Protein AF-A0A2G6J5V3-F1 (afdb_monomer_lite)

Secondary structure (DSSP, 8-state):
-----------------PPP---------SSTTT-SSEE-TTSPEE-SEETTEE-STTEEPBPPPTT-EEETTEEE-TTS---TTT-SSEEETTEEE-SEETTEE-STTEEPBPPPTTEEEETTEEEESS-TTT-TTEEEETTEEEETB--STT-B--TTPBPBPPPTTEEEETTEEEEPPP-TTT-SSEE-TTSPEE-SEETTEE-STTEEPBPP-GGGTEEEETTEEEE--SS-STTT-SSEE-TTS-EE-SEETTEE--TTPBPBP--TT-EEETTEEE--TTT-SSEEETTEEE-SEETTEE-STTEEPBPPPTT-EEETTEEE--SSTTT-SSEEETTEEE-S-BTTBB-STTPBPBPPPTT-EEETTEEE-TTT-STTT-SSSEEETTEEE-SEETTEE-STTPBPB---TTEEEEE-TTT--EEEEE-TT-EEEEEEEEEEE-SS-SS-SSTTTT-----EEEEEEETTEEEEPPPBSS-SS-EEEEEEEEEEHHHHTT-EEEEEEEEETTEEEEEEEEEE---TTT-SSEEEEEES-TT-TT--SEEEEEEEEEETT-

Structure (mmCIF, N/CA/C/O backbone):
data_AF-A0A2G6J5V3-F1
#
_entry.id   AF-A0A2G6J5V3-F1
#
loop_
_atom_site.group_PDB
_atom_site.id
_atom_site.type_symbol
_atom_site.label_atom_id
_atom_site.label_alt_id
_atom_site.label_comp_id
_atom_site.label_asym_id
_atom_site.label_entity_id
_atom_site.label_seq_id
_atom_site.pdbx_PDB_ins_code
_atom_site.Cartn_x
_atom_site.Cartn_y
_atom_site.Cartn_z
_atom_site.occupancy
_atom_site.B_iso_or_equiv
_atom_site.auth_seq_id
_atom_site.auth_comp_id
_atom_site.auth_asym_id
_atom_site.auth_atom_id
_atom_site.pdbx_PDB_model_num
ATOM 1 N N . MET A 1 1 ? 67.428 2.296 -72.354 1.00 33.34 1 MET A N 1
ATOM 2 C CA . MET A 1 1 ? 67.522 3.396 -73.339 1.00 33.34 1 MET A CA 1
ATOM 3 C C . MET A 1 1 ? 67.056 4.688 -72.666 1.00 33.34 1 MET A C 1
ATOM 5 O O . MET A 1 1 ? 66.241 4.601 -71.764 1.00 33.34 1 MET A O 1
ATOM 9 N N . HIS A 1 2 ? 67.697 5.801 -73.042 1.00 33.09 2 HIS A N 1
ATOM 10 C CA . HIS A 1 2 ? 67.575 7.237 -72.685 1.00 33.09 2 HIS A CA 1
ATOM 11 C C . HIS A 1 2 ? 66.424 7.726 -71.769 1.00 33.09 2 HIS A C 1
ATOM 13 O O . HIS A 1 2 ? 65.288 7.328 -71.959 1.00 33.09 2 HIS A O 1
ATOM 19 N N . ARG A 1 3 ? 66.672 8.500 -70.691 1.00 36.56 3 ARG A N 1
ATOM 20 C CA . ARG A 1 3 ? 67.158 9.909 -70.551 1.00 36.56 3 ARG A CA 1
ATOM 21 C C . ARG A 1 3 ? 66.071 10.994 -70.786 1.00 36.56 3 ARG A C 1
ATOM 23 O O . ARG A 1 3 ? 65.609 11.130 -71.907 1.00 36.56 3 ARG A O 1
ATOM 30 N N . TRP A 1 4 ? 65.880 11.829 -69.744 1.00 28.94 4 TRP A N 1
ATOM 31 C CA . T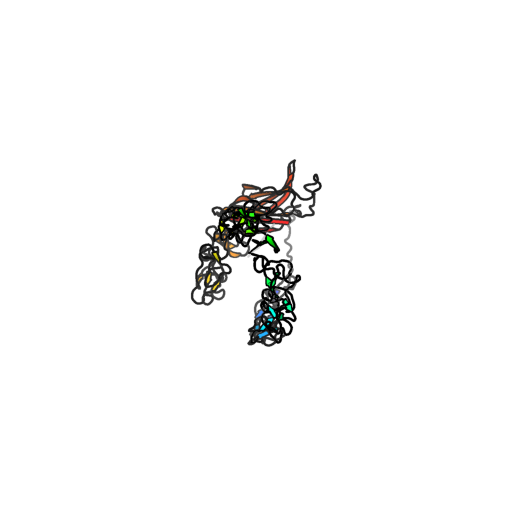RP A 1 4 ? 65.720 13.311 -69.705 1.00 28.94 4 TRP A CA 1
ATOM 32 C C . TRP A 1 4 ? 64.384 13.969 -69.261 1.00 28.94 4 TRP A C 1
ATOM 34 O O . TRP A 1 4 ? 63.317 13.690 -69.786 1.00 28.94 4 TRP A O 1
ATOM 44 N N . SER A 1 5 ? 64.565 14.866 -68.272 1.00 41.25 5 SER A N 1
ATOM 45 C CA . SER A 1 5 ? 63.738 15.862 -67.536 1.00 41.25 5 SER A CA 1
ATOM 46 C C . SER A 1 5 ? 63.189 17.024 -68.434 1.00 41.25 5 SER A C 1
ATOM 48 O O . SER A 1 5 ? 63.358 16.861 -69.642 1.00 41.25 5 SER A O 1
ATOM 50 N N . PRO A 1 6 ? 62.648 18.210 -67.979 1.00 60.53 6 PRO A N 1
ATOM 51 C CA . PRO A 1 6 ? 62.694 18.871 -66.641 1.00 60.53 6 PRO A CA 1
ATOM 52 C C . PRO A 1 6 ? 61.534 19.836 -66.191 1.00 60.53 6 PRO A C 1
ATOM 54 O O . PRO A 1 6 ? 60.594 20.073 -66.933 1.00 60.53 6 PRO A O 1
ATOM 57 N N . LEU A 1 7 ? 61.713 20.417 -64.976 1.00 37.03 7 LEU A N 1
ATOM 58 C CA . LEU A 1 7 ? 61.366 21.778 -64.451 1.00 37.03 7 LEU A CA 1
ATOM 59 C C . LEU A 1 7 ? 59.893 22.268 -64.539 1.00 37.03 7 LEU A C 1
ATOM 61 O O . LEU A 1 7 ? 59.266 22.191 -65.580 1.00 37.03 7 LEU A O 1
ATOM 65 N N . ILE A 1 8 ? 59.281 22.837 -63.488 1.00 40.56 8 ILE A N 1
ATOM 66 C CA . ILE A 1 8 ? 59.509 24.205 -62.967 1.00 40.56 8 ILE A CA 1
ATOM 67 C C . ILE A 1 8 ? 58.979 24.334 -61.520 1.00 40.56 8 ILE A C 1
ATOM 69 O O . ILE A 1 8 ? 57.935 23.792 -61.168 1.00 40.56 8 ILE A O 1
ATOM 73 N N . ALA A 1 9 ? 59.707 25.106 -60.711 1.00 36.28 9 ALA A N 1
ATOM 74 C CA . ALA A 1 9 ? 59.363 25.549 -59.364 1.00 36.28 9 ALA A CA 1
ATOM 75 C C . ALA A 1 9 ? 58.406 26.758 -59.362 1.00 36.28 9 ALA A C 1
ATOM 77 O O . ALA A 1 9 ? 58.572 27.670 -60.167 1.00 36.28 9 ALA A O 1
ATOM 78 N N . ALA A 1 10 ? 57.503 26.831 -58.381 1.00 37.81 10 ALA A N 1
ATOM 79 C CA . ALA A 1 10 ? 56.984 28.102 -57.878 1.00 37.81 10 ALA A CA 1
ATOM 80 C C . ALA A 1 10 ? 56.663 27.977 -56.381 1.00 37.81 10 ALA A C 1
ATOM 82 O O . ALA A 1 10 ? 55.829 27.183 -55.955 1.00 37.81 10 ALA A O 1
ATOM 83 N N . LEU A 1 11 ? 57.409 28.760 -55.609 1.00 39.12 11 LEU A N 1
ATOM 84 C CA . LEU A 1 11 ? 57.376 28.930 -54.166 1.00 39.12 11 LEU A CA 1
ATOM 85 C C . LEU A 1 11 ? 56.280 29.956 -53.821 1.00 39.12 11 LEU A C 1
ATOM 87 O O . LEU A 1 11 ? 56.342 31.082 -54.310 1.00 39.12 11 LEU A O 1
ATOM 91 N N . ALA A 1 12 ? 55.312 29.602 -52.974 1.00 37.28 12 ALA A N 1
ATOM 92 C CA . ALA A 1 12 ? 54.415 30.564 -52.329 1.00 37.28 12 ALA A CA 1
ATOM 93 C C . ALA A 1 12 ? 54.069 30.083 -50.911 1.00 37.28 12 ALA A C 1
ATOM 95 O O . ALA A 1 12 ? 53.325 29.123 -50.724 1.00 37.28 12 ALA A O 1
ATOM 96 N N . LEU A 1 13 ? 54.662 30.751 -49.918 1.00 42.69 13 LEU A N 1
ATOM 97 C CA . LEU A 1 13 ? 54.331 30.648 -48.499 1.00 42.69 13 LEU A CA 1
ATOM 98 C C . LEU A 1 13 ? 53.001 31.364 -48.229 1.00 42.69 13 LEU A C 1
ATOM 100 O O . LEU A 1 13 ? 52.915 32.577 -48.417 1.00 42.69 13 LEU A O 1
ATOM 104 N N . VAL A 1 14 ? 52.011 30.639 -47.706 1.00 39.84 14 VAL A N 1
ATOM 105 C CA . VAL A 1 14 ? 50.870 31.202 -46.970 1.00 39.84 14 VAL A CA 1
ATOM 106 C C . VAL A 1 14 ? 50.648 30.340 -45.728 1.00 39.84 14 VAL A C 1
ATOM 108 O O . VAL A 1 14 ? 50.463 29.130 -45.824 1.00 39.84 14 VAL A O 1
ATOM 111 N N . PHE A 1 15 ? 50.717 30.980 -44.560 1.00 45.12 15 PHE A N 1
ATOM 112 C CA . PHE A 1 15 ? 50.399 30.408 -43.253 1.00 45.12 15 PHE A CA 1
ATOM 113 C C . PHE A 1 15 ? 48.929 29.973 -43.202 1.00 45.12 15 PHE A C 1
ATOM 115 O O . PHE A 1 15 ? 48.037 30.802 -43.370 1.00 45.12 15 PHE A O 1
ATOM 122 N N . VAL A 1 16 ? 48.682 28.699 -42.892 1.00 41.06 16 VAL A N 1
ATOM 123 C CA . VAL A 1 16 ? 47.381 28.214 -42.416 1.00 41.06 16 VAL A CA 1
ATOM 124 C C . VAL A 1 16 ? 47.633 27.459 -41.117 1.00 41.06 16 VAL A C 1
ATOM 126 O O . VAL A 1 16 ? 48.324 26.444 -41.102 1.00 41.06 16 VAL A O 1
ATOM 129 N N . ALA A 1 17 ? 47.104 27.996 -40.019 1.00 46.25 17 ALA A N 1
ATOM 130 C CA . ALA A 1 17 ? 47.051 27.330 -38.729 1.00 46.25 17 ALA A CA 1
ATOM 131 C C . ALA A 1 17 ? 46.096 26.129 -38.834 1.00 46.25 17 ALA A C 1
ATOM 133 O O . ALA A 1 17 ? 44.878 26.295 -38.849 1.00 46.25 17 ALA A O 1
ATOM 134 N N . GLY A 1 18 ? 46.664 24.930 -38.959 1.00 35.81 18 GLY A N 1
ATOM 135 C CA . GLY A 1 18 ? 45.961 23.662 -38.810 1.00 35.81 18 GLY A CA 1
ATOM 136 C C . GLY A 1 18 ? 46.248 23.092 -37.426 1.00 35.81 18 GLY A C 1
ATOM 137 O O . GLY A 1 18 ? 47.408 22.898 -37.076 1.00 35.81 18 GLY A O 1
ATOM 138 N N . CYS A 1 19 ? 45.197 22.857 -36.641 1.00 39.78 19 CYS A N 1
ATOM 139 C CA . CYS A 1 19 ? 45.259 22.041 -35.432 1.00 39.78 19 CYS A CA 1
ATOM 140 C C . CYS A 1 19 ? 45.747 20.630 -35.784 1.00 39.78 19 CYS A C 1
ATOM 142 O O . CYS A 1 19 ? 45.113 19.931 -36.576 1.00 39.78 19 CYS A O 1
ATOM 144 N N . GLU A 1 20 ? 46.849 20.215 -35.169 1.00 39.44 20 GLU A N 1
ATOM 145 C CA . GLU A 1 20 ? 47.239 18.813 -35.056 1.00 39.44 20 GLU A CA 1
ATOM 146 C C . GLU A 1 20 ? 46.303 18.108 -34.056 1.00 39.44 20 GLU A C 1
ATOM 148 O O . GLU A 1 20 ? 45.937 18.705 -33.040 1.00 39.44 20 GLU A O 1
ATOM 153 N N . PRO A 1 21 ? 45.910 16.843 -34.280 1.00 47.44 21 PRO A N 1
ATOM 154 C CA . PRO A 1 21 ? 45.372 16.019 -33.215 1.00 47.44 21 PRO A CA 1
ATOM 155 C C . PRO A 1 21 ? 46.541 15.486 -32.378 1.00 47.44 21 PRO A C 1
ATOM 157 O O . PRO A 1 21 ? 47.341 14.670 -32.838 1.00 47.44 21 PRO A O 1
ATOM 160 N N . GLU A 1 22 ? 46.629 15.947 -31.134 1.00 40.12 22 GLU A N 1
ATOM 161 C CA . GLU A 1 22 ? 47.512 15.376 -30.125 1.00 40.12 22 GLU A CA 1
ATOM 162 C C . GLU A 1 22 ? 47.153 13.900 -29.888 1.00 40.12 22 GLU A C 1
ATOM 164 O O . GLU A 1 22 ? 46.126 13.557 -29.299 1.00 40.12 22 GLU A O 1
ATOM 169 N N . SER A 1 23 ? 48.036 13.005 -30.332 1.00 42.78 23 SER A N 1
ATOM 170 C CA . SER A 1 23 ? 48.065 11.609 -29.900 1.00 42.78 23 SER A CA 1
ATOM 171 C C . SER A 1 23 ? 48.524 11.547 -28.442 1.00 42.78 23 SER A C 1
ATOM 173 O O . SER A 1 23 ? 49.706 11.363 -28.149 1.00 42.78 23 SER A O 1
ATOM 175 N N . SER A 1 24 ? 47.578 11.668 -27.516 1.00 43.91 24 SER A N 1
ATOM 176 C CA . SER A 1 24 ? 47.766 11.287 -26.119 1.00 43.91 24 SER A CA 1
ATOM 177 C C . SER A 1 24 ? 47.433 9.802 -25.944 1.00 43.91 24 SER A C 1
ATOM 179 O O . SER A 1 24 ? 46.282 9.411 -25.781 1.00 43.91 24 SER A O 1
ATOM 181 N N . THR A 1 25 ? 48.448 8.938 -25.941 1.00 50.59 25 THR A N 1
ATOM 182 C CA . THR A 1 25 ? 48.314 7.609 -25.329 1.00 50.59 25 THR A CA 1
ATOM 183 C C . THR A 1 25 ? 48.867 7.647 -23.908 1.00 50.59 25 THR A C 1
ATOM 185 O O . THR A 1 25 ? 50.081 7.527 -23.728 1.00 50.59 25 THR A O 1
ATOM 188 N N . PRO A 1 26 ? 48.029 7.701 -22.864 1.00 48.28 26 PRO A N 1
ATOM 189 C CA . PRO A 1 26 ? 48.282 6.906 -21.687 1.00 48.28 26 PRO A CA 1
ATOM 190 C C . PRO A 1 26 ? 47.656 5.538 -21.966 1.00 48.28 26 PRO A C 1
ATOM 192 O O . PRO A 1 26 ? 46.436 5.389 -21.899 1.00 48.28 26 PRO A O 1
ATOM 195 N N . ASN A 1 27 ? 48.466 4.522 -22.280 1.00 53.94 27 ASN A N 1
ATOM 196 C CA . ASN A 1 27 ? 48.011 3.156 -22.036 1.00 53.94 27 ASN A CA 1
ATOM 197 C C . ASN A 1 27 ? 47.829 3.061 -20.518 1.00 53.94 27 ASN A C 1
ATOM 199 O O . ASN A 1 27 ? 48.799 2.936 -19.770 1.00 53.94 27 ASN A O 1
ATOM 203 N N . LYS A 1 28 ? 46.606 3.318 -20.055 1.00 59.31 28 LYS A N 1
ATOM 204 C CA . LYS A 1 28 ? 46.270 3.378 -18.640 1.00 59.31 28 LYS A CA 1
ATOM 205 C C . LYS A 1 28 ? 46.226 1.928 -18.180 1.00 59.31 28 LYS A C 1
ATOM 207 O O . LYS A 1 28 ? 45.165 1.311 -18.216 1.00 59.31 28 LYS A O 1
ATOM 212 N N . SER A 1 29 ? 47.396 1.392 -17.827 1.00 78.88 29 SER A N 1
ATOM 213 C CA . SER A 1 29 ? 47.562 0.045 -17.289 1.00 78.88 29 SER A CA 1
ATOM 214 C C . SER A 1 29 ? 46.442 -0.230 -16.294 1.00 78.88 29 SER A C 1
ATOM 216 O O . SER A 1 29 ? 46.176 0.608 -15.426 1.00 78.88 29 SER A O 1
ATOM 218 N N . CYS A 1 30 ? 45.746 -1.352 -16.464 1.00 85.50 30 CYS A N 1
ATOM 219 C CA . CYS A 1 30 ? 44.680 -1.729 -15.552 1.00 85.50 30 CYS A CA 1
ATOM 220 C C . CYS A 1 30 ? 45.195 -1.708 -14.108 1.00 85.50 30 CYS A C 1
ATOM 222 O O . CYS A 1 30 ? 46.277 -2.218 -13.808 1.00 85.50 30 CYS A O 1
ATOM 224 N N . GLY A 1 31 ? 44.420 -1.082 -13.227 1.00 85.31 31 GLY A N 1
ATOM 225 C CA . GLY A 1 31 ? 44.741 -0.960 -11.818 1.00 85.31 31 GLY A CA 1
ATOM 226 C C . GLY A 1 31 ? 43.567 -0.424 -10.997 1.00 85.31 31 GLY A C 1
ATOM 227 O O . GLY A 1 31 ? 42.475 -0.191 -11.521 1.00 85.31 31 GLY A O 1
ATOM 228 N N . PRO A 1 32 ? 43.770 -0.195 -9.691 1.00 84.19 32 PRO A N 1
ATOM 229 C CA . PRO A 1 32 ? 42.690 0.164 -8.769 1.00 84.19 32 PRO A CA 1
ATOM 230 C C . PRO A 1 32 ? 41.945 1.465 -9.095 1.00 84.19 32 PRO A C 1
ATOM 232 O O . PRO A 1 32 ? 40.857 1.696 -8.580 1.00 84.19 32 PRO A O 1
ATOM 235 N N . SER A 1 33 ? 42.527 2.329 -9.930 1.00 86.69 33 SER A N 1
ATOM 236 C CA . SER A 1 33 ? 41.954 3.619 -10.324 1.00 86.69 33 SER A CA 1
ATOM 237 C C . SER A 1 33 ? 41.024 3.550 -11.539 1.00 86.69 33 SER A C 1
ATOM 239 O O . SER A 1 33 ? 40.359 4.540 -11.841 1.00 86.69 33 SER A O 1
ATOM 241 N N . ASN A 1 34 ? 40.999 2.432 -12.269 1.00 84.81 34 ASN A N 1
ATOM 242 C CA . ASN A 1 34 ? 40.216 2.289 -13.501 1.00 84.81 34 ASN A CA 1
ATOM 243 C C . ASN A 1 34 ? 39.586 0.900 -13.700 1.00 84.81 34 ASN A C 1
ATOM 245 O O . ASN A 1 34 ? 38.922 0.695 -14.713 1.00 84.81 34 ASN A O 1
ATOM 249 N N . CYS A 1 35 ? 39.763 -0.034 -12.762 1.00 89.94 35 CYS A N 1
ATOM 250 C CA . CYS A 1 35 ? 39.182 -1.366 -12.840 1.00 89.94 35 CYS A CA 1
ATOM 251 C C . CYS A 1 35 ? 38.497 -1.764 -11.531 1.00 89.94 35 CYS A C 1
ATOM 253 O O . CYS A 1 35 ? 39.141 -1.905 -10.492 1.00 89.94 35 CYS A O 1
ATOM 255 N N . ASN A 1 36 ? 37.181 -1.985 -11.591 1.00 88.06 36 ASN A N 1
ATOM 256 C CA . ASN A 1 36 ? 36.404 -2.460 -10.442 1.00 88.06 36 ASN A CA 1
ATOM 257 C C . ASN A 1 36 ? 36.591 -3.969 -10.196 1.00 88.06 36 ASN A C 1
ATOM 259 O O . ASN A 1 36 ? 36.510 -4.407 -9.048 1.00 88.06 36 ASN A O 1
ATOM 263 N N . GLY A 1 37 ? 36.884 -4.739 -11.250 1.00 90.00 37 GLY A N 1
ATOM 264 C CA . GLY A 1 37 ? 37.220 -6.163 -11.177 1.00 90.00 37 GLY A CA 1
ATOM 265 C C . GLY A 1 37 ? 38.726 -6.394 -11.039 1.00 90.00 37 GLY A C 1
ATOM 266 O O . GLY A 1 37 ? 39.366 -5.765 -10.198 1.00 90.00 37 GLY A O 1
ATOM 267 N N . CYS A 1 38 ? 39.310 -7.273 -11.851 1.00 93.81 38 CYS A N 1
ATOM 268 C CA . CYS A 1 38 ? 40.734 -7.612 -11.795 1.00 93.81 38 CYS A CA 1
ATOM 269 C C . CYS A 1 38 ? 41.449 -7.373 -13.128 1.00 93.81 38 CYS A C 1
ATOM 271 O O . CYS A 1 38 ? 40.824 -7.296 -14.182 1.00 93.81 38 CYS A O 1
ATOM 273 N N . CYS A 1 39 ? 42.772 -7.269 -13.087 1.00 93.12 39 CYS A N 1
ATOM 274 C CA . CYS A 1 39 ? 43.607 -6.991 -14.243 1.00 93.12 39 CYS A CA 1
ATOM 275 C C . CYS A 1 39 ? 44.216 -8.267 -14.811 1.00 93.12 39 CYS A C 1
ATOM 277 O O . CYS A 1 39 ? 44.950 -8.982 -14.120 1.00 93.12 39 CYS A O 1
ATOM 279 N N . ALA A 1 40 ? 43.921 -8.532 -16.080 1.00 90.38 40 ALA A N 1
ATOM 280 C CA . ALA A 1 40 ? 44.602 -9.547 -16.862 1.00 90.38 40 ALA A CA 1
ATOM 281 C C . ALA A 1 40 ? 46.062 -9.144 -17.129 1.00 90.38 40 ALA A C 1
ATOM 283 O O . ALA A 1 40 ? 46.450 -7.980 -17.008 1.00 90.38 40 ALA A O 1
ATOM 284 N N . THR A 1 41 ? 46.884 -10.119 -17.510 1.00 86.44 41 THR A N 1
ATOM 285 C CA . THR A 1 41 ? 48.318 -9.926 -17.779 1.00 86.44 41 THR A CA 1
ATOM 286 C C . THR A 1 41 ? 48.607 -9.013 -18.970 1.00 86.44 41 THR A C 1
ATOM 288 O O . THR A 1 41 ? 49.681 -8.423 -19.024 1.00 86.44 41 THR A O 1
ATOM 291 N N . ASP A 1 42 ? 47.661 -8.862 -19.898 1.00 84.69 42 ASP A N 1
ATOM 292 C CA . ASP A 1 42 ? 47.734 -7.925 -21.025 1.00 84.69 42 ASP A CA 1
ATOM 293 C C . ASP A 1 42 ? 47.279 -6.496 -20.666 1.00 84.69 42 ASP A C 1
ATOM 295 O O . ASP A 1 42 ? 47.300 -5.604 -21.513 1.00 84.69 42 ASP A O 1
ATOM 299 N N . GLY A 1 43 ? 46.907 -6.260 -19.402 1.00 84.50 43 GLY A N 1
ATOM 300 C CA . GLY A 1 43 ? 46.438 -4.968 -18.916 1.00 84.50 43 GLY A CA 1
ATOM 301 C C . GLY A 1 43 ? 44.945 -4.721 -19.132 1.00 84.50 43 GLY A C 1
ATOM 302 O O . GLY A 1 43 ? 44.502 -3.597 -18.907 1.00 84.50 43 GLY A O 1
ATOM 303 N N . THR A 1 44 ? 44.163 -5.732 -19.525 1.00 90.69 44 THR A N 1
ATOM 304 C CA . THR A 1 44 ? 42.702 -5.629 -19.661 1.00 90.69 44 THR A CA 1
ATOM 305 C C . THR A 1 44 ? 42.005 -5.725 -18.300 1.00 90.69 44 THR A C 1
ATOM 307 O O . THR A 1 44 ? 42.317 -6.603 -17.495 1.00 90.69 44 THR A O 1
ATOM 310 N N . CYS A 1 45 ? 41.025 -4.852 -18.042 1.00 90.62 45 CYS A N 1
ATOM 311 C CA . CYS A 1 45 ? 40.146 -4.979 -16.878 1.00 90.62 45 CYS A CA 1
ATOM 312 C C . CYS A 1 45 ? 39.064 -6.030 -17.141 1.00 90.62 45 CYS A C 1
ATOM 314 O O . CYS A 1 45 ? 38.226 -5.859 -18.025 1.00 90.62 45 CYS A O 1
ATOM 316 N N . LEU A 1 46 ? 39.072 -7.103 -16.358 1.00 90.50 46 LEU A N 1
ATOM 317 C CA . LEU A 1 46 ? 38.067 -8.158 -16.384 1.00 90.50 46 LEU A CA 1
ATOM 318 C C . LEU A 1 46 ? 37.103 -7.999 -15.210 1.00 90.50 46 LEU A C 1
ATOM 320 O O . LEU A 1 46 ? 37.464 -7.468 -14.162 1.00 90.50 46 LEU A O 1
ATOM 324 N N . GLY A 1 47 ? 35.880 -8.507 -15.372 1.00 86.31 47 GLY A N 1
ATOM 325 C CA . GLY A 1 47 ? 34.799 -8.360 -14.391 1.00 86.31 47 GLY A CA 1
ATOM 326 C C . GLY A 1 47 ? 35.086 -8.948 -13.004 1.00 86.31 47 GLY A C 1
ATOM 327 O O . GLY A 1 47 ? 34.397 -8.591 -12.056 1.00 86.31 47 GLY A O 1
ATOM 328 N N . GLY A 1 48 ? 36.107 -9.802 -12.854 1.00 87.06 48 GLY A N 1
ATOM 329 C CA . GLY A 1 48 ? 36.555 -10.264 -11.538 1.00 87.06 48 GLY A CA 1
ATOM 330 C C . GLY A 1 48 ? 35.673 -11.328 -10.882 1.00 87.06 48 GLY A C 1
ATOM 331 O O . GLY A 1 48 ? 35.850 -11.610 -9.699 1.00 87.06 48 GLY A O 1
ATOM 332 N N . THR A 1 49 ? 34.712 -11.890 -11.621 1.00 84.56 49 THR A N 1
ATOM 333 C CA . THR A 1 49 ? 33.641 -12.768 -11.109 1.00 84.56 49 THR A CA 1
ATOM 334 C C . THR A 1 49 ? 33.710 -14.203 -11.625 1.00 84.56 49 THR A C 1
ATOM 336 O O . THR A 1 49 ? 32.934 -15.051 -11.191 1.00 84.56 49 THR A O 1
ATOM 339 N N . VAL A 1 50 ? 34.622 -14.504 -12.551 1.00 83.31 50 VAL A N 1
ATOM 340 C CA . VAL A 1 50 ? 34.720 -15.830 -13.176 1.00 83.31 50 VAL A CA 1
ATOM 341 C C . VAL A 1 50 ? 35.891 -16.618 -12.604 1.00 83.31 50 VAL A C 1
ATOM 343 O O . VAL A 1 50 ? 36.892 -16.050 -12.177 1.00 83.31 50 VAL A O 1
ATOM 346 N N . LEU A 1 51 ? 35.778 -17.948 -12.619 1.00 82.75 51 LEU A N 1
ATOM 347 C CA . LEU A 1 51 ? 36.722 -18.856 -11.960 1.00 82.75 51 LEU A CA 1
ATOM 348 C C . LEU A 1 51 ? 38.180 -18.644 -12.392 1.00 82.75 51 LEU A C 1
ATOM 350 O O . LEU A 1 51 ? 39.082 -18.758 -11.571 1.00 82.75 51 LEU A O 1
ATOM 354 N N . THR A 1 52 ? 38.415 -18.325 -13.664 1.00 87.12 52 THR A N 1
ATOM 355 C CA . THR A 1 52 ? 39.753 -18.115 -14.237 1.00 87.12 52 THR A CA 1
ATOM 356 C C . THR A 1 52 ? 40.243 -16.667 -14.146 1.00 87.12 52 THR A C 1
ATOM 358 O O . THR A 1 52 ? 41.407 -16.404 -14.444 1.00 87.12 52 THR A O 1
ATOM 361 N N . ALA A 1 53 ? 39.388 -15.734 -13.718 1.00 89.50 53 ALA A N 1
ATOM 362 C CA . ALA A 1 53 ? 39.694 -14.314 -13.587 1.00 89.50 53 ALA A CA 1
ATOM 363 C C . ALA A 1 53 ? 38.936 -13.701 -12.398 1.00 89.50 53 ALA A C 1
ATOM 365 O O . ALA A 1 53 ? 38.059 -12.851 -12.563 1.00 89.50 53 ALA A O 1
ATOM 366 N N . CYS A 1 54 ? 39.271 -14.177 -11.198 1.00 91.56 54 CYS A N 1
ATOM 367 C CA . CYS A 1 54 ? 38.712 -13.720 -9.934 1.00 91.56 54 CYS A CA 1
ATOM 368 C C . CYS A 1 54 ? 39.556 -12.586 -9.340 1.00 91.56 54 CYS A C 1
ATOM 370 O O . CYS A 1 54 ? 40.786 -12.649 -9.369 1.00 91.56 54 CYS A O 1
ATOM 372 N N . GLY A 1 55 ? 38.913 -11.555 -8.795 1.00 90.25 55 GLY A N 1
ATOM 373 C CA . GLY A 1 55 ? 39.592 -10.444 -8.122 1.00 90.25 55 GLY A CA 1
ATOM 374 C C . GLY A 1 55 ? 38.802 -9.141 -8.209 1.00 90.25 55 GLY A C 1
ATOM 375 O O . GLY A 1 55 ? 37.899 -9.010 -9.027 1.00 90.25 55 GLY A O 1
ATOM 376 N N . VAL A 1 56 ? 39.139 -8.156 -7.379 1.00 92.75 56 VAL A N 1
ATOM 377 C CA . VAL A 1 56 ? 38.463 -6.846 -7.336 1.00 92.75 56 VAL A CA 1
ATOM 378 C C . VAL A 1 56 ? 39.468 -5.706 -7.197 1.00 92.75 56 VAL A C 1
ATOM 380 O O . VAL A 1 56 ? 40.613 -5.917 -6.790 1.00 92.75 56 VAL A O 1
ATOM 383 N N . ARG A 1 57 ? 39.011 -4.481 -7.487 1.00 88.94 57 ARG A N 1
ATOM 384 C CA . ARG A 1 57 ? 39.763 -3.226 -7.312 1.00 88.94 57 ARG A CA 1
ATOM 385 C C . ARG A 1 57 ? 41.082 -3.186 -8.082 1.00 88.94 57 ARG A C 1
ATOM 387 O O . ARG A 1 57 ? 42.083 -2.690 -7.570 1.00 88.94 57 ARG A O 1
ATOM 394 N N . GLY A 1 58 ? 41.098 -3.734 -9.291 1.00 87.00 58 GLY A N 1
ATOM 395 C CA . GLY A 1 58 ? 42.239 -3.680 -10.195 1.00 87.00 58 GLY A CA 1
ATOM 396 C C . GLY A 1 58 ? 43.469 -4.431 -9.689 1.00 87.00 58 GLY A C 1
ATOM 397 O O . GLY A 1 58 ? 44.584 -4.137 -10.113 1.00 87.00 58 GLY A O 1
ATOM 398 N N . ALA A 1 59 ? 43.285 -5.385 -8.771 1.00 89.75 59 ALA A N 1
ATOM 399 C CA . ALA A 1 59 ? 44.304 -6.377 -8.447 1.00 89.75 59 ALA A CA 1
ATOM 400 C C . ALA A 1 59 ? 44.504 -7.342 -9.628 1.00 89.75 59 ALA A C 1
ATOM 402 O O . ALA A 1 59 ? 43.620 -7.479 -10.470 1.00 89.75 59 ALA A O 1
ATOM 403 N N . ALA A 1 60 ? 45.642 -8.038 -9.695 1.00 90.44 60 ALA A N 1
ATOM 404 C CA . ALA A 1 60 ? 45.861 -9.059 -10.721 1.00 90.44 60 ALA A CA 1
ATOM 405 C C . ALA A 1 60 ? 44.809 -10.177 -10.619 1.00 90.44 60 ALA A C 1
ATOM 407 O O . ALA A 1 60 ? 44.506 -10.647 -9.521 1.00 90.44 60 ALA A O 1
ATOM 408 N N . CYS A 1 61 ? 44.260 -10.603 -11.758 1.00 91.94 61 CYS A N 1
ATOM 409 C CA . CYS A 1 61 ? 43.310 -11.709 -11.796 1.00 91.94 61 CYS A CA 1
ATOM 410 C C . CYS A 1 61 ? 43.957 -13.013 -11.320 1.00 91.94 61 CYS A C 1
ATOM 412 O O . CYS A 1 61 ? 45.060 -13.360 -11.745 1.00 91.94 61 CYS A O 1
ATOM 414 N N . MET A 1 62 ? 43.243 -13.762 -10.482 1.00 90.69 62 MET A N 1
ATOM 415 C CA . MET A 1 62 ? 43.649 -15.094 -10.036 1.00 90.69 62 MET A CA 1
ATOM 416 C C . MET A 1 62 ? 42.658 -16.163 -10.496 1.00 90.69 62 MET A C 1
ATOM 418 O O . MET A 1 62 ? 41.472 -15.894 -10.677 1.00 90.69 62 MET A O 1
ATOM 422 N N . SER A 1 63 ? 43.145 -17.391 -10.676 1.00 90.06 63 SER A N 1
ATOM 423 C CA . SER A 1 63 ? 42.293 -18.552 -10.934 1.00 90.06 63 SER A CA 1
ATOM 424 C C . SER A 1 63 ? 41.976 -19.271 -9.628 1.00 90.06 63 SER A C 1
ATOM 426 O O . SER A 1 63 ? 42.884 -19.623 -8.875 1.00 90.06 63 SER A O 1
ATOM 428 N N . CYS A 1 64 ? 40.695 -19.495 -9.365 1.00 84.19 64 CYS A N 1
ATOM 429 C CA . CYS A 1 64 ? 40.246 -20.276 -8.223 1.00 84.19 64 CYS A CA 1
ATOM 430 C C . CYS A 1 64 ? 40.433 -21.778 -8.478 1.00 84.19 64 CYS A C 1
ATOM 432 O O . CYS A 1 64 ? 40.428 -22.238 -9.622 1.00 84.19 64 CYS A O 1
ATOM 434 N N . GLY A 1 65 ? 40.595 -22.551 -7.401 1.00 79.75 65 GLY A N 1
ATOM 435 C CA . GLY A 1 65 ? 40.672 -24.009 -7.470 1.00 79.75 65 GLY A CA 1
ATOM 436 C C . GLY A 1 65 ? 39.397 -24.625 -8.054 1.00 79.75 65 GLY A C 1
ATOM 437 O O . GLY A 1 65 ? 38.324 -24.031 -8.002 1.00 79.75 65 GLY A O 1
ATOM 438 N N . THR A 1 66 ? 39.491 -25.846 -8.581 1.00 71.31 66 THR A N 1
ATOM 439 C CA . THR A 1 66 ? 38.387 -26.532 -9.283 1.00 71.31 66 THR A CA 1
ATOM 440 C C . THR A 1 66 ? 37.152 -26.810 -8.419 1.00 71.31 66 THR A C 1
ATOM 442 O O . THR A 1 66 ? 36.106 -27.159 -8.955 1.00 71.31 66 THR A O 1
ATOM 445 N N . THR A 1 67 ? 37.266 -26.685 -7.095 1.00 63.72 67 THR A N 1
ATOM 446 C CA . THR A 1 67 ? 36.167 -26.838 -6.127 1.00 63.72 67 THR A CA 1
ATOM 447 C C . THR A 1 67 ? 35.669 -25.509 -5.557 1.00 63.72 67 THR A C 1
ATOM 449 O O . THR A 1 67 ? 34.739 -25.510 -4.760 1.00 63.72 67 THR A O 1
ATOM 452 N N . GLN A 1 68 ? 36.276 -24.385 -5.941 1.00 77.50 68 GLN A N 1
ATOM 453 C CA . GLN A 1 68 ? 35.966 -23.052 -5.429 1.00 77.50 68 GLN A CA 1
ATOM 454 C C . GLN A 1 68 ? 35.012 -22.299 -6.365 1.00 77.50 68 GLN A C 1
ATOM 456 O O . GLN A 1 68 ? 34.904 -22.600 -7.550 1.00 77.50 68 GLN A O 1
ATOM 461 N N . THR A 1 69 ? 34.345 -21.277 -5.843 1.00 82.06 69 THR A N 1
ATOM 462 C CA . THR A 1 69 ? 33.574 -20.289 -6.600 1.00 82.06 69 THR A CA 1
ATOM 463 C C . THR A 1 69 ? 34.185 -18.906 -6.393 1.00 82.06 69 THR A C 1
ATOM 465 O O . THR A 1 69 ? 34.669 -18.585 -5.310 1.00 82.06 69 THR A O 1
ATOM 468 N N . CYS A 1 70 ? 34.201 -18.070 -7.432 1.00 80.19 70 CYS A N 1
ATOM 469 C CA . CYS A 1 70 ? 34.609 -16.676 -7.282 1.00 80.19 70 CYS A CA 1
ATOM 470 C C . CYS A 1 70 ? 33.400 -15.854 -6.829 1.00 80.19 70 CYS A C 1
ATOM 472 O O . CYS A 1 70 ? 32.504 -15.580 -7.623 1.00 80.19 70 CYS A O 1
ATOM 474 N N . GLU A 1 71 ? 33.356 -15.473 -5.555 1.00 83.38 71 GLU A N 1
ATOM 475 C CA . GLU A 1 71 ? 32.252 -14.693 -4.999 1.00 83.38 71 GLU A CA 1
ATOM 476 C C . GLU A 1 71 ? 32.797 -13.404 -4.380 1.00 83.38 71 GLU A C 1
ATOM 478 O O . GLU A 1 71 ? 33.676 -13.435 -3.517 1.00 83.38 71 GLU A O 1
ATOM 483 N N . ALA A 1 72 ? 32.284 -12.260 -4.843 1.00 80.75 72 ALA A N 1
ATOM 484 C CA . ALA A 1 72 ? 32.751 -10.922 -4.466 1.00 80.75 72 ALA A CA 1
ATOM 485 C C . ALA A 1 72 ? 34.266 -10.694 -4.684 1.00 80.75 72 ALA A C 1
ATOM 487 O O . ALA A 1 72 ? 34.919 -10.005 -3.901 1.00 80.75 72 ALA A O 1
ATOM 488 N N . GLY A 1 73 ? 34.832 -11.273 -5.750 1.00 79.50 73 GLY A N 1
ATOM 489 C CA . GLY A 1 73 ? 36.249 -11.109 -6.093 1.00 79.50 73 GLY A CA 1
ATOM 490 C C . GLY A 1 73 ? 37.215 -11.951 -5.266 1.00 79.50 73 GLY A C 1
ATOM 491 O O . GLY A 1 73 ? 38.416 -11.692 -5.302 1.00 79.50 73 GLY A O 1
ATOM 492 N N . VAL A 1 74 ? 36.714 -12.933 -4.512 1.00 82.44 74 VAL A N 1
ATOM 493 C CA . VAL A 1 74 ? 37.528 -13.852 -3.712 1.00 82.44 74 VAL A CA 1
ATOM 494 C C . VAL A 1 74 ? 37.121 -15.287 -4.022 1.00 82.44 74 VAL A C 1
ATOM 496 O O . VAL A 1 74 ? 35.936 -15.605 -4.119 1.00 82.44 74 VAL A O 1
ATOM 499 N N . CYS A 1 75 ? 38.107 -16.170 -4.154 1.00 80.81 75 CYS A N 1
ATOM 500 C CA . CYS A 1 75 ? 37.866 -17.600 -4.279 1.00 80.81 75 CYS A CA 1
ATOM 501 C C . CYS A 1 75 ? 37.342 -18.153 -2.948 1.00 80.81 75 CYS A C 1
ATOM 503 O O . CYS A 1 75 ? 38.092 -18.265 -1.976 1.00 80.81 75 CYS A O 1
ATOM 505 N N . LYS A 1 76 ? 36.052 -18.483 -2.897 1.00 77.75 76 LYS A N 1
ATOM 506 C CA . LYS A 1 76 ? 35.404 -19.136 -1.761 1.00 77.75 76 LYS A CA 1
ATOM 507 C C . LYS A 1 76 ? 35.263 -20.623 -2.033 1.00 77.75 76 LYS A C 1
ATOM 509 O O . LYS A 1 76 ? 35.024 -21.038 -3.159 1.00 77.75 76 LYS A O 1
ATOM 514 N N . ASP A 1 77 ? 35.409 -21.431 -0.996 1.00 71.75 77 ASP A N 1
ATOM 515 C CA . ASP A 1 77 ? 35.209 -22.871 -1.092 1.00 71.75 77 ASP A CA 1
ATOM 516 C C . ASP A 1 77 ? 33.797 -23.227 -0.587 1.00 71.75 77 ASP A C 1
ATOM 518 O O . ASP A 1 77 ? 33.581 -23.228 0.628 1.00 71.75 77 ASP A O 1
ATOM 522 N N . PRO A 1 78 ? 32.817 -23.515 -1.468 1.00 59.94 78 PRO A N 1
ATOM 523 C CA . PRO A 1 78 ? 31.491 -23.983 -1.057 1.00 59.94 78 PRO A CA 1
ATOM 524 C C . PRO A 1 78 ? 31.525 -25.351 -0.350 1.00 59.94 78 PRO A C 1
ATOM 526 O O . PRO A 1 78 ? 30.521 -25.756 0.233 1.00 59.94 78 PRO A O 1
ATOM 529 N N . SER A 1 79 ? 32.662 -26.058 -0.374 1.00 55.94 79 SER A N 1
ATOM 530 C CA . SER A 1 79 ? 32.893 -27.316 0.343 1.00 55.94 79 SER A CA 1
ATOM 531 C C . SER A 1 79 ? 33.642 -27.153 1.672 1.00 55.94 79 SER A C 1
ATOM 533 O O . SER A 1 79 ? 33.872 -28.146 2.368 1.00 55.94 79 SER A O 1
ATOM 535 N N . ALA A 1 80 ? 33.965 -25.921 2.092 1.00 59.53 80 ALA A N 1
ATOM 536 C CA . ALA A 1 80 ? 34.456 -25.680 3.443 1.00 59.53 80 ALA A CA 1
ATOM 537 C C . ALA A 1 80 ? 33.331 -25.976 4.442 1.00 59.53 80 ALA A C 1
ATOM 539 O O . ALA A 1 80 ? 32.418 -25.170 4.626 1.00 59.53 80 ALA A O 1
ATOM 540 N N . ALA A 1 81 ? 33.405 -27.149 5.079 1.00 71.38 81 ALA A N 1
ATOM 541 C CA . ALA A 1 81 ? 32.465 -27.581 6.104 1.00 71.38 81 ALA A CA 1
ATOM 542 C C . ALA A 1 81 ? 32.152 -26.425 7.066 1.00 71.38 81 ALA A C 1
ATOM 544 O O . ALA A 1 81 ? 33.072 -25.789 7.593 1.00 71.38 81 ALA A O 1
ATOM 545 N N . CYS A 1 82 ? 30.859 -26.139 7.250 1.00 77.44 82 CYS A N 1
ATOM 546 C CA . CYS A 1 82 ? 30.384 -25.058 8.108 1.00 77.44 82 CYS A CA 1
ATOM 547 C C . CYS A 1 82 ? 31.095 -25.074 9.469 1.00 77.44 82 CYS A C 1
ATOM 549 O O . CYS A 1 82 ? 31.164 -26.110 10.134 1.00 77.44 82 CYS A O 1
ATOM 551 N N . ASN A 1 83 ? 31.638 -23.922 9.859 1.00 80.50 83 ASN A N 1
ATOM 552 C CA . ASN A 1 83 ? 32.369 -23.727 11.103 1.00 80.50 83 ASN A CA 1
ATOM 553 C C . ASN A 1 83 ? 32.252 -22.269 11.578 1.00 80.50 83 ASN A C 1
ATOM 555 O O . ASN A 1 83 ? 31.643 -21.416 10.930 1.00 80.50 83 ASN A O 1
ATOM 559 N N . SER A 1 84 ? 32.858 -21.966 12.723 1.00 80.06 84 SER A N 1
ATOM 560 C CA . SER A 1 84 ? 32.784 -20.647 13.358 1.00 80.06 84 SER A CA 1
ATOM 561 C C . SER A 1 84 ? 33.410 -19.503 12.554 1.00 80.06 84 SER A C 1
ATOM 563 O O . SER A 1 84 ? 33.144 -18.343 12.851 1.00 80.06 84 SER A O 1
ATOM 565 N N . SER A 1 85 ? 34.247 -19.793 11.555 1.00 78.19 85 SER A N 1
ATOM 566 C CA . SER A 1 85 ? 34.901 -18.779 10.719 1.00 78.19 85 SER A CA 1
ATOM 567 C C . SER A 1 85 ? 34.071 -18.364 9.506 1.00 78.19 85 SER A C 1
ATOM 569 O O . SER A 1 85 ? 34.363 -17.329 8.912 1.00 78.19 85 SER A O 1
ATOM 571 N N . ASN A 1 86 ? 33.053 -19.143 9.125 1.00 71.94 86 ASN A N 1
ATOM 572 C CA . ASN A 1 86 ? 32.238 -18.879 7.935 1.00 71.94 86 ASN A CA 1
ATOM 573 C C . ASN A 1 86 ? 30.718 -18.891 8.187 1.00 71.94 86 ASN A C 1
ATOM 575 O O . ASN A 1 86 ? 29.954 -18.712 7.240 1.00 71.94 86 ASN A O 1
ATOM 579 N N . CYS A 1 87 ? 30.266 -19.051 9.438 1.00 80.31 87 CYS A N 1
ATOM 580 C CA . CYS A 1 87 ? 28.847 -19.081 9.789 1.00 80.31 87 CYS A CA 1
ATOM 581 C C . CYS A 1 87 ? 28.520 -18.256 11.043 1.00 80.31 87 CYS A C 1
ATOM 583 O O . CYS A 1 87 ? 28.943 -18.592 12.147 1.00 80.31 87 CYS A O 1
ATOM 585 N N . GLY A 1 88 ? 27.711 -17.199 10.890 1.00 80.19 88 GLY A N 1
ATOM 586 C CA . GLY A 1 88 ? 27.216 -16.398 12.021 1.00 80.19 88 GLY A CA 1
ATOM 587 C C . GLY A 1 88 ? 26.126 -17.096 12.849 1.00 80.19 88 GLY A C 1
ATOM 588 O O . GLY A 1 88 ? 26.013 -16.850 14.049 1.00 80.19 88 GLY A O 1
ATOM 589 N N . GLY A 1 89 ? 25.354 -17.993 12.225 1.00 86.38 89 GLY A N 1
ATOM 590 C CA . GLY A 1 89 ? 24.342 -18.828 12.881 1.00 86.38 89 GLY A CA 1
ATOM 591 C C . GLY A 1 89 ? 24.908 -20.186 13.305 1.00 86.38 89 GLY A C 1
ATOM 592 O O . GLY A 1 89 ? 25.913 -20.233 14.001 1.00 86.38 89 GLY A O 1
ATOM 593 N N . CYS A 1 90 ? 24.303 -21.302 12.904 1.00 91.19 90 CYS A N 1
ATOM 594 C CA . CYS A 1 90 ? 24.743 -22.645 13.310 1.00 91.19 90 CYS A CA 1
ATOM 595 C C . CYS A 1 90 ? 24.868 -23.616 12.133 1.00 91.19 90 CYS A C 1
ATOM 597 O O . CYS A 1 90 ? 24.309 -23.388 11.069 1.00 91.19 90 CYS A O 1
ATOM 599 N N . CYS A 1 91 ? 25.574 -24.725 12.319 1.00 89.31 91 CYS A N 1
ATOM 600 C CA . CYS A 1 91 ? 25.838 -25.715 11.286 1.00 89.31 91 CYS A CA 1
ATOM 601 C C . CYS A 1 91 ? 24.891 -26.911 11.389 1.00 89.31 91 CYS A C 1
ATOM 603 O O . CYS A 1 91 ? 24.862 -27.606 12.406 1.00 89.31 91 CYS A O 1
ATOM 605 N N . LEU A 1 92 ? 24.151 -27.193 10.318 1.00 88.62 92 LEU A N 1
ATOM 606 C CA . LEU A 1 92 ? 23.311 -28.386 10.193 1.00 88.62 92 LEU A CA 1
ATOM 607 C C . LEU A 1 92 ? 23.640 -29.083 8.872 1.00 88.62 92 LEU A C 1
ATOM 609 O O . LEU A 1 92 ? 23.527 -28.477 7.811 1.00 88.62 92 LEU A O 1
ATOM 613 N N . GLY A 1 93 ? 24.095 -30.339 8.930 1.00 78.75 93 GLY A N 1
ATOM 614 C CA . GLY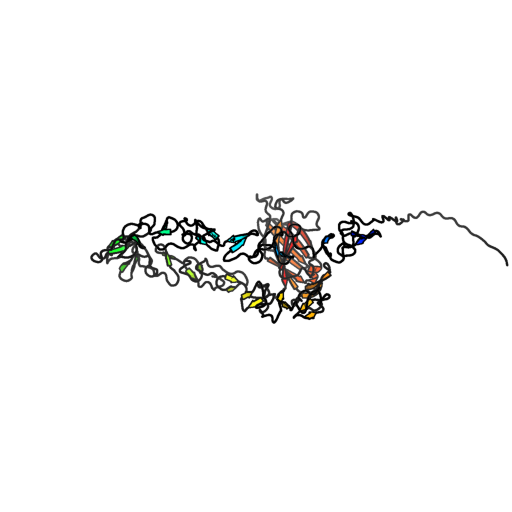 A 1 93 ? 24.487 -31.089 7.727 1.00 78.75 93 GLY A CA 1
ATOM 615 C C . GLY A 1 93 ? 25.645 -30.455 6.941 1.00 78.75 93 GLY A C 1
ATOM 616 O O . GLY A 1 93 ? 25.681 -30.556 5.721 1.00 78.75 93 GLY A O 1
ATOM 617 N N . GLY A 1 94 ? 26.558 -29.751 7.622 1.00 78.31 94 GLY A N 1
ATOM 618 C CA . GLY A 1 94 ? 27.680 -29.046 6.988 1.00 78.31 94 GLY A CA 1
ATOM 619 C C . GLY A 1 94 ? 27.316 -27.708 6.333 1.00 78.31 94 GLY A C 1
ATOM 620 O O . GLY A 1 94 ? 28.212 -27.048 5.817 1.00 78.31 94 GLY A O 1
ATOM 621 N N . GLN A 1 95 ? 26.047 -27.287 6.401 1.00 82.19 95 GLN A N 1
ATOM 622 C CA . GLN A 1 95 ? 25.533 -26.028 5.852 1.00 82.19 95 GLN A CA 1
ATOM 623 C C . GLN A 1 95 ? 25.265 -25.006 6.966 1.00 82.19 95 GLN A C 1
ATOM 625 O O . GLN A 1 95 ? 24.752 -25.369 8.030 1.00 82.19 95 GLN A O 1
ATOM 630 N N . CYS A 1 96 ? 25.581 -23.732 6.718 1.00 82.44 96 CYS A N 1
ATOM 631 C CA . CYS A 1 96 ? 25.294 -22.647 7.657 1.00 82.44 96 CYS A CA 1
ATOM 632 C C . CYS A 1 96 ? 23.804 -22.288 7.643 1.00 82.44 96 CYS A C 1
ATOM 634 O O . CYS A 1 96 ? 23.241 -21.940 6.609 1.00 82.44 96 CYS A O 1
ATOM 636 N N . GLN A 1 97 ? 23.168 -22.357 8.806 1.00 87.00 97 GLN A N 1
ATOM 637 C CA . GLN A 1 97 ? 21.789 -21.955 9.049 1.00 87.00 97 GLN A CA 1
ATOM 638 C C . GLN A 1 97 ? 21.754 -20.598 9.760 1.00 87.00 97 GLN A C 1
ATOM 640 O O . GLN A 1 97 ? 22.638 -20.330 10.574 1.00 87.00 97 GLN A O 1
ATOM 645 N N . PRO A 1 98 ? 20.703 -19.779 9.563 1.00 83.75 98 PRO A N 1
ATOM 646 C CA . PRO A 1 98 ? 20.546 -18.493 10.251 1.00 83.75 98 PRO A CA 1
ATOM 647 C C . PRO A 1 98 ? 20.490 -18.580 11.784 1.00 83.75 98 PRO A C 1
ATOM 649 O O . PRO A 1 98 ? 20.706 -17.577 12.454 1.00 83.75 98 PRO A O 1
ATOM 652 N N . GLY A 1 99 ? 20.190 -19.757 12.351 1.00 86.25 99 GLY A N 1
ATOM 653 C CA . GLY A 1 99 ? 20.274 -19.983 13.795 1.00 86.25 99 GLY A CA 1
ATOM 654 C C . GLY A 1 99 ? 19.086 -19.492 14.624 1.00 86.25 99 GLY A C 1
ATOM 655 O O . GLY A 1 99 ? 19.183 -19.472 15.845 1.00 86.25 99 GLY A O 1
ATOM 656 N N . ASN A 1 100 ? 17.976 -19.097 13.991 1.00 82.56 100 ASN A N 1
ATOM 657 C CA . ASN A 1 100 ? 16.800 -18.491 14.636 1.00 82.56 100 ASN A CA 1
ATOM 658 C C . ASN A 1 100 ? 15.525 -19.358 14.578 1.00 82.56 100 ASN A C 1
ATOM 660 O O . ASN A 1 100 ? 14.446 -18.894 14.938 1.00 82.56 100 ASN A O 1
ATOM 664 N N . LYS A 1 101 ? 15.623 -20.612 14.120 1.00 84.38 101 LYS A N 1
ATOM 665 C CA . LYS A 1 101 ? 14.487 -21.545 14.038 1.00 84.38 101 LYS A CA 1
ATOM 666 C C . LYS A 1 101 ? 14.552 -22.572 15.161 1.00 84.38 101 LYS A C 1
ATOM 668 O O . LYS A 1 101 ? 15.628 -23.072 15.468 1.00 84.38 101 LYS A O 1
ATOM 673 N N . ASN A 1 102 ? 13.400 -22.989 15.691 1.00 82.12 102 ASN A N 1
ATOM 674 C CA . ASN A 1 102 ? 13.326 -24.059 16.699 1.00 82.12 102 ASN A CA 1
ATOM 675 C C . ASN A 1 102 ? 13.955 -25.374 16.221 1.00 82.12 102 ASN A C 1
ATOM 677 O O . ASN A 1 102 ? 14.523 -26.106 17.020 1.00 82.12 102 ASN A O 1
ATOM 681 N N . SER A 1 103 ? 13.886 -25.675 14.924 1.00 85.00 103 SER A N 1
ATOM 682 C CA . SER A 1 103 ? 14.512 -26.862 14.335 1.00 85.00 103 SER A CA 1
ATOM 683 C C . SER A 1 103 ? 16.016 -26.712 14.065 1.00 85.00 103 SER A C 1
ATOM 685 O O . SER A 1 103 ? 16.678 -27.722 13.840 1.00 85.00 103 SER A O 1
ATOM 687 N N . ALA A 1 104 ? 16.562 -25.491 14.104 1.00 88.50 104 ALA A N 1
ATOM 688 C CA . ALA A 1 104 ? 17.955 -25.182 13.785 1.00 88.50 104 ALA A CA 1
ATOM 689 C C . ALA A 1 104 ? 18.435 -23.927 14.545 1.00 88.50 104 ALA A C 1
ATOM 691 O O . ALA A 1 104 ? 18.653 -22.867 13.954 1.00 88.50 104 ALA A O 1
ATOM 692 N N . CYS A 1 105 ? 18.552 -24.047 15.869 1.00 88.50 105 CYS A N 1
ATOM 693 C CA . CYS A 1 105 ? 18.898 -22.958 16.777 1.00 88.50 105 CYS A CA 1
ATOM 694 C C . CYS A 1 105 ? 20.384 -22.984 17.164 1.00 88.50 105 CYS A C 1
ATOM 696 O O . CYS A 1 105 ? 20.899 -24.031 17.569 1.00 88.50 105 CYS A O 1
ATOM 698 N N . GLY A 1 106 ? 21.077 -21.849 17.065 1.00 88.62 106 GLY A N 1
ATOM 699 C CA . GLY A 1 106 ? 22.497 -21.735 17.419 1.00 88.62 106 GLY A CA 1
ATOM 700 C C . GLY A 1 106 ? 23.177 -20.507 16.803 1.00 88.62 106 GLY A C 1
ATOM 701 O O . GLY A 1 106 ? 22.643 -19.907 15.878 1.00 88.62 106 GLY A O 1
ATOM 702 N N . ILE A 1 107 ? 24.369 -20.158 17.286 1.00 90.25 107 ILE A N 1
ATOM 703 C CA . ILE A 1 107 ? 25.205 -19.046 16.788 1.00 90.25 107 ILE A CA 1
ATOM 704 C C . ILE A 1 107 ? 26.677 -19.465 16.686 1.00 90.25 107 ILE A C 1
ATOM 706 O O . ILE A 1 107 ? 27.082 -20.475 17.269 1.00 90.25 107 ILE A O 1
ATOM 710 N N . ASN A 1 108 ? 27.478 -18.655 15.986 1.00 86.19 108 ASN A N 1
ATOM 711 C CA . ASN A 1 108 ? 28.934 -18.785 15.855 1.00 86.19 108 ASN A CA 1
ATOM 712 C C . ASN A 1 108 ? 29.414 -20.094 15.205 1.00 86.19 108 ASN A C 1
ATOM 714 O O . ASN A 1 108 ? 30.454 -20.631 15.583 1.00 86.19 108 ASN A O 1
ATOM 718 N N . GLY A 1 109 ? 28.652 -20.642 14.260 1.00 83.50 109 GLY A N 1
ATOM 719 C CA . GLY A 1 109 ? 29.040 -21.815 13.477 1.00 83.50 109 GLY A CA 1
ATOM 720 C C . GLY A 1 109 ? 29.185 -23.095 14.301 1.00 83.50 109 GLY A C 1
ATOM 721 O O . GLY A 1 109 ? 29.867 -24.028 13.884 1.00 83.50 109 GLY A O 1
ATOM 722 N N . LEU A 1 110 ? 28.556 -23.150 15.478 1.00 87.25 110 LEU A N 1
ATOM 723 C CA . LEU A 1 110 ? 28.390 -24.380 16.253 1.00 87.25 110 LEU A CA 1
ATOM 724 C C . LEU A 1 110 ? 27.293 -25.253 15.638 1.00 87.25 110 LEU A C 1
ATOM 726 O O . LEU A 1 110 ? 26.445 -24.751 14.911 1.00 87.25 110 LEU A O 1
ATOM 730 N N . THR A 1 111 ? 27.247 -26.546 15.958 1.00 89.12 111 THR A N 1
ATOM 731 C CA . THR A 1 111 ? 26.175 -27.435 15.480 1.00 89.12 111 THR A CA 1
ATOM 732 C C . THR A 1 111 ? 24.795 -26.933 15.912 1.00 89.12 111 THR A C 1
ATOM 734 O O . THR A 1 111 ? 24.574 -26.659 17.095 1.00 89.12 111 THR A O 1
ATOM 737 N N . CYS A 1 112 ? 23.856 -26.837 14.967 1.00 89.19 112 CYS A N 1
ATOM 738 C CA . CYS A 1 112 ? 22.482 -26.443 15.256 1.00 89.19 112 CYS A CA 1
ATOM 739 C C . CYS A 1 112 ? 21.818 -27.413 16.230 1.00 89.19 112 CYS A C 1
ATOM 741 O O . CYS A 1 112 ? 21.921 -28.632 16.085 1.00 89.19 112 CYS A O 1
ATOM 743 N N . LYS A 1 113 ? 21.079 -26.860 17.190 1.00 89.25 113 LYS A N 1
ATOM 744 C CA . LYS A 1 113 ? 20.243 -27.622 18.114 1.00 89.25 113 LYS A CA 1
ATOM 745 C C . LYS A 1 113 ? 18.780 -27.511 17.713 1.00 89.25 113 LYS A C 1
ATOM 747 O O . LYS A 1 113 ? 18.307 -26.436 17.350 1.00 89.25 113 LYS A O 1
ATOM 752 N N . THR A 1 114 ? 18.055 -28.615 17.828 1.00 87.81 114 THR A N 1
ATOM 753 C CA . THR A 1 114 ? 16.594 -28.593 17.847 1.00 87.81 114 THR A CA 1
ATOM 754 C C . THR A 1 114 ? 16.141 -28.289 19.271 1.00 87.81 114 THR A C 1
ATOM 756 O O . THR A 1 114 ? 16.553 -28.966 20.213 1.00 87.81 114 THR A O 1
ATOM 759 N N . CYS A 1 115 ? 15.332 -27.249 19.438 1.00 83.06 115 CYS A N 1
ATOM 760 C CA . CYS A 1 115 ? 14.721 -26.905 20.713 1.00 83.06 115 CYS A CA 1
ATOM 761 C C . CYS A 1 115 ? 13.621 -27.928 21.020 1.00 83.06 115 CYS A C 1
ATOM 763 O O . CYS A 1 115 ? 12.719 -28.130 20.208 1.00 83.06 115 CYS A O 1
ATOM 765 N N . ASN A 1 116 ? 13.735 -28.618 22.156 1.00 75.12 116 ASN A N 1
ATOM 766 C CA . ASN A 1 116 ? 12.830 -29.700 22.540 1.00 75.12 116 ASN A CA 1
ATOM 767 C C . ASN A 1 116 ? 11.645 -29.169 23.360 1.00 75.12 116 ASN A C 1
ATOM 769 O O . ASN A 1 116 ? 11.761 -28.168 24.062 1.00 75.12 116 ASN A O 1
ATOM 773 N N . GLY A 1 117 ? 10.516 -29.882 23.323 1.00 70.44 117 GLY A N 1
ATOM 774 C CA . GLY A 1 117 ? 9.336 -29.539 24.119 1.00 70.44 117 GLY A CA 1
ATOM 775 C C . GLY A 1 117 ? 8.691 -28.226 23.672 1.00 70.44 117 GLY A C 1
ATOM 776 O O . GLY A 1 117 ? 8.389 -28.053 22.495 1.00 70.44 117 GLY A O 1
ATOM 777 N N . SER A 1 118 ? 8.455 -27.323 24.622 1.00 65.00 118 SER A N 1
ATOM 778 C CA . SER A 1 118 ? 7.850 -26.012 24.385 1.00 65.00 118 SER A CA 1
ATOM 779 C C . SER A 1 118 ? 8.876 -24.901 24.142 1.00 65.00 118 SER A C 1
ATOM 781 O O . SER A 1 118 ? 8.484 -23.753 24.116 1.00 65.00 118 SER A O 1
ATOM 783 N N . ASP A 1 119 ? 10.168 -25.167 23.973 1.00 72.75 119 ASP A N 1
ATOM 784 C CA . ASP A 1 119 ? 11.173 -24.102 23.835 1.00 72.75 119 ASP A CA 1
ATOM 785 C C . ASP A 1 119 ? 11.083 -23.347 22.491 1.00 72.75 119 ASP A C 1
ATOM 787 O O . ASP A 1 119 ? 10.710 -23.909 21.461 1.00 72.75 119 ASP A O 1
ATOM 791 N N . VAL A 1 120 ? 11.467 -22.066 22.483 1.00 74.81 120 VAL A N 1
ATOM 792 C CA . VAL A 1 120 ? 11.596 -21.220 21.286 1.00 74.81 120 VAL A CA 1
ATOM 793 C C . VAL A 1 120 ? 13.034 -20.746 21.092 1.00 74.81 120 VAL A C 1
ATOM 795 O O . VAL A 1 120 ? 13.745 -20.429 22.043 1.00 74.81 120 VAL A O 1
ATOM 798 N N . CYS A 1 121 ? 13.484 -20.696 19.841 1.00 75.94 121 CYS A N 1
ATOM 799 C CA . CYS A 1 121 ? 14.812 -20.202 19.508 1.00 75.94 121 CYS A CA 1
ATOM 800 C C . CYS A 1 121 ? 14.843 -18.669 19.568 1.00 75.94 121 CYS A C 1
ATOM 802 O O . CYS A 1 121 ? 14.348 -17.995 18.666 1.00 75.94 121 CYS A O 1
ATOM 804 N N . ALA A 1 122 ? 15.436 -18.115 20.625 1.00 78.69 122 ALA A N 1
ATOM 805 C CA . ALA A 1 122 ? 15.581 -16.677 20.823 1.00 78.69 122 ALA A CA 1
ATOM 806 C C . ALA A 1 122 ? 17.068 -16.325 20.949 1.00 78.69 122 ALA A C 1
ATOM 808 O O . ALA A 1 122 ? 17.781 -16.891 21.774 1.00 78.69 122 ALA A O 1
ATOM 809 N N . GLY A 1 123 ? 17.558 -15.415 20.100 1.00 72.19 123 GLY A N 1
ATOM 810 C CA . GLY A 1 123 ? 18.962 -14.983 20.125 1.00 72.19 123 GLY A CA 1
ATOM 811 C C . GLY A 1 123 ? 19.982 -16.098 19.852 1.00 72.19 123 GLY A C 1
ATOM 812 O O . GLY A 1 123 ? 21.102 -16.028 20.347 1.00 72.19 123 GLY A O 1
ATOM 813 N N . GLY A 1 124 ? 19.605 -17.145 19.108 1.00 77.50 124 GLY A N 1
ATOM 814 C CA . GLY A 1 124 ? 20.499 -18.275 18.836 1.00 77.50 124 GLY A CA 1
ATOM 815 C C . GLY A 1 124 ? 20.584 -19.313 19.952 1.00 77.50 124 GLY A C 1
ATOM 816 O O . GLY A 1 124 ? 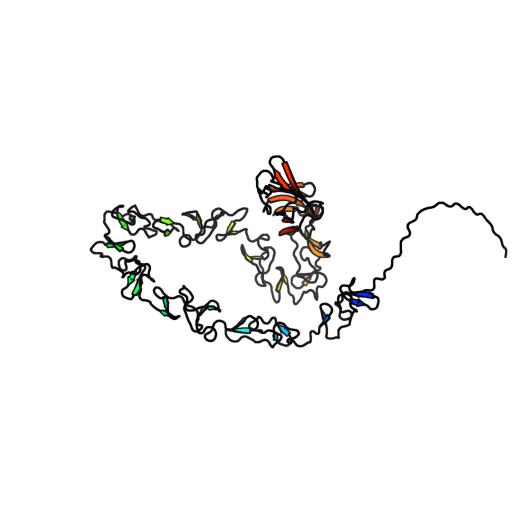21.440 -20.194 19.908 1.00 77.50 124 GLY A O 1
ATOM 817 N N . GLN A 1 125 ? 19.721 -19.222 20.963 1.00 82.12 125 GLN A N 1
ATOM 818 C CA . GLN A 1 125 ? 19.649 -20.176 22.060 1.00 82.12 125 GLN A CA 1
ATOM 819 C C . GLN A 1 125 ? 18.221 -20.703 22.189 1.00 82.12 125 GLN A C 1
ATOM 821 O O . GLN A 1 125 ? 17.251 -19.954 22.066 1.00 82.12 125 GLN A O 1
ATOM 826 N N . CYS A 1 126 ? 18.088 -22.006 22.440 1.00 78.56 126 CYS A N 1
ATOM 827 C CA . CYS A 1 126 ? 16.806 -22.564 22.844 1.00 78.56 126 CYS A CA 1
ATOM 828 C C . CYS A 1 126 ? 16.475 -22.001 24.223 1.00 78.56 126 CYS A C 1
ATOM 830 O O . CYS A 1 126 ? 17.152 -22.316 25.202 1.00 78.56 126 CYS A O 1
ATOM 832 N N . SER A 1 127 ? 15.486 -21.117 24.261 1.00 68.88 127 SER A N 1
ATOM 833 C CA . SER A 1 127 ? 14.963 -20.511 25.474 1.00 68.88 127 SER A CA 1
ATOM 834 C C . SER A 1 127 ? 13.575 -21.073 25.705 1.00 68.88 127 SER A C 1
ATOM 836 O O . SER A 1 127 ? 12.768 -21.125 24.775 1.00 68.88 127 SER A O 1
ATOM 838 N N . ALA A 1 128 ? 13.277 -21.516 26.921 1.00 62.59 128 ALA A N 1
ATOM 839 C CA . ALA A 1 128 ? 11.969 -22.092 27.168 1.00 62.59 128 ALA A CA 1
ATOM 840 C C . ALA A 1 128 ? 10.868 -21.055 26.943 1.00 62.59 128 ALA A C 1
ATOM 842 O O . ALA A 1 128 ? 10.928 -19.954 27.502 1.00 62.59 128 ALA A O 1
ATOM 843 N N . VAL A 1 129 ? 9.820 -21.429 26.193 1.00 68.88 129 VAL A N 1
ATOM 844 C CA . VAL A 1 129 ? 8.511 -20.806 26.418 1.00 68.88 129 VAL A CA 1
ATOM 845 C C . VAL A 1 129 ? 8.244 -20.943 27.903 1.00 68.88 129 VAL A C 1
ATOM 847 O O . VAL A 1 129 ? 8.577 -21.967 28.503 1.00 68.88 129 VAL A O 1
ATOM 850 N N . CYS A 1 130 ? 7.735 -19.868 28.492 1.00 70.31 130 CYS A N 1
ATOM 851 C CA . CYS A 1 130 ? 7.455 -19.777 29.912 1.00 70.31 130 CYS A CA 1
ATOM 852 C C . CYS A 1 130 ? 7.003 -21.133 30.502 1.00 70.31 130 CYS A C 1
ATOM 854 O O . CYS A 1 130 ? 6.018 -21.724 30.062 1.00 70.31 130 CYS A O 1
ATOM 856 N N . SER A 1 131 ? 7.802 -21.650 31.437 1.00 69.12 131 SER A N 1
ATOM 857 C CA . SER A 1 131 ? 7.675 -22.984 32.027 1.00 69.12 131 SER A CA 1
ATOM 858 C C . SER A 1 131 ? 7.989 -22.917 33.525 1.00 69.12 131 SER A C 1
ATOM 860 O O . SER A 1 131 ? 8.549 -21.914 33.981 1.00 69.12 131 SER A O 1
ATOM 862 N N . PRO A 1 132 ? 7.696 -23.961 34.320 1.00 75.50 132 PRO A N 1
ATOM 863 C CA . PRO A 1 132 ? 8.002 -23.953 35.751 1.00 75.50 132 PRO A CA 1
ATOM 864 C C . PRO A 1 132 ? 9.487 -23.733 36.087 1.00 75.50 132 PRO A C 1
ATOM 866 O O . PRO A 1 132 ? 9.795 -23.178 37.140 1.00 75.50 132 PRO A O 1
ATOM 869 N N . SER A 1 133 ? 10.412 -24.126 35.201 1.00 71.88 133 SER A N 1
ATOM 870 C CA . SER A 1 133 ? 11.858 -23.939 35.392 1.00 71.88 133 SER A CA 1
ATOM 871 C C . SER A 1 133 ? 12.351 -22.546 34.988 1.00 71.88 133 SER A C 1
ATOM 873 O O . SER A 1 133 ? 13.346 -22.076 35.534 1.00 71.88 133 SER A O 1
ATOM 875 N N . THR A 1 134 ? 11.659 -21.869 34.067 1.00 71.00 134 THR A N 1
ATOM 876 C CA . THR A 1 134 ? 12.046 -20.543 33.550 1.00 71.00 134 THR A CA 1
ATOM 877 C C . THR A 1 134 ? 11.190 -19.392 34.075 1.00 71.00 134 THR A C 1
ATOM 879 O O . THR A 1 134 ? 11.547 -18.232 33.896 1.00 71.00 134 THR A O 1
ATOM 882 N N . CYS A 1 135 ? 10.084 -19.697 34.755 1.00 76.00 135 CYS A N 1
ATOM 883 C CA . CYS A 1 135 ? 9.145 -18.734 35.320 1.00 76.00 135 CYS A CA 1
ATOM 884 C C . CYS A 1 135 ? 8.675 -19.166 36.719 1.00 76.00 135 CYS A C 1
ATOM 886 O O . CYS A 1 135 ? 7.486 -19.183 37.028 1.00 76.00 135 CYS A O 1
ATOM 888 N N . SER A 1 136 ? 9.618 -19.538 37.585 1.00 83.12 136 SER A N 1
ATOM 889 C CA . SER A 1 136 ? 9.323 -20.064 38.926 1.00 83.12 136 SER A CA 1
ATOM 890 C C . SER A 1 136 ? 8.536 -19.092 39.816 1.00 83.12 136 SER A C 1
ATOM 892 O O . SER A 1 136 ? 7.725 -19.541 40.617 1.00 83.12 136 SER A O 1
ATOM 894 N N . ASN A 1 137 ? 8.721 -17.779 39.625 1.00 80.56 137 ASN A N 1
ATOM 895 C CA . ASN A 1 137 ? 8.076 -16.707 40.398 1.00 80.56 137 ASN A CA 1
ATOM 896 C C . ASN A 1 137 ? 7.013 -15.921 39.599 1.00 80.56 137 ASN A C 1
ATOM 898 O O . ASN A 1 137 ? 6.661 -14.799 39.965 1.00 80.56 137 ASN A O 1
ATOM 902 N N . GLY A 1 138 ? 6.546 -16.453 38.467 1.00 84.75 138 GLY A N 1
ATOM 903 C CA . GLY A 1 138 ? 5.596 -15.762 37.594 1.00 84.75 138 GLY A CA 1
ATOM 904 C C . GLY A 1 138 ? 4.689 -16.714 36.824 1.00 84.75 138 GLY A C 1
ATOM 905 O O . GLY A 1 138 ? 4.712 -17.929 37.024 1.00 84.75 138 GLY A O 1
ATOM 906 N N . CYS A 1 139 ? 3.884 -16.153 35.928 1.00 88.06 139 CYS A N 1
ATOM 907 C CA . CYS A 1 139 ? 2.973 -16.907 35.073 1.00 88.06 139 CYS A CA 1
ATOM 908 C C . CYS A 1 139 ? 3.190 -16.575 33.594 1.00 88.06 139 CYS A C 1
ATOM 910 O O . CYS A 1 139 ? 3.832 -15.584 33.236 1.00 88.06 139 CYS A O 1
ATOM 912 N N . CYS A 1 140 ? 2.641 -17.414 32.725 1.00 83.50 140 CYS A N 1
ATOM 913 C CA . CYS A 1 140 ? 2.839 -17.348 31.288 1.00 83.50 140 CYS A CA 1
ATOM 914 C C . CYS A 1 140 ? 1.713 -16.585 30.602 1.00 83.50 140 CYS A C 1
ATOM 916 O O . CYS A 1 140 ? 0.556 -17.014 30.634 1.00 83.50 140 CYS A O 1
ATOM 918 N N . LYS A 1 141 ? 2.065 -15.486 29.928 1.00 81.25 141 LYS A N 1
ATOM 919 C CA . LYS A 1 141 ? 1.167 -14.722 29.054 1.00 81.25 141 LYS A CA 1
ATOM 920 C C . LYS A 1 141 ? 1.783 -14.629 27.661 1.00 81.25 141 LYS A C 1
ATOM 922 O O . LYS A 1 141 ? 2.883 -14.109 27.511 1.00 81.25 141 LYS A O 1
ATOM 927 N N . ASN A 1 142 ? 1.082 -15.141 26.646 1.00 72.12 142 ASN A N 1
ATOM 928 C CA . ASN A 1 142 ? 1.549 -15.177 25.249 1.00 72.12 142 ASN A CA 1
ATOM 929 C C . ASN A 1 142 ? 2.975 -15.751 25.092 1.00 72.12 142 ASN A C 1
ATOM 931 O O . ASN A 1 142 ? 3.768 -15.267 24.293 1.00 72.12 142 ASN A O 1
ATOM 935 N N . GLY A 1 143 ? 3.314 -16.757 25.905 1.00 72.38 143 GLY A N 1
ATOM 936 C CA . GLY A 1 143 ? 4.621 -17.420 25.909 1.00 72.38 143 GLY A CA 1
ATOM 937 C C . GLY A 1 143 ? 5.740 -16.707 26.682 1.00 72.38 143 GLY A C 1
ATOM 938 O O . GLY A 1 143 ? 6.782 -17.317 26.918 1.00 72.38 143 GLY A O 1
ATOM 939 N N . ALA A 1 144 ? 5.518 -15.474 27.148 1.00 75.25 144 ALA A N 1
ATOM 940 C CA . ALA A 1 144 ? 6.451 -14.729 27.990 1.00 75.25 144 ALA A CA 1
ATOM 941 C C . ALA A 1 144 ? 6.145 -14.918 29.487 1.00 75.25 144 ALA A C 1
ATOM 943 O O . ALA A 1 144 ? 4.980 -14.968 29.892 1.00 75.25 144 ALA A O 1
ATOM 944 N N . CYS A 1 145 ? 7.194 -14.991 30.311 1.00 79.94 145 CYS A N 1
ATOM 945 C CA . CYS A 1 145 ? 7.064 -14.939 31.767 1.00 79.94 145 CYS A CA 1
ATOM 946 C C . CYS A 1 145 ? 6.781 -13.495 32.193 1.00 79.94 145 CYS A C 1
ATOM 948 O O . CYS A 1 145 ? 7.596 -12.606 31.946 1.00 79.94 145 CYS A O 1
ATOM 950 N N . VAL A 1 146 ? 5.631 -13.256 32.818 1.00 80.56 146 VAL A N 1
ATOM 951 C CA . VAL A 1 146 ? 5.249 -11.938 33.344 1.00 80.56 146 VAL A CA 1
ATOM 952 C C . VAL A 1 146 ? 5.176 -11.965 34.871 1.00 80.56 146 VAL A C 1
ATOM 954 O O . VAL A 1 146 ? 5.047 -13.028 35.482 1.00 80.56 146 VAL A O 1
ATOM 957 N N . ASN A 1 147 ? 5.272 -10.788 35.499 1.00 79.75 147 ASN A N 1
ATOM 958 C CA . ASN A 1 147 ? 5.206 -10.662 36.953 1.00 79.75 147 ASN A CA 1
ATOM 959 C C . ASN A 1 147 ? 3.815 -11.080 37.461 1.00 79.75 147 ASN A C 1
ATOM 961 O O . ASN A 1 147 ? 2.833 -10.364 37.264 1.00 79.75 147 ASN A O 1
ATOM 965 N N . GLY A 1 148 ? 3.769 -12.227 38.142 1.00 78.81 148 GLY A N 1
ATOM 966 C CA . GLY A 1 148 ? 2.556 -12.874 38.637 1.00 78.81 148 GLY A CA 1
ATOM 967 C C . GLY A 1 148 ? 1.896 -12.216 39.851 1.00 78.81 148 GLY A C 1
ATOM 968 O O . GLY A 1 148 ? 0.952 -12.777 40.404 1.00 78.81 148 GLY A O 1
ATOM 969 N N . SER A 1 149 ? 2.423 -11.076 40.317 1.00 74.19 149 SER A N 1
ATOM 970 C CA . SER A 1 149 ? 1.931 -10.345 41.497 1.00 74.19 149 SER A CA 1
ATOM 971 C C . SER A 1 149 ? 1.166 -9.057 41.162 1.00 74.19 149 SER A C 1
ATOM 973 O O . SER A 1 149 ? 0.725 -8.350 42.066 1.00 74.19 149 SER A O 1
ATOM 975 N N . GLN A 1 150 ? 0.992 -8.733 39.878 1.00 67.00 150 GLN A N 1
ATOM 976 C CA . GLN A 1 150 ? 0.294 -7.518 39.453 1.00 67.00 150 GLN A CA 1
ATOM 977 C C . GLN A 1 150 ? -1.228 -7.652 39.633 1.00 67.00 150 GLN A C 1
ATOM 979 O O . GLN A 1 150 ? -1.844 -8.622 39.185 1.00 67.00 150 GLN A O 1
ATOM 984 N N . GLN A 1 151 ? -1.848 -6.642 40.252 1.00 59.38 151 GLN A N 1
ATOM 985 C CA . GLN A 1 151 ? -3.304 -6.507 40.299 1.00 59.38 151 GLN A CA 1
ATOM 986 C C . GLN A 1 151 ? -3.807 -6.042 38.926 1.00 59.38 151 GLN A C 1
ATOM 988 O O . GLN A 1 151 ? -3.727 -4.869 38.578 1.00 59.38 151 GLN A O 1
ATOM 993 N N . GLY A 1 152 ? -4.284 -6.986 38.119 1.00 59.44 152 GLY A N 1
ATOM 994 C CA . GLY A 1 152 ? -4.779 -6.719 36.774 1.00 59.44 152 GLY A CA 1
ATOM 995 C C . GLY A 1 152 ? -5.355 -7.976 36.135 1.00 59.44 152 GLY A C 1
ATOM 996 O O . GLY A 1 152 ? -4.874 -9.084 36.369 1.00 59.44 152 GLY A O 1
ATOM 997 N N . VAL A 1 153 ? -6.396 -7.792 35.323 1.00 53.12 153 VAL A N 1
ATOM 998 C CA . VAL A 1 153 ? -7.318 -8.811 34.787 1.00 53.12 153 VAL A CA 1
ATOM 999 C C . VAL A 1 153 ? -6.700 -10.001 34.033 1.00 53.12 153 VAL A C 1
ATOM 1001 O O . VAL A 1 153 ? -7.462 -10.804 33.529 1.00 53.12 153 VAL A O 1
ATOM 1004 N N . GLN A 1 154 ? -5.380 -10.189 33.915 1.00 64.12 154 GLN A N 1
ATOM 1005 C CA . GLN A 1 154 ? -4.788 -11.307 33.147 1.00 64.12 154 GLN A CA 1
ATOM 1006 C C . GLN A 1 154 ? -3.369 -11.713 33.601 1.00 64.12 154 GLN A C 1
ATOM 1008 O O . GLN A 1 154 ? -2.589 -12.204 32.783 1.00 64.12 154 GLN A O 1
ATOM 1013 N N . GLN A 1 155 ? -2.969 -11.427 34.844 1.00 74.94 155 GLN A N 1
ATOM 1014 C CA . GLN A 1 155 ? -1.556 -11.524 35.264 1.00 74.94 155 GLN A CA 1
ATOM 1015 C C . GLN A 1 155 ? -1.344 -12.193 36.632 1.00 74.94 155 GLN A C 1
ATOM 1017 O O . GLN A 1 155 ? -0.279 -12.037 37.216 1.00 74.94 155 GLN A O 1
ATOM 1022 N N . CYS A 1 156 ? -2.315 -12.960 37.145 1.00 85.12 156 CYS A N 1
ATOM 1023 C CA . CYS A 1 156 ? -2.151 -13.672 38.415 1.00 85.12 156 CYS A CA 1
ATOM 1024 C C . CYS A 1 156 ? -1.712 -15.131 38.215 1.00 85.12 156 CYS A C 1
ATOM 1026 O O . CYS A 1 156 ? -2.367 -15.877 37.481 1.00 85.12 156 CYS A O 1
ATOM 1028 N N . GLY A 1 157 ? -0.636 -15.549 38.888 1.00 86.75 157 GLY A N 1
ATOM 1029 C CA . GLY A 1 157 ? -0.151 -16.934 38.898 1.00 86.75 157 GLY A CA 1
ATOM 1030 C C . GLY A 1 157 ? 1.342 -17.054 39.226 1.00 86.75 157 GLY A C 1
ATOM 1031 O O . GLY A 1 157 ? 2.068 -16.065 39.215 1.00 86.75 157 GLY A O 1
ATOM 1032 N N . THR A 1 158 ? 1.815 -18.271 39.491 1.00 89.25 158 THR A N 1
ATOM 1033 C CA . THR A 1 158 ? 3.229 -18.575 39.773 1.00 89.25 158 THR A CA 1
ATOM 1034 C C . THR A 1 158 ? 3.620 -19.939 39.193 1.00 89.25 158 THR A C 1
ATOM 1036 O O . THR A 1 158 ? 2.753 -20.682 38.719 1.00 89.25 158 THR A O 1
ATOM 1039 N N . GLY A 1 159 ? 4.909 -20.286 39.216 1.00 85.56 159 GLY A N 1
ATOM 1040 C CA . GLY A 1 159 ? 5.397 -21.600 38.792 1.00 85.56 159 GLY A CA 1
ATOM 1041 C C . GLY A 1 159 ? 5.219 -21.901 37.302 1.00 85.56 159 GLY A C 1
ATOM 1042 O O . GLY A 1 159 ? 5.023 -23.060 36.937 1.00 85.56 159 GLY A O 1
ATOM 1043 N N . GLY A 1 160 ? 5.242 -20.880 36.441 1.00 80.81 160 GLY A N 1
ATOM 1044 C CA . GLY A 1 160 ? 5.196 -21.045 34.987 1.00 80.81 160 GLY A CA 1
ATOM 1045 C C . GLY A 1 160 ? 3.901 -21.662 34.460 1.00 80.81 160 GLY A C 1
ATOM 1046 O O . GLY A 1 160 ? 3.895 -22.266 33.391 1.00 80.81 160 GLY A O 1
ATOM 1047 N N . GLN A 1 161 ? 2.809 -21.535 35.213 1.00 84.44 161 GLN A N 1
ATOM 1048 C CA . GLN A 1 161 ? 1.459 -21.842 34.741 1.00 84.44 161 GLN A CA 1
ATOM 1049 C C . GLN A 1 161 ? 0.913 -20.685 33.895 1.00 84.44 161 GLN A C 1
ATOM 1051 O O . GLN A 1 161 ? 1.403 -19.560 33.985 1.00 84.44 161 GLN A O 1
ATOM 1056 N N . ALA A 1 162 ? -0.128 -20.930 33.095 1.00 83.19 162 ALA A N 1
ATOM 1057 C CA . ALA A 1 162 ? -0.816 -19.863 32.366 1.00 83.19 162 ALA A CA 1
ATOM 1058 C C . ALA A 1 162 ? -1.358 -18.793 33.333 1.00 83.19 162 ALA A C 1
ATOM 1060 O O . ALA A 1 162 ? -1.957 -19.123 34.360 1.00 83.19 162 ALA A O 1
ATOM 1061 N N . CYS A 1 163 ? -1.156 -17.512 33.011 1.00 84.75 163 CYS A N 1
ATOM 1062 C CA . CYS A 1 163 ? -1.734 -16.430 33.803 1.00 84.75 163 CYS A CA 1
ATOM 1063 C C . CYS A 1 163 ? -3.261 -16.494 33.762 1.00 84.75 163 CYS A C 1
ATOM 1065 O O . CYS A 1 163 ? -3.847 -16.670 32.692 1.00 84.75 163 CYS A O 1
ATOM 1067 N N . ARG A 1 164 ? -3.910 -16.298 34.915 1.00 82.06 164 ARG A N 1
ATOM 1068 C CA . ARG A 1 164 ? -5.374 -16.302 35.013 1.00 82.06 164 ARG A CA 1
ATOM 1069 C C . ARG A 1 164 ? -5.948 -14.971 35.482 1.00 82.06 164 ARG A C 1
ATOM 1071 O O . ARG A 1 164 ? -5.273 -14.164 36.123 1.00 82.06 164 ARG A O 1
ATOM 1078 N N . VAL A 1 165 ? -7.224 -14.787 35.158 1.00 80.62 165 VAL A N 1
ATOM 1079 C CA . VAL A 1 165 ? -8.087 -13.720 35.672 1.00 80.62 165 VAL A CA 1
ATOM 1080 C C . VAL A 1 165 ? -8.646 -14.173 37.022 1.00 80.62 165 VAL A C 1
ATOM 1082 O O . VAL A 1 165 ? -9.119 -15.305 37.132 1.00 80.62 165 VAL A O 1
ATOM 1085 N N . CYS A 1 166 ? -8.579 -13.323 38.044 1.00 76.75 166 CYS A N 1
ATOM 1086 C CA . CYS A 1 166 ? -9.246 -13.588 39.320 1.00 76.75 166 CYS A CA 1
ATOM 1087 C C . CYS A 1 166 ? -10.749 -13.303 39.196 1.00 76.75 166 CYS A C 1
ATOM 1089 O O . CYS A 1 166 ? -11.140 -12.372 38.491 1.00 76.75 166 CYS A O 1
ATOM 1091 N N . GLY A 1 167 ? -11.589 -14.132 39.820 1.00 70.50 167 GLY A N 1
ATOM 1092 C CA . GLY A 1 167 ? -13.043 -13.993 39.753 1.00 70.50 167 GLY A CA 1
ATOM 1093 C C . GLY A 1 167 ? -13.558 -12.756 40.498 1.00 70.50 167 GLY A C 1
ATOM 1094 O O . GLY A 1 167 ? -12.811 -12.068 41.194 1.00 70.50 167 GLY A O 1
ATOM 1095 N N . ASN A 1 168 ? -14.859 -12.471 40.377 1.00 64.31 168 ASN A N 1
ATOM 1096 C CA . ASN A 1 168 ? -15.492 -11.360 41.096 1.00 64.31 168 ASN A CA 1
ATOM 1097 C C . ASN A 1 168 ? -15.259 -11.476 42.616 1.00 64.31 168 ASN A C 1
ATOM 1099 O O . ASN A 1 168 ? -15.700 -12.442 43.238 1.00 64.31 168 ASN A O 1
ATOM 1103 N N . GLY A 1 169 ? -14.600 -10.471 43.207 1.00 65.19 169 GLY A N 1
ATOM 1104 C CA . GLY A 1 169 ? -14.273 -10.421 44.640 1.00 65.19 169 GLY A CA 1
ATOM 1105 C C . GLY A 1 169 ? -12.956 -11.103 45.041 1.00 65.19 169 GLY A C 1
ATOM 1106 O O . GLY A 1 169 ? -12.676 -11.222 46.231 1.00 65.19 169 GLY A O 1
ATOM 1107 N N . GLU A 1 170 ? -12.138 -11.552 44.086 1.00 72.81 170 GLU A N 1
ATOM 1108 C CA . GLU A 1 170 ? -10.807 -12.108 44.347 1.00 72.81 170 GLU A CA 1
ATOM 1109 C C . GLU A 1 170 ? -9.702 -11.119 43.951 1.00 72.81 170 GLU A C 1
ATOM 1111 O O . GLU A 1 170 ? -9.774 -10.462 42.912 1.00 72.81 170 GLU A O 1
ATOM 1116 N N . GLN A 1 171 ? -8.634 -11.054 44.746 1.00 71.94 171 GLN A N 1
ATOM 1117 C CA . GLN A 1 171 ? -7.414 -10.326 44.405 1.00 71.94 171 GLN A CA 1
ATOM 1118 C C . GLN A 1 171 ? -6.244 -11.290 44.230 1.00 71.94 171 GLN A C 1
ATOM 1120 O O . GLN A 1 171 ? -6.200 -12.367 44.826 1.00 71.94 171 GLN A O 1
ATOM 1125 N N . CYS A 1 172 ? -5.267 -10.890 43.416 1.00 75.31 172 CYS A N 1
ATOM 1126 C CA . CYS A 1 172 ? -4.020 -11.630 43.307 1.00 75.31 172 CYS A CA 1
ATOM 1127 C C . CYS A 1 172 ? -3.164 -11.389 44.557 1.00 75.31 172 CYS A C 1
ATOM 1129 O O . CYS A 1 172 ? -2.427 -10.408 44.634 1.00 75.31 172 CYS A O 1
ATOM 1131 N N . ILE A 1 173 ? -3.287 -12.267 45.552 1.00 77.31 173 ILE A N 1
ATOM 1132 C CA . ILE A 1 173 ? -2.534 -12.213 46.807 1.00 77.31 173 ILE A CA 1
ATOM 1133 C C . ILE A 1 173 ? -1.563 -13.384 46.804 1.00 77.31 173 ILE A C 1
ATOM 1135 O O . ILE A 1 173 ? -1.957 -14.532 46.614 1.00 77.31 173 ILE A O 1
ATOM 1139 N N . ASN A 1 174 ? -0.273 -13.101 46.996 1.00 78.50 174 ASN A N 1
ATOM 1140 C CA . ASN A 1 174 ? 0.781 -14.118 46.938 1.00 78.50 174 ASN A CA 1
ATOM 1141 C C . ASN A 1 174 ? 0.706 -14.967 45.655 1.00 78.50 174 ASN A C 1
ATOM 1143 O O . ASN A 1 174 ? 0.815 -16.190 45.698 1.00 78.50 174 ASN A O 1
ATOM 1147 N N . GLN A 1 175 ? 0.484 -14.304 44.511 1.00 81.62 175 GLN A N 1
ATOM 1148 C CA . GLN A 1 175 ? 0.427 -14.930 43.181 1.00 81.62 175 GLN A CA 1
ATOM 1149 C C . GLN A 1 175 ? -0.681 -15.994 43.030 1.00 81.62 175 GLN A C 1
ATOM 1151 O O . GLN A 1 175 ? -0.656 -16.814 42.113 1.00 81.62 175 GLN A O 1
ATOM 1156 N N . THR A 1 176 ? -1.676 -15.969 43.920 1.00 82.62 176 THR A N 1
ATOM 1157 C CA . THR A 1 176 ? -2.871 -16.813 43.886 1.00 82.62 176 THR A CA 1
ATOM 1158 C C . THR A 1 176 ? -4.095 -15.906 43.938 1.00 82.62 176 THR A C 1
ATOM 1160 O O . THR A 1 176 ? -4.119 -14.951 44.712 1.00 82.62 176 THR A O 1
ATOM 1163 N N . CYS A 1 177 ? -5.127 -16.175 43.134 1.00 79.44 177 CYS A N 1
ATOM 1164 C CA . CYS A 1 177 ? -6.397 -15.483 43.341 1.00 79.44 177 CYS A CA 1
ATOM 1165 C C . CYS A 1 177 ? -6.970 -15.957 44.669 1.00 79.44 177 CYS A C 1
ATOM 1167 O O . CYS A 1 177 ? -7.315 -17.131 44.815 1.00 79.44 177 CYS A O 1
ATOM 1169 N N . ALA A 1 178 ? -6.984 -15.045 45.629 1.00 76.12 178 ALA A N 1
ATOM 1170 C CA . ALA A 1 178 ? -7.502 -15.257 46.957 1.00 76.12 178 ALA A CA 1
ATOM 1171 C C . ALA A 1 178 ? -8.673 -14.306 47.169 1.00 76.12 178 ALA A C 1
ATOM 1173 O O . ALA A 1 178 ? -8.661 -13.152 46.736 1.00 76.12 178 ALA A O 1
ATOM 1174 N N . LYS A 1 179 ? -9.690 -14.809 47.855 1.00 65.50 179 LYS A N 1
ATOM 1175 C CA . LYS A 1 179 ? -10.829 -14.015 48.277 1.00 65.50 179 LYS A CA 1
ATOM 1176 C C . LYS A 1 179 ? -10.385 -13.112 49.429 1.00 65.50 179 LYS A C 1
ATOM 1178 O O . LYS A 1 179 ? -10.136 -13.604 50.529 1.00 65.50 179 LYS A O 1
ATOM 1183 N N . THR A 1 180 ? -10.243 -11.816 49.176 1.00 64.88 180 THR A N 1
ATOM 1184 C CA . THR A 1 180 ? -10.122 -10.829 50.257 1.00 64.88 180 THR A CA 1
ATOM 1185 C C . THR A 1 180 ? -11.513 -10.622 50.851 1.00 64.88 180 THR A C 1
ATOM 1187 O O . THR A 1 180 ? -12.513 -10.785 50.151 1.00 64.88 180 THR A O 1
ATOM 1190 N N . ALA A 1 181 ? -11.609 -10.284 52.138 1.00 71.38 181 ALA A N 1
ATOM 1191 C CA . ALA A 1 181 ? -12.876 -9.806 52.679 1.00 71.38 181 ALA A CA 1
ATOM 1192 C C . ALA A 1 181 ? -13.355 -8.626 51.818 1.00 71.38 181 ALA A C 1
ATOM 1194 O O . ALA A 1 181 ? -12.580 -7.716 51.518 1.00 71.38 181 ALA A O 1
ATOM 1195 N N . CYS A 1 182 ? -14.602 -8.690 51.358 1.00 75.81 182 CYS A N 1
ATOM 1196 C CA . CYS A 1 182 ? -15.197 -7.596 50.609 1.00 75.81 182 CYS A CA 1
ATOM 1197 C C . CYS A 1 182 ? -15.209 -6.332 51.481 1.00 75.81 182 CYS A C 1
ATOM 1199 O O . CYS A 1 182 ? -15.674 -6.376 52.622 1.00 75.81 182 CYS A O 1
ATOM 1201 N N . ASP A 1 183 ? -14.669 -5.238 50.948 1.00 81.06 183 ASP A N 1
ATOM 1202 C CA . ASP A 1 183 ? -14.587 -3.937 51.607 1.00 81.06 183 ASP A CA 1
ATOM 1203 C C . ASP A 1 183 ? -14.571 -2.791 50.576 1.00 81.06 183 ASP A C 1
ATOM 1205 O O . ASP A 1 183 ? -14.679 -2.996 49.363 1.00 81.06 183 ASP A O 1
ATOM 1209 N N . SER A 1 184 ? -14.439 -1.555 51.056 1.00 80.25 184 SER A N 1
ATOM 1210 C CA . SER A 1 184 ? -14.449 -0.347 50.223 1.00 80.25 184 SER A CA 1
ATOM 1211 C C . SER A 1 184 ? -13.270 -0.229 49.251 1.00 80.25 184 SER A C 1
ATOM 1213 O O . SER A 1 184 ? -13.348 0.545 48.297 1.00 80.25 184 SER A O 1
ATOM 1215 N N . SER A 1 185 ? -12.183 -0.979 49.458 1.00 75.88 185 SER A N 1
ATOM 1216 C CA . SER A 1 185 ? -11.008 -0.977 48.578 1.00 75.88 185 SER A CA 1
ATOM 1217 C C . SER A 1 185 ? -11.190 -1.867 47.349 1.00 75.88 185 SER A C 1
ATOM 1219 O O . SER A 1 185 ? -10.513 -1.671 46.339 1.00 75.88 185 SER A O 1
ATOM 1221 N N . ASN A 1 186 ? -12.105 -2.839 47.421 1.00 68.81 186 ASN A N 1
ATOM 1222 C CA . ASN A 1 186 ? -12.284 -3.860 46.392 1.00 68.81 186 ASN A CA 1
ATOM 1223 C C . ASN A 1 186 ? -13.735 -4.018 45.897 1.00 68.81 186 ASN A C 1
ATOM 1225 O O . ASN A 1 186 ? -13.972 -4.803 44.977 1.00 68.81 186 ASN A O 1
ATOM 1229 N N . CYS A 1 187 ? -14.689 -3.255 46.441 1.00 81.31 187 CYS A N 1
ATOM 1230 C CA . CYS A 1 187 ? -16.093 -3.312 46.049 1.00 81.31 187 CYS A CA 1
ATOM 1231 C C . CYS A 1 187 ? -16.726 -1.921 45.895 1.00 81.31 187 CYS A C 1
ATOM 1233 O O . CYS A 1 187 ? -16.869 -1.172 46.857 1.00 81.31 187 CYS A O 1
ATOM 1235 N N . GLN A 1 188 ? -17.168 -1.590 44.676 1.00 84.12 188 GLN A N 1
ATOM 1236 C CA . GLN A 1 188 ? -17.922 -0.354 44.406 1.00 84.12 188 GLN A CA 1
ATOM 1237 C C . GLN A 1 188 ? -19.387 -0.435 44.872 1.00 84.12 188 GLN A C 1
ATOM 1239 O O . GLN A 1 188 ? -19.965 0.595 45.217 1.00 84.12 188 GLN A O 1
ATOM 1244 N N . GLY A 1 189 ? -19.978 -1.635 44.909 1.00 88.44 189 GLY A N 1
ATOM 1245 C CA . GLY A 1 189 ? -21.329 -1.878 45.429 1.00 88.44 189 GLY A CA 1
ATOM 1246 C C . GLY A 1 189 ? -21.315 -2.237 46.916 1.00 88.44 189 GLY A C 1
ATOM 1247 O O . GLY A 1 189 ? -20.768 -1.487 47.717 1.00 88.44 189 GLY A O 1
ATOM 1248 N N . CYS A 1 190 ? -21.894 -3.372 47.306 1.00 91.44 190 CYS A N 1
ATOM 1249 C CA . CYS A 1 190 ? -21.965 -3.803 48.708 1.00 91.44 190 CYS A CA 1
ATOM 1250 C C . CYS A 1 190 ? -21.485 -5.243 48.909 1.00 91.44 190 CYS A C 1
ATOM 1252 O O . CYS A 1 190 ? -21.400 -6.021 47.964 1.00 91.44 190 CYS A O 1
ATOM 1254 N N . CYS A 1 191 ? -21.198 -5.615 50.149 1.00 89.25 191 CYS A N 1
ATOM 1255 C CA . CYS A 1 191 ? -20.676 -6.916 50.532 1.00 89.25 191 CYS A CA 1
ATOM 1256 C C . CYS A 1 191 ? -21.776 -7.811 51.099 1.00 89.25 191 CYS A C 1
ATOM 1258 O O . CYS A 1 191 ? -22.447 -7.442 52.065 1.00 89.25 191 CYS A O 1
ATOM 1260 N N . ASP A 1 192 ?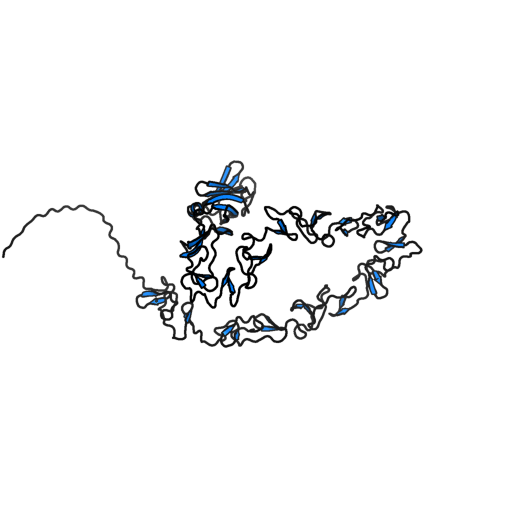 -21.962 -8.995 50.512 1.00 87.69 192 ASP A N 1
ATOM 1261 C CA . ASP A 1 192 ? -22.872 -9.992 51.076 1.00 87.69 192 ASP A CA 1
ATOM 1262 C C . ASP A 1 192 ? -22.289 -10.659 52.336 1.00 87.69 192 ASP A C 1
ATOM 1264 O O . ASP A 1 192 ? -21.119 -10.490 52.684 1.00 87.69 192 ASP A O 1
ATOM 1268 N N . SER A 1 193 ? -23.114 -11.443 53.033 1.00 82.25 193 SER A N 1
ATOM 1269 C CA . SER A 1 193 ? -22.749 -12.107 54.292 1.00 82.25 193 SER A CA 1
ATOM 1270 C C . SER A 1 193 ? -21.634 -13.154 54.163 1.00 82.25 193 SER A C 1
ATOM 1272 O O . SER A 1 193 ? -21.082 -13.583 55.173 1.00 82.25 193 SER A O 1
ATOM 1274 N N . VAL A 1 194 ? -21.283 -13.558 52.938 1.00 76.75 194 VAL A N 1
ATOM 1275 C CA . VAL A 1 194 ? -20.192 -14.498 52.627 1.00 76.75 194 VAL A CA 1
ATOM 1276 C C . VAL A 1 194 ? -18.960 -13.742 52.095 1.00 76.75 194 VAL A C 1
ATOM 1278 O O . VAL A 1 194 ? -17.987 -14.352 51.635 1.00 76.75 194 VAL A O 1
ATOM 1281 N N . GLY A 1 195 ? -18.989 -12.407 52.145 1.00 77.19 195 GLY A N 1
ATOM 1282 C CA . GLY A 1 195 ? -17.905 -11.529 51.725 1.00 77.19 195 GLY A CA 1
ATOM 1283 C C . GLY A 1 195 ? -17.736 -11.434 50.210 1.00 77.19 195 GLY A C 1
ATOM 1284 O O . GLY A 1 195 ? -16.617 -11.217 49.759 1.00 77.19 195 GLY A O 1
ATOM 1285 N N . ASN A 1 196 ? -18.788 -11.638 49.408 1.00 82.25 196 ASN A N 1
ATOM 1286 C CA . ASN A 1 196 ? -18.742 -11.353 47.969 1.00 82.25 196 ASN A CA 1
ATOM 1287 C C . ASN A 1 196 ? -19.200 -9.919 47.683 1.00 82.25 196 ASN A C 1
ATOM 1289 O O . ASN A 1 196 ? -20.196 -9.466 48.247 1.00 82.25 196 ASN A O 1
ATOM 1293 N N . CYS A 1 197 ? -18.549 -9.254 46.728 1.00 83.94 197 CYS A N 1
ATOM 1294 C CA . CYS A 1 197 ? -19.015 -7.969 46.214 1.00 83.94 197 CYS A CA 1
ATOM 1295 C C . CYS A 1 197 ? -20.244 -8.147 45.306 1.00 83.94 197 CYS A C 1
ATOM 1297 O O . CYS A 1 197 ? -20.218 -8.906 44.334 1.00 83.94 197 CYS A O 1
ATOM 1299 N N . LYS A 1 198 ? -21.323 -7.432 45.621 1.00 86.94 198 LYS A N 1
ATOM 1300 C CA . LYS A 1 198 ? -22.537 -7.272 44.815 1.00 86.94 198 LYS A CA 1
ATOM 1301 C C . LYS A 1 198 ? -22.528 -5.904 44.153 1.00 86.94 198 LYS A C 1
ATOM 1303 O O . LYS A 1 198 ? -21.931 -4.967 44.669 1.00 86.94 198 LYS A O 1
ATOM 1308 N N . THR A 1 199 ? -23.255 -5.775 43.046 1.00 83.38 199 THR A N 1
ATOM 1309 C CA . THR A 1 199 ? -23.420 -4.500 42.330 1.00 83.38 199 THR A CA 1
ATOM 1310 C C . THR A 1 199 ? -24.101 -3.420 43.169 1.00 83.38 199 THR A C 1
ATOM 1312 O O . THR A 1 199 ? -23.963 -2.248 42.842 1.00 83.38 199 THR A O 1
ATOM 1315 N N . GLY A 1 200 ? -24.811 -3.791 44.244 1.00 87.56 200 GLY A N 1
ATOM 1316 C CA . GLY A 1 200 ? -25.412 -2.825 45.162 1.00 87.56 200 GLY A CA 1
ATOM 1317 C C . GLY A 1 200 ? -26.743 -2.239 44.696 1.00 87.56 200 GLY A C 1
ATOM 1318 O O . GLY A 1 200 ? -27.212 -1.267 45.277 1.00 87.56 200 GLY A O 1
ATOM 1319 N N . SER A 1 201 ? -27.328 -2.801 43.635 1.00 84.00 201 SER A N 1
ATOM 1320 C CA . SER A 1 201 ? -28.503 -2.267 42.935 1.00 84.00 201 SER A CA 1
ATOM 1321 C C . SER A 1 201 ? -29.779 -3.089 43.130 1.00 84.00 201 SER A C 1
ATOM 1323 O O . SER A 1 201 ? -30.801 -2.758 42.539 1.00 84.00 201 SER A O 1
ATOM 1325 N N . ALA A 1 202 ? -29.718 -4.195 43.874 1.00 84.25 202 ALA A N 1
ATOM 1326 C CA . ALA A 1 202 ? -30.850 -5.099 44.059 1.00 84.25 202 ALA A CA 1
ATOM 1327 C C . ALA A 1 202 ? -31.496 -4.881 45.429 1.00 84.25 202 ALA A C 1
ATOM 1329 O O . ALA A 1 202 ? -30.792 -4.645 46.407 1.00 84.25 202 ALA A O 1
ATOM 1330 N N . ASP A 1 203 ? -32.815 -5.046 45.527 1.00 85.75 203 ASP A N 1
ATOM 1331 C CA . ASP A 1 203 ? -33.545 -4.869 46.792 1.00 85.75 203 ASP A CA 1
ATOM 1332 C C . ASP A 1 203 ? -33.076 -5.829 47.888 1.00 85.75 203 ASP A C 1
ATOM 1334 O O . ASP A 1 203 ? -33.115 -5.494 49.063 1.00 85.75 203 ASP A O 1
ATOM 1338 N N . ASN A 1 204 ? -32.573 -7.010 47.530 1.00 87.69 204 ASN A N 1
ATOM 1339 C CA . ASN A 1 204 ? -31.995 -7.969 48.475 1.00 87.69 204 ASN A CA 1
ATOM 1340 C C . ASN A 1 204 ? -30.467 -7.848 48.634 1.00 87.69 204 ASN A C 1
ATOM 1342 O O . ASN A 1 204 ? -29.859 -8.669 49.323 1.00 87.69 204 ASN A O 1
ATOM 1346 N N . ALA A 1 205 ? -29.843 -6.874 47.971 1.00 91.12 205 ALA A N 1
ATOM 1347 C CA . ALA A 1 205 ? -28.412 -6.617 48.026 1.00 91.12 205 ALA A CA 1
ATOM 1348 C C . ALA A 1 205 ? -28.104 -5.145 47.694 1.00 91.12 205 ALA A C 1
ATOM 1350 O O . ALA A 1 205 ? -27.416 -4.846 46.712 1.00 91.12 205 ALA A O 1
ATOM 1351 N N . CYS A 1 206 ? -28.657 -4.236 48.496 1.00 91.75 206 CYS A N 1
ATOM 1352 C CA . CYS A 1 206 ? -28.589 -2.799 48.282 1.00 91.75 206 CYS A CA 1
ATOM 1353 C C . CYS A 1 206 ? -27.435 -2.162 49.057 1.00 91.75 206 CYS A C 1
ATOM 1355 O O . CYS A 1 206 ? -27.275 -2.415 50.249 1.00 91.75 206 CYS A O 1
ATOM 1357 N N . GLY A 1 207 ? -26.634 -1.315 48.417 1.00 90.88 207 GLY A N 1
ATOM 1358 C CA . GLY A 1 207 ? -25.539 -0.616 49.096 1.00 90.88 207 GLY A CA 1
ATOM 1359 C C . GLY A 1 207 ? -24.460 -0.131 48.134 1.00 90.88 207 GLY A C 1
ATOM 1360 O O . GLY A 1 207 ? -24.425 -0.537 46.978 1.00 90.88 207 GLY A O 1
ATOM 1361 N N . ALA A 1 208 ? -23.550 0.714 48.608 1.00 89.31 208 ALA A N 1
ATOM 1362 C CA . ALA A 1 208 ? -22.421 1.215 47.825 1.00 89.31 208 ALA A CA 1
ATOM 1363 C C . ALA A 1 208 ? -21.150 1.313 48.682 1.00 89.31 208 ALA A C 1
ATOM 1365 O O . ALA A 1 208 ? -21.211 1.328 49.914 1.00 89.31 208 ALA A O 1
ATOM 1366 N N . GLY A 1 209 ? -19.992 1.400 48.023 1.00 86.44 209 GLY A N 1
ATOM 1367 C CA . GLY A 1 209 ? -18.703 1.645 48.672 1.00 86.44 209 GLY A CA 1
ATOM 1368 C C . GLY A 1 209 ? -18.214 0.517 49.585 1.00 86.44 209 GLY A C 1
ATOM 1369 O O . GLY A 1 209 ? -17.560 0.795 50.587 1.00 86.44 209 GLY A O 1
ATOM 1370 N N . GLY A 1 210 ? -18.560 -0.736 49.286 1.00 85.81 210 GLY A N 1
ATOM 1371 C CA . GLY A 1 210 ? -18.082 -1.918 50.006 1.00 85.81 210 GLY A CA 1
ATOM 1372 C C . GLY A 1 210 ? -18.639 -2.062 51.424 1.00 85.81 210 GLY A C 1
ATOM 1373 O O . GLY A 1 210 ? -18.081 -2.787 52.242 1.00 85.81 210 GLY A O 1
ATOM 1374 N N . GLN A 1 211 ? -19.733 -1.362 51.729 1.00 89.50 211 GLN A N 1
ATOM 1375 C CA . GLN A 1 211 ? -20.520 -1.556 52.949 1.00 89.50 211 GLN A CA 1
ATOM 1376 C C . GLN A 1 211 ? -21.292 -2.881 52.890 1.00 89.50 211 GLN A C 1
ATOM 1378 O O . GLN A 1 211 ? -21.478 -3.445 51.814 1.00 89.50 211 GLN A O 1
ATOM 1383 N N . ALA A 1 212 ? -21.790 -3.372 54.026 1.00 90.38 212 ALA A N 1
ATOM 1384 C CA . ALA A 1 212 ? -22.659 -4.549 54.038 1.00 90.38 212 ALA A CA 1
ATOM 1385 C C . ALA A 1 212 ? -23.927 -4.312 53.198 1.00 90.38 212 ALA A C 1
ATOM 1387 O O . ALA A 1 212 ? -24.540 -3.247 53.273 1.00 90.38 212 ALA A O 1
ATOM 1388 N N . CYS A 1 213 ? -24.325 -5.309 52.411 1.00 92.25 213 CYS A N 1
ATOM 1389 C CA . CYS A 1 213 ? -25.556 -5.242 51.637 1.00 92.25 213 CYS A CA 1
ATOM 1390 C C . CYS A 1 213 ? -26.784 -5.193 52.552 1.00 92.25 213 CYS A C 1
ATOM 1392 O O . CYS A 1 213 ? -26.985 -6.075 53.388 1.00 92.25 213 CYS A O 1
ATOM 1394 N N . ALA A 1 214 ? -27.626 -4.186 52.349 1.00 92.38 214 ALA A N 1
ATOM 1395 C CA . ALA A 1 214 ? -28.937 -4.065 52.960 1.00 92.38 214 ALA A CA 1
ATOM 1396 C C . ALA A 1 214 ? -29.995 -4.830 52.151 1.00 92.38 214 ALA A C 1
ATOM 1398 O O . ALA A 1 214 ? -29.903 -4.952 50.928 1.00 92.38 214 ALA A O 1
ATOM 1399 N N . VAL A 1 215 ? -31.018 -5.316 52.852 1.00 91.75 215 VAL A N 1
ATOM 1400 C CA . VAL A 1 215 ? -32.260 -5.808 52.251 1.00 91.75 215 VAL A CA 1
ATOM 1401 C C . VAL A 1 215 ? -33.313 -4.727 52.461 1.00 91.75 215 VAL A C 1
ATOM 1403 O O . VAL A 1 215 ? -33.602 -4.381 53.605 1.00 91.75 215 VAL A O 1
ATOM 1406 N N . CYS A 1 216 ? -33.850 -4.180 51.377 1.00 90.19 216 CYS A N 1
ATOM 1407 C CA . CYS A 1 216 ? -34.871 -3.143 51.418 1.00 90.19 216 CYS A CA 1
ATOM 1408 C C . CYS A 1 216 ? -36.202 -3.716 51.904 1.00 90.19 216 CYS A C 1
ATOM 1410 O O . CYS A 1 216 ? -36.605 -4.821 51.529 1.00 90.19 216 CYS A O 1
ATOM 1412 N N . ASP A 1 217 ? -36.860 -2.979 52.797 1.00 87.50 217 ASP A N 1
ATOM 1413 C CA . ASP A 1 217 ? -38.057 -3.438 53.483 1.00 87.50 217 ASP A CA 1
ATOM 1414 C C . ASP A 1 217 ? -39.282 -3.327 52.566 1.00 87.50 217 ASP A C 1
ATOM 1416 O O . ASP A 1 217 ? -39.934 -2.284 52.461 1.00 87.50 217 ASP A O 1
ATOM 1420 N N . GLY A 1 218 ? -39.632 -4.443 51.924 1.00 74.81 218 GLY A N 1
ATOM 1421 C CA . GLY A 1 218 ? -40.826 -4.535 51.083 1.00 74.81 218 GLY A CA 1
ATOM 1422 C C . GLY A 1 218 ? -42.130 -4.204 51.823 1.00 74.81 218 GLY A C 1
ATOM 1423 O O . GLY A 1 218 ? -43.094 -3.786 51.189 1.00 74.81 218 GLY A O 1
ATOM 1424 N N . SER A 1 219 ? -42.175 -4.308 53.161 1.00 74.56 219 SER A N 1
ATOM 1425 C CA . SER A 1 219 ? -43.356 -3.921 53.952 1.00 74.56 219 SER A CA 1
ATOM 1426 C C . SER A 1 219 ? -43.513 -2.404 54.113 1.00 74.56 219 SER A C 1
ATOM 1428 O O . SER A 1 219 ? -44.610 -1.921 54.391 1.00 74.56 219 SER A O 1
ATOM 1430 N N . LYS A 1 220 ? -42.438 -1.646 53.873 1.00 76.31 220 LYS A N 1
ATOM 1431 C CA . LYS A 1 220 ? -42.424 -0.179 53.804 1.00 76.31 220 LYS A CA 1
ATOM 1432 C C . LYS A 1 220 ? -42.423 0.341 52.369 1.00 76.31 220 LYS A C 1
ATOM 1434 O O . LYS A 1 220 ? -42.285 1.542 52.170 1.00 76.31 220 LYS A O 1
ATOM 1439 N N . ASN A 1 221 ? -42.587 -0.540 51.381 1.00 75.56 221 ASN A N 1
ATOM 1440 C CA . ASN A 1 221 ? -42.459 -0.208 49.966 1.00 75.56 221 ASN A CA 1
ATOM 1441 C C . ASN A 1 221 ? -41.080 0.390 49.624 1.00 75.56 221 ASN A C 1
ATOM 1443 O O . ASN A 1 221 ? -40.991 1.338 48.850 1.00 75.56 221 ASN A O 1
ATOM 1447 N N . GLU A 1 222 ? -40.003 -0.097 50.246 1.00 84.06 222 GLU A N 1
ATOM 1448 C CA . GLU A 1 222 ? -38.644 0.360 49.944 1.00 84.06 222 GLU A CA 1
ATOM 1449 C C . GLU A 1 222 ? -38.054 -0.384 48.740 1.00 84.06 222 GLU A C 1
ATOM 1451 O O . GLU A 1 222 ? -38.167 -1.605 48.650 1.00 84.06 222 GLU A O 1
ATOM 1456 N N . THR A 1 223 ? -37.360 0.336 47.856 1.00 83.44 223 THR A N 1
ATOM 1457 C CA . THR A 1 223 ? -36.535 -0.253 46.786 1.00 83.44 223 THR A CA 1
ATOM 1458 C C . THR A 1 223 ? -35.121 0.309 46.823 1.00 83.44 223 THR A C 1
ATOM 1460 O O . THR A 1 223 ? -34.863 1.379 47.384 1.00 83.44 223 THR A O 1
ATOM 1463 N N . CYS A 1 224 ? -34.179 -0.430 46.247 1.00 85.88 224 CYS A N 1
ATOM 1464 C CA . CYS A 1 224 ? -32.795 -0.012 46.171 1.00 85.88 224 CYS A CA 1
ATOM 1465 C C . CYS A 1 224 ? -32.610 1.076 45.110 1.00 85.88 224 CYS A C 1
ATOM 1467 O O . CYS A 1 224 ? -32.585 0.810 43.907 1.00 85.88 224 CYS A O 1
ATOM 1469 N N . MET A 1 225 ? -32.420 2.314 45.560 1.00 79.88 225 MET A N 1
ATOM 1470 C CA . MET A 1 225 ? -32.205 3.472 44.698 1.00 79.88 225 MET A CA 1
ATOM 1471 C C . MET A 1 225 ? -30.844 4.091 45.002 1.00 79.88 225 MET A C 1
ATOM 1473 O O . MET A 1 225 ? -30.568 4.488 46.132 1.00 79.88 225 MET A O 1
ATOM 1477 N N . ASN A 1 226 ? -29.973 4.163 43.988 1.00 75.44 226 ASN A N 1
ATOM 1478 C CA . ASN A 1 226 ? -28.605 4.687 44.113 1.00 75.44 226 ASN A CA 1
ATOM 1479 C C . ASN A 1 226 ? -27.802 4.070 45.279 1.00 75.44 226 ASN A C 1
ATOM 1481 O O . ASN A 1 226 ? -27.072 4.767 45.980 1.00 75.44 226 ASN A O 1
ATOM 1485 N N . GLY A 1 227 ? -27.942 2.757 45.498 1.00 82.69 227 GLY A N 1
ATOM 1486 C CA . GLY A 1 227 ? -27.216 2.042 46.551 1.00 82.69 227 GLY A CA 1
ATOM 1487 C C . GLY A 1 227 ? -27.718 2.340 47.967 1.00 82.69 227 GLY A C 1
ATOM 1488 O O . GLY A 1 227 ? -26.959 2.236 48.927 1.00 82.69 227 GLY A O 1
ATOM 1489 N N . SER A 1 228 ? -28.980 2.740 48.122 1.00 87.00 228 SER A N 1
ATOM 1490 C CA . SER A 1 228 ? -29.647 2.890 49.418 1.00 87.00 228 SER A CA 1
ATOM 1491 C C . SER A 1 228 ? -31.118 2.495 49.321 1.00 87.00 228 SER A C 1
ATOM 1493 O O . SER A 1 228 ? -31.767 2.751 48.309 1.00 87.00 228 SER A O 1
ATOM 1495 N N . CYS A 1 229 ? -31.656 1.886 50.377 1.00 87.94 229 CYS A N 1
ATOM 1496 C CA . CYS A 1 229 ? -33.080 1.570 50.445 1.00 87.94 229 CYS A CA 1
ATOM 1497 C C . CYS A 1 229 ? -33.884 2.855 50.647 1.00 87.94 229 CYS A C 1
ATOM 1499 O O . CYS A 1 229 ? -33.675 3.578 51.622 1.00 87.94 229 CYS A O 1
ATOM 1501 N N . GLN A 1 230 ? -34.769 3.156 49.700 1.00 85.19 230 GLN A N 1
ATOM 1502 C CA . GLN A 1 230 ? -35.610 4.349 49.706 1.00 85.19 230 GLN A CA 1
ATOM 1503 C C . GLN A 1 230 ? -37.079 3.963 49.584 1.00 85.19 230 GLN A C 1
ATOM 1505 O O . GLN A 1 230 ? -37.434 3.091 48.794 1.00 85.19 230 GLN A O 1
ATOM 1510 N N . THR A 1 231 ? -37.936 4.626 50.360 1.00 79.56 231 THR A N 1
ATOM 1511 C CA . THR A 1 231 ? -39.389 4.433 50.335 1.00 79.56 231 THR A CA 1
ATOM 1512 C C . THR A 1 231 ? -39.949 4.910 48.996 1.00 79.56 231 THR A C 1
ATOM 1514 O O . THR A 1 231 ? -39.869 6.094 48.667 1.00 79.56 231 THR A O 1
ATOM 1517 N N . VAL A 1 232 ? -40.543 4.006 48.223 1.00 67.19 232 VAL A N 1
ATOM 1518 C CA . VAL A 1 232 ? -41.204 4.332 46.960 1.00 67.19 232 VAL A CA 1
ATOM 1519 C C . VAL A 1 232 ? -42.561 4.949 47.287 1.00 67.19 232 VAL A C 1
ATOM 1521 O O . VAL A 1 232 ? -43.502 4.277 47.710 1.00 67.19 232 VAL A O 1
ATOM 1524 N N . SER A 1 233 ? -42.661 6.265 47.126 1.00 66.38 233 SER A N 1
ATOM 1525 C CA . SER A 1 233 ? -43.934 6.985 47.190 1.00 66.38 233 SER A CA 1
ATOM 1526 C C . SER A 1 233 ? -44.790 6.629 45.969 1.00 66.38 233 SER A C 1
ATOM 1528 O O . SER A 1 233 ? -44.303 6.658 44.840 1.00 66.38 233 SER A O 1
ATOM 1530 N N . THR A 1 234 ? -46.081 6.348 46.175 1.00 65.50 234 THR A N 1
ATOM 1531 C CA . THR A 1 234 ? -47.073 6.179 45.090 1.00 65.50 234 THR A CA 1
ATOM 1532 C C . THR A 1 234 ? -47.331 7.473 44.316 1.00 65.50 234 THR A C 1
ATOM 1534 O O . THR A 1 234 ? -47.957 7.453 43.264 1.00 65.50 234 THR A O 1
ATOM 1537 N N . THR A 1 235 ? -46.876 8.606 44.849 1.00 76.25 235 THR A N 1
ATOM 1538 C CA . THR A 1 235 ? -46.872 9.892 44.157 1.00 76.25 235 THR A CA 1
ATOM 1539 C C . THR A 1 235 ? -45.440 10.175 43.730 1.00 76.25 235 THR A C 1
ATOM 1541 O O . THR A 1 235 ? -44.640 10.587 44.571 1.00 76.25 235 THR A O 1
ATOM 1544 N N . CYS A 1 236 ? -45.112 9.942 42.458 1.00 82.00 236 CYS A N 1
ATOM 1545 C CA . CYS A 1 236 ? -43.798 10.255 41.903 1.00 82.00 236 CYS A CA 1
ATOM 1546 C C . CYS A 1 236 ? -43.718 11.716 41.434 1.00 82.00 236 CYS A C 1
ATOM 1548 O O . CYS A 1 236 ? -44.518 12.181 40.622 1.00 82.00 236 CYS A O 1
ATOM 1550 N N . ASN A 1 237 ? -42.756 12.461 41.977 1.00 83.88 237 ASN A N 1
ATOM 1551 C CA . ASN A 1 237 ? -42.419 13.825 41.575 1.00 83.88 237 ASN A CA 1
ATOM 1552 C C . ASN A 1 237 ? -40.955 14.139 41.924 1.00 83.88 237 ASN A C 1
ATOM 1554 O O . ASN A 1 237 ? -40.282 13.358 42.594 1.00 83.88 237 ASN A O 1
ATOM 1558 N N . ALA A 1 238 ? -40.474 15.319 41.528 1.00 83.19 238 ALA A N 1
ATOM 1559 C CA . ALA A 1 238 ? -39.087 15.742 41.743 1.00 83.19 238 ALA A CA 1
ATOM 1560 C C . ALA A 1 238 ? -38.625 15.772 43.215 1.00 83.19 238 ALA A C 1
ATOM 1562 O O . ALA A 1 238 ? -37.427 15.745 43.478 1.00 83.19 238 ALA A O 1
ATOM 1563 N N . THR A 1 239 ? -39.547 15.848 44.180 1.00 80.69 239 THR A N 1
ATOM 1564 C CA . THR A 1 239 ? -39.233 15.875 45.620 1.00 80.69 239 THR A CA 1
ATOM 1565 C C . THR A 1 239 ? -39.194 14.477 46.236 1.00 80.69 239 THR A C 1
ATOM 1567 O O . THR A 1 239 ? -38.548 14.262 47.254 1.00 80.69 239 THR A O 1
ATOM 1570 N N . THR A 1 240 ? -39.908 13.533 45.633 1.00 78.38 240 THR A N 1
ATOM 1571 C CA . THR A 1 240 ? -40.127 12.175 46.155 1.00 78.38 240 THR A CA 1
ATOM 1572 C C . THR A 1 240 ? -39.386 11.110 45.355 1.00 78.38 240 THR A C 1
ATOM 1574 O O . THR A 1 240 ? -39.363 9.957 45.769 1.00 78.38 240 THR A O 1
ATOM 1577 N N . CYS A 1 241 ? -38.781 11.484 44.223 1.00 82.00 241 CYS A N 1
ATOM 1578 C CA . CYS A 1 241 ? -38.114 10.565 43.318 1.00 82.00 241 CYS A CA 1
ATOM 1579 C C . CYS A 1 241 ? -36.791 11.127 42.790 1.00 82.00 241 CYS A C 1
ATOM 1581 O O . CYS A 1 241 ? -36.772 12.081 42.011 1.00 82.00 241 CYS A O 1
ATOM 1583 N N . ALA A 1 242 ? -35.677 10.504 43.179 1.00 82.44 242 ALA A N 1
ATOM 1584 C CA . ALA A 1 242 ? -34.359 10.825 42.630 1.00 82.44 242 ALA A CA 1
ATOM 1585 C C . ALA A 1 242 ? -34.168 10.279 41.199 1.00 82.44 242 ALA A C 1
ATOM 1587 O O . ALA A 1 242 ? -33.453 10.890 40.402 1.00 82.44 242 ALA A O 1
ATOM 1588 N N . GLY A 1 243 ? -34.821 9.157 40.873 1.00 86.69 243 GLY A N 1
ATOM 1589 C CA . GLY A 1 243 ? -34.850 8.559 39.535 1.00 86.69 243 GLY A CA 1
ATOM 1590 C C . GLY A 1 243 ? -35.948 9.163 38.654 1.00 86.69 243 GLY A C 1
ATOM 1591 O O . GLY A 1 243 ? -36.090 10.383 38.594 1.00 86.69 243 GLY A O 1
ATOM 1592 N N . CYS A 1 244 ? -36.736 8.336 37.971 1.00 90.62 244 CYS A N 1
ATOM 1593 C CA . CYS A 1 244 ? -37.827 8.787 37.100 1.00 90.62 244 CYS A CA 1
ATOM 1594 C C . CYS A 1 244 ? -39.155 8.095 37.435 1.00 90.62 244 CYS A C 1
ATOM 1596 O O . CYS A 1 244 ? -39.184 7.127 38.191 1.00 90.62 244 CYS A O 1
ATOM 1598 N N . CYS A 1 245 ? -40.251 8.628 36.902 1.00 90.69 245 CYS A N 1
ATOM 1599 C CA . CYS A 1 245 ? -41.599 8.109 37.078 1.00 90.69 245 CYS A CA 1
ATOM 1600 C C . CYS A 1 245 ? -41.960 7.188 35.916 1.00 90.69 245 CYS A C 1
ATOM 1602 O O . CYS A 1 245 ? -41.894 7.620 34.762 1.00 90.69 245 CYS A O 1
ATOM 1604 N N . ASP A 1 246 ? -42.338 5.950 36.215 1.00 87.88 246 ASP A N 1
ATOM 1605 C CA . ASP A 1 246 ? -42.902 5.043 35.216 1.00 87.88 246 ASP A CA 1
ATOM 1606 C C . ASP A 1 246 ? -44.334 5.446 34.811 1.00 87.88 246 ASP A C 1
ATOM 1608 O O . ASP A 1 246 ? -44.905 6.419 35.318 1.00 87.88 246 ASP A O 1
ATOM 1612 N N . ASP A 1 247 ? -44.921 4.696 33.876 1.00 85.12 247 ASP A N 1
ATOM 1613 C CA . ASP A 1 247 ? -46.259 4.963 33.331 1.00 85.12 247 ASP A CA 1
ATOM 1614 C C . ASP A 1 247 ? -47.378 4.807 34.377 1.00 85.12 247 ASP A C 1
ATOM 1616 O O . ASP A 1 247 ? -48.484 5.322 34.198 1.00 85.12 247 ASP A O 1
ATOM 1620 N N . GLN A 1 248 ? -47.101 4.110 35.482 1.00 84.31 248 GLN A N 1
ATOM 1621 C CA . GLN A 1 248 ? -48.000 3.940 36.620 1.00 84.31 248 GLN A CA 1
ATOM 1622 C C . GLN A 1 248 ? -47.823 5.051 37.669 1.00 84.31 248 GLN A C 1
ATOM 1624 O O . GLN A 1 248 ? -48.550 5.077 38.665 1.00 84.31 248 GLN A O 1
ATOM 1629 N N . GLY A 1 249 ? -46.896 5.990 37.447 1.00 82.88 249 GLY A N 1
ATOM 1630 C CA . GLY A 1 249 ? -46.599 7.089 38.360 1.00 82.88 249 GLY A CA 1
ATOM 1631 C C . GLY A 1 249 ? -45.775 6.668 39.578 1.00 82.88 249 GLY A C 1
ATOM 1632 O O . GLY A 1 249 ? -45.761 7.398 40.572 1.00 82.88 249 GLY A O 1
ATOM 1633 N N . GLN A 1 250 ? -45.095 5.520 39.524 1.00 86.81 250 GLN A N 1
ATOM 1634 C CA . GLN A 1 250 ? -44.204 5.034 40.574 1.00 86.81 250 GLN A CA 1
ATOM 1635 C C . GLN A 1 250 ? -42.769 5.499 40.320 1.00 86.81 250 GLN A C 1
ATOM 1637 O O . GLN A 1 250 ? -42.317 5.625 39.182 1.00 86.81 250 GLN A O 1
ATOM 1642 N N . CYS A 1 251 ? -42.039 5.774 41.402 1.00 84.50 251 CYS A N 1
ATOM 1643 C CA . CYS A 1 251 ? -40.630 6.129 41.299 1.00 84.50 251 CYS A CA 1
ATOM 1644 C C . CYS A 1 251 ? -39.777 4.879 41.057 1.00 84.50 251 CYS A C 1
ATOM 1646 O O . CYS A 1 251 ? -39.805 3.948 41.861 1.00 84.50 251 CYS A O 1
ATOM 1648 N N . VAL A 1 252 ? -38.970 4.897 39.998 1.00 84.06 252 VAL A N 1
ATOM 1649 C CA . VAL A 1 252 ? -38.011 3.837 39.656 1.00 84.06 252 VAL A CA 1
ATOM 1650 C C . VAL A 1 252 ? -36.583 4.392 39.559 1.00 84.06 252 VAL A C 1
ATOM 1652 O O . VAL A 1 252 ? -36.410 5.600 39.374 1.00 84.06 252 VAL A O 1
ATOM 1655 N N . PRO A 1 253 ? -35.530 3.555 39.686 1.00 82.06 253 PRO A N 1
ATOM 1656 C CA . PRO A 1 253 ? -34.147 4.025 39.834 1.00 82.06 253 PRO A CA 1
ATOM 1657 C C . PRO A 1 253 ? -33.577 4.854 38.676 1.00 82.06 253 PRO A C 1
ATOM 1659 O O . PRO A 1 253 ? -32.555 5.507 38.867 1.00 82.06 253 PRO A O 1
ATOM 1662 N N . GLY A 1 254 ? -34.185 4.837 37.484 1.00 87.50 254 GLY A N 1
ATOM 1663 C CA . GLY A 1 254 ? -33.762 5.717 36.391 1.00 87.50 254 GLY A CA 1
ATOM 1664 C C . GLY A 1 254 ? -32.545 5.248 35.584 1.00 87.50 254 GLY A C 1
ATOM 1665 O O . GLY A 1 254 ? -32.004 6.017 34.790 1.00 87.50 254 GLY A O 1
ATOM 1666 N N . ASN A 1 255 ? -32.069 4.021 35.814 1.00 85.19 255 ASN A N 1
ATOM 1667 C CA . ASN A 1 255 ? -30.796 3.507 35.294 1.00 85.19 255 ASN A CA 1
ATOM 1668 C C . ASN A 1 255 ? -30.944 2.394 34.239 1.00 85.19 255 ASN A C 1
ATOM 1670 O O . ASN A 1 255 ? -29.944 1.957 33.669 1.00 85.19 255 ASN A O 1
ATOM 1674 N N . ALA A 1 256 ? -32.169 1.949 33.961 1.00 86.44 256 ALA A N 1
ATOM 1675 C CA . ALA A 1 256 ? -32.455 0.952 32.936 1.00 86.44 256 ALA A CA 1
ATOM 1676 C C . ALA A 1 256 ? -32.758 1.623 31.589 1.00 86.44 256 ALA A C 1
ATOM 1678 O O . ALA A 1 256 ? -33.270 2.738 31.549 1.00 86.44 256 ALA A O 1
ATOM 1679 N N . ALA A 1 257 ? -32.472 0.940 30.476 1.00 84.69 257 ALA A N 1
ATOM 1680 C CA . ALA A 1 257 ? -32.738 1.464 29.131 1.00 84.69 257 ALA A CA 1
ATOM 1681 C C . ALA A 1 257 ? -34.231 1.747 28.882 1.00 84.69 257 ALA A C 1
ATOM 1683 O O . ALA A 1 257 ? -34.558 2.717 28.200 1.00 84.69 257 ALA A O 1
ATOM 1684 N N . ASP A 1 258 ? -35.118 0.953 29.483 1.00 86.50 258 ASP A N 1
ATOM 1685 C CA . ASP A 1 258 ? -36.571 1.116 29.364 1.00 86.50 258 ASP A CA 1
ATOM 1686 C C . ASP A 1 258 ? -37.139 2.123 30.384 1.00 86.50 258 ASP A C 1
ATOM 1688 O O . ASP A 1 258 ? -38.304 2.509 30.307 1.00 86.50 258 ASP A O 1
ATOM 1692 N N . ASN A 1 259 ? -36.312 2.567 31.339 1.00 89.62 259 ASN A N 1
ATOM 1693 C CA . ASN A 1 259 ? -36.715 3.381 32.482 1.00 89.62 259 ASN A CA 1
ATOM 1694 C C . ASN A 1 259 ? -35.623 4.425 32.788 1.00 89.62 259 ASN A C 1
ATOM 1696 O O . ASN A 1 259 ? -35.155 4.519 33.923 1.00 89.62 259 ASN A O 1
ATOM 1700 N N . CYS A 1 260 ? -35.134 5.143 31.775 1.00 91.44 260 CYS A N 1
ATOM 1701 C CA . CYS A 1 260 ? -33.966 6.011 31.910 1.00 91.44 260 CYS A CA 1
ATOM 1702 C C . CYS A 1 260 ? -34.369 7.439 32.287 1.00 91.44 260 CYS A C 1
ATOM 1704 O O . CYS A 1 260 ? -35.170 8.065 31.594 1.00 91.44 260 CYS A O 1
ATOM 1706 N N . GLY A 1 261 ? -33.804 8.002 33.354 1.00 90.50 261 GLY A N 1
ATOM 1707 C CA . GLY A 1 261 ? -34.088 9.389 33.727 1.00 90.50 261 GLY A CA 1
ATOM 1708 C C . GLY A 1 261 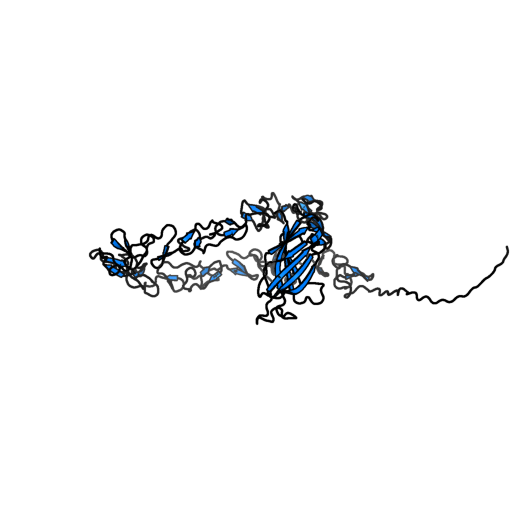? -33.795 9.717 35.184 1.00 90.50 261 GLY A C 1
ATOM 1709 O O . GLY A 1 261 ? -33.419 8.856 35.968 1.00 90.50 261 GLY A O 1
ATOM 1710 N N . THR A 1 262 ? -33.961 10.987 35.552 1.00 90.06 262 THR A N 1
ATOM 1711 C CA . THR A 1 262 ? -33.671 11.493 36.901 1.00 90.06 262 THR A CA 1
ATOM 1712 C C . THR A 1 262 ? -34.589 12.656 37.283 1.00 90.06 262 THR A C 1
ATOM 1714 O O . THR A 1 262 ? -35.197 13.296 36.416 1.00 90.06 262 THR A O 1
ATOM 1717 N N . GLY A 1 263 ? -34.662 12.959 38.580 1.00 87.88 263 GLY A N 1
ATOM 1718 C CA . GLY A 1 263 ? -35.364 14.120 39.123 1.00 87.88 263 GLY A CA 1
ATOM 1719 C C . GLY A 1 263 ? -36.888 14.026 39.069 1.00 87.88 263 GLY A C 1
ATOM 1720 O O . GLY A 1 263 ? -37.549 15.054 38.918 1.00 87.88 263 GLY A O 1
ATOM 1721 N N . GLY A 1 264 ? -37.450 12.818 39.137 1.00 87.50 264 GLY A N 1
ATOM 1722 C CA . GLY A 1 264 ? -38.892 12.587 39.238 1.00 87.50 264 GLY A CA 1
ATOM 1723 C C . GLY A 1 264 ? -39.690 13.071 38.028 1.00 87.50 264 GLY A C 1
ATOM 1724 O O . GLY A 1 264 ? -40.853 13.448 38.163 1.00 87.50 264 GLY A O 1
ATOM 1725 N N . LYS A 1 265 ? -39.050 13.114 36.854 1.00 91.38 265 LYS A N 1
ATOM 1726 C CA . LYS A 1 265 ? -39.708 13.282 35.549 1.00 91.38 265 LYS A CA 1
ATOM 1727 C C . LYS A 1 265 ? -40.143 11.923 35.010 1.00 91.38 265 LYS A C 1
ATOM 1729 O O . LYS A 1 265 ? -39.639 10.908 35.475 1.00 91.38 265 LYS A O 1
ATOM 1734 N N . ALA A 1 266 ? -41.014 11.902 34.002 1.00 91.56 266 ALA A N 1
ATOM 1735 C CA . ALA A 1 266 ? -41.345 10.669 33.287 1.00 91.56 266 ALA A CA 1
ATOM 1736 C C . ALA A 1 266 ? -40.076 9.977 32.754 1.00 91.56 266 ALA A C 1
ATOM 1738 O O . ALA A 1 266 ? -39.172 10.649 32.245 1.00 91.56 266 ALA A O 1
ATOM 1739 N N . CYS A 1 267 ? -40.005 8.656 32.895 1.00 91.69 267 CYS A N 1
ATOM 1740 C CA . CYS A 1 267 ? -38.901 7.863 32.374 1.00 91.69 267 CYS A CA 1
ATOM 1741 C C . CYS A 1 267 ? -38.857 7.910 30.844 1.00 91.69 267 CYS A C 1
ATOM 1743 O O . CYS A 1 267 ? -39.882 7.818 30.171 1.00 91.69 267 CYS A O 1
ATOM 1745 N N . ALA A 1 268 ? -37.653 8.025 30.291 1.00 90.94 268 ALA A N 1
ATOM 1746 C CA . ALA A 1 268 ? -37.411 7.871 28.869 1.00 90.94 268 ALA A CA 1
ATOM 1747 C C . ALA A 1 268 ? -37.072 6.411 28.551 1.00 90.94 268 ALA A C 1
ATOM 1749 O O . ALA A 1 268 ? -36.218 5.806 29.200 1.00 90.94 268 ALA A O 1
ATOM 1750 N N . GLN A 1 269 ? -37.686 5.873 27.500 1.00 90.25 269 GLN A N 1
ATOM 1751 C CA . GLN A 1 269 ? -37.196 4.665 26.846 1.00 90.25 269 GLN A CA 1
ATOM 1752 C C . GLN A 1 269 ? -36.109 5.061 25.853 1.00 90.25 269 GLN A C 1
ATOM 1754 O O . GLN A 1 269 ? -36.364 5.831 24.926 1.00 90.25 269 GLN A O 1
ATOM 1759 N N . CYS A 1 270 ? -34.899 4.530 26.018 1.00 85.50 270 CYS A N 1
ATOM 1760 C CA . CYS A 1 270 ? -33.758 4.918 25.192 1.00 85.50 270 CYS A CA 1
ATOM 1761 C C . CYS A 1 270 ? -33.875 4.509 23.722 1.00 85.50 270 CYS A C 1
ATOM 1763 O O . CYS A 1 270 ? -33.082 4.965 22.912 1.00 85.50 270 CYS A O 1
ATOM 1765 N N . GLY A 1 271 ? -34.889 3.737 23.337 1.00 80.19 271 GLY A N 1
ATOM 1766 C CA . GLY A 1 271 ? -35.033 3.254 21.971 1.00 80.19 271 GLY A CA 1
ATOM 1767 C C . GLY A 1 271 ? -33.957 2.227 21.611 1.00 80.19 271 GLY A C 1
ATOM 1768 O O . GLY A 1 271 ? -33.000 1.976 22.347 1.00 80.19 271 GLY A O 1
ATOM 1769 N N . SER A 1 272 ? -34.138 1.585 20.463 1.00 77.25 272 SER A N 1
ATOM 1770 C CA . SER A 1 272 ? -33.256 0.521 19.988 1.00 77.25 272 SER A CA 1
ATOM 1771 C C . SER A 1 272 ? -31.818 1.029 19.821 1.00 77.25 272 SER A C 1
ATOM 1773 O O . SER A 1 272 ? -31.587 1.991 19.088 1.00 77.25 272 SER A O 1
ATOM 1775 N N . ASN A 1 273 ? -30.852 0.321 20.416 1.00 82.62 273 ASN A N 1
ATOM 1776 C CA . ASN A 1 273 ? -29.405 0.558 20.283 1.00 82.62 273 ASN A CA 1
ATOM 1777 C C . ASN A 1 273 ? -28.835 1.797 21.007 1.00 82.62 273 ASN A C 1
ATOM 1779 O O . ASN A 1 273 ? -27.793 2.321 20.607 1.00 82.62 273 ASN A O 1
ATOM 1783 N N . LEU A 1 274 ? -29.488 2.255 22.080 1.00 87.44 274 LEU A N 1
ATOM 1784 C CA . LEU A 1 274 ? -28.954 3.254 23.012 1.00 87.44 274 LEU A CA 1
ATOM 1785 C C . LEU A 1 274 ? -28.913 2.688 24.437 1.00 87.44 274 LEU A C 1
ATOM 1787 O O . LEU A 1 274 ? -29.725 1.841 24.808 1.00 87.44 274 LEU A O 1
ATOM 1791 N N . ALA A 1 275 ? -27.966 3.160 25.248 1.00 88.50 275 ALA A N 1
ATOM 1792 C CA . ALA A 1 275 ? -27.833 2.778 26.651 1.00 88.50 275 ALA A CA 1
ATOM 1793 C C . ALA A 1 275 ? -28.220 3.932 27.579 1.00 88.50 275 ALA A C 1
ATOM 1795 O O . ALA A 1 275 ? -27.978 5.100 27.272 1.00 88.50 275 ALA A O 1
ATOM 1796 N N . CYS A 1 276 ? -28.750 3.604 28.758 1.00 89.12 276 CYS A N 1
ATOM 1797 C CA . CYS A 1 276 ? -28.914 4.582 29.826 1.00 89.12 276 CYS A CA 1
ATOM 1798 C C . CYS A 1 276 ? -27.574 4.783 30.545 1.00 89.12 276 CYS A C 1
ATOM 1800 O O . CYS A 1 276 ? -27.162 3.955 31.356 1.00 89.12 276 CYS A O 1
ATOM 1802 N N . VAL A 1 277 ? -26.870 5.874 30.238 1.00 88.12 277 VAL A N 1
ATOM 1803 C CA . VAL A 1 277 ? -25.595 6.231 30.876 1.00 88.12 277 VAL A CA 1
ATOM 1804 C C . VAL A 1 277 ? -25.778 7.541 31.621 1.00 88.12 277 VAL A C 1
ATOM 1806 O O . VAL A 1 277 ? -26.199 8.539 31.046 1.00 88.12 277 VAL A O 1
ATOM 1809 N N . GLY A 1 278 ? -25.504 7.540 32.927 1.00 85.44 278 GLY A N 1
ATOM 1810 C CA . GLY A 1 278 ? -25.701 8.732 33.757 1.00 85.44 278 GLY A CA 1
ATOM 1811 C C . GLY A 1 278 ? -27.150 9.233 33.763 1.00 85.44 278 GLY A C 1
ATOM 1812 O O . GLY A 1 278 ? -27.366 10.439 33.805 1.00 85.44 278 GLY A O 1
ATOM 1813 N N . GLN A 1 279 ? -28.131 8.320 33.695 1.00 86.19 279 GLN A N 1
ATOM 1814 C CA . GLN A 1 279 ? -29.567 8.638 33.621 1.00 86.19 279 GLN A CA 1
ATOM 1815 C C . GLN A 1 279 ? -29.966 9.426 32.351 1.00 86.19 279 GLN A C 1
ATOM 1817 O O . GLN A 1 279 ? -30.993 10.106 32.327 1.00 86.19 279 GLN A O 1
ATOM 1822 N N . LYS A 1 280 ? -29.156 9.330 31.284 1.00 89.62 280 LYS A N 1
ATOM 1823 C CA . LYS A 1 280 ? -29.424 9.880 29.951 1.00 89.62 280 LYS A CA 1
ATOM 1824 C C . LYS A 1 280 ? -29.227 8.803 28.881 1.00 89.62 280 LYS A C 1
ATOM 1826 O O . LYS A 1 280 ? -28.222 8.091 28.870 1.00 89.62 280 LYS A O 1
ATOM 1831 N N . CYS A 1 281 ? -30.160 8.724 27.940 1.00 89.88 281 CYS A N 1
ATOM 1832 C CA . CYS A 1 281 ? -30.029 7.855 26.776 1.00 89.88 281 CYS A CA 1
ATOM 1833 C C . CYS A 1 281 ? -28.891 8.338 25.876 1.00 89.88 281 CYS A C 1
ATOM 1835 O O . CYS A 1 281 ? -28.925 9.460 25.376 1.00 89.88 281 CYS A O 1
ATOM 1837 N N . THR A 1 282 ? -27.871 7.497 25.729 1.00 90.69 282 THR A N 1
ATOM 1838 C CA . THR A 1 282 ? -26.595 7.836 25.097 1.00 90.69 282 THR A CA 1
ATOM 1839 C C . THR A 1 282 ? -26.168 6.700 24.174 1.00 90.69 282 THR A C 1
ATOM 1841 O O . THR A 1 282 ? -26.332 5.521 24.504 1.00 90.69 282 THR A O 1
ATOM 1844 N N . CYS A 1 283 ? -25.599 7.047 23.020 1.00 89.31 283 CYS A N 1
ATOM 1845 C CA . CYS A 1 283 ? -25.009 6.068 22.111 1.00 89.31 283 CYS A CA 1
ATOM 1846 C C . CYS A 1 283 ? -23.659 5.608 22.666 1.00 89.31 283 CYS A C 1
ATOM 1848 O O . CYS A 1 283 ? -22.808 6.430 23.004 1.00 89.31 283 CYS A O 1
ATOM 1850 N N . THR A 1 284 ? -23.457 4.297 22.793 1.00 85.88 284 THR A N 1
ATOM 1851 C CA . THR A 1 284 ? -22.208 3.737 23.325 1.00 85.88 284 THR A CA 1
ATOM 1852 C C . THR A 1 284 ? -21.697 2.593 22.465 1.00 85.88 284 THR A C 1
ATOM 1854 O O . THR A 1 284 ? -22.471 1.931 21.773 1.00 85.88 284 THR A O 1
ATOM 1857 N N . ALA A 1 285 ? -20.401 2.299 22.590 1.00 81.88 285 ALA A N 1
ATOM 1858 C CA . ALA A 1 285 ? -19.754 1.161 21.936 1.00 81.88 285 ALA A CA 1
ATOM 1859 C C . ALA A 1 285 ? -20.451 -0.185 22.207 1.00 81.88 285 ALA A C 1
ATOM 1861 O O . ALA A 1 285 ? -20.467 -1.064 21.353 1.00 81.88 285 ALA A O 1
ATOM 1862 N N . THR A 1 286 ? -21.060 -0.340 23.387 1.00 79.75 286 THR A N 1
ATOM 1863 C CA . THR A 1 286 ? -21.731 -1.581 23.801 1.00 79.75 286 THR A CA 1
ATOM 1864 C C . THR A 1 286 ? -23.178 -1.671 23.315 1.00 79.75 286 THR A C 1
ATOM 1866 O O . THR A 1 286 ? -23.709 -2.769 23.189 1.00 79.75 286 THR A O 1
ATOM 1869 N N . SER A 1 287 ? -23.837 -0.533 23.079 1.00 83.25 287 SER A N 1
ATOM 1870 C CA . SER A 1 287 ? -25.261 -0.487 22.716 1.00 83.25 287 SER A CA 1
ATOM 1871 C C . SER A 1 287 ? -25.509 -0.322 21.222 1.00 83.25 287 SER A C 1
ATOM 1873 O O . SER A 1 287 ? -26.573 -0.717 20.758 1.00 83.25 287 SER A O 1
ATOM 1875 N N . CYS A 1 288 ? -24.544 0.212 20.467 1.00 90.44 288 CYS A N 1
ATOM 1876 C CA . CYS A 1 288 ? -24.692 0.496 19.045 1.00 90.44 288 CYS A CA 1
ATOM 1877 C C . CYS A 1 288 ? -23.849 -0.454 18.174 1.00 90.44 288 CYS A C 1
ATOM 1879 O O . CYS A 1 288 ? -22.628 -0.306 18.124 1.00 90.44 288 CYS A O 1
ATOM 1881 N N . PRO A 1 289 ? -24.469 -1.394 17.429 1.00 86.75 289 PRO A N 1
ATOM 1882 C CA . PRO A 1 289 ? -23.744 -2.266 16.498 1.00 86.75 289 PRO A CA 1
ATOM 1883 C C . PRO A 1 289 ? -23.046 -1.503 15.357 1.00 86.75 289 PRO A C 1
ATOM 1885 O O . PRO A 1 289 ? -21.999 -1.931 14.872 1.00 86.75 289 PRO A O 1
ATOM 1888 N N . GLY A 1 290 ? -23.628 -0.375 14.931 1.00 90.31 290 GLY A N 1
ATOM 1889 C CA . GLY A 1 290 ? -23.078 0.510 13.903 1.00 90.31 290 GLY A CA 1
ATOM 1890 C C . GLY A 1 290 ? -22.219 1.628 14.498 1.00 90.31 290 GLY A C 1
ATOM 1891 O O . GLY A 1 290 ? -21.296 1.353 15.256 1.00 90.31 290 GLY A O 1
ATOM 1892 N N . CYS A 1 291 ? -22.501 2.886 14.165 1.00 93.06 291 CYS A N 1
ATOM 1893 C CA . CYS A 1 291 ? -21.719 4.043 14.619 1.00 93.06 291 CYS A CA 1
ATOM 1894 C C . CYS A 1 291 ? -22.584 5.109 15.302 1.00 93.06 291 CYS A C 1
ATOM 1896 O O . CYS A 1 291 ? -23.785 5.202 15.050 1.00 93.06 291 CYS A O 1
ATOM 1898 N N . CYS A 1 292 ? -21.969 5.929 16.152 1.00 92.88 292 CYS A N 1
ATOM 1899 C CA . CYS A 1 292 ? -22.616 7.022 16.865 1.00 92.88 292 CYS A CA 1
ATOM 1900 C C . CYS A 1 292 ? -22.469 8.349 16.108 1.00 92.88 292 CYS A C 1
ATOM 1902 O O . CYS A 1 292 ? -21.362 8.808 15.821 1.00 92.88 292 CYS A O 1
ATOM 1904 N N . ASP A 1 293 ? -23.602 8.979 15.824 1.00 91.44 293 ASP A N 1
ATOM 1905 C CA . ASP A 1 293 ? -23.716 10.357 15.351 1.00 91.44 293 ASP A CA 1
ATOM 1906 C C . ASP A 1 293 ? -24.360 11.175 16.482 1.00 91.44 293 ASP A C 1
ATOM 1908 O O . ASP A 1 293 ? -25.585 11.220 16.636 1.00 91.44 293 ASP A O 1
ATOM 1912 N N . GLY A 1 294 ? -23.517 11.684 17.386 1.00 88.62 294 GLY A N 1
ATOM 1913 C CA . GLY A 1 294 ? -23.951 12.169 18.700 1.00 88.62 294 GLY A CA 1
ATOM 1914 C C . GLY A 1 294 ? -24.617 11.061 19.528 1.00 88.62 294 GLY A C 1
ATOM 1915 O O . GLY A 1 294 ? -24.099 9.949 19.620 1.00 88.62 294 GLY A O 1
ATOM 1916 N N . ASP A 1 295 ? -25.793 11.349 20.097 1.00 89.38 295 ASP A N 1
ATOM 1917 C CA . ASP A 1 295 ? -26.614 10.375 20.840 1.00 89.38 295 ASP A CA 1
ATOM 1918 C C . ASP A 1 295 ? -27.480 9.488 19.919 1.00 89.38 295 ASP A C 1
ATOM 1920 O O . ASP A 1 295 ? -28.349 8.768 20.398 1.00 89.38 295 ASP A O 1
ATOM 1924 N N . THR A 1 296 ? -27.274 9.524 18.596 1.00 89.00 296 THR A N 1
ATOM 1925 C CA . THR A 1 296 ? -28.028 8.701 17.637 1.00 89.00 296 THR A CA 1
ATOM 1926 C C . THR A 1 296 ? -27.181 7.535 17.134 1.00 89.00 296 THR A C 1
ATOM 1928 O O . THR A 1 296 ? -26.168 7.746 16.468 1.00 89.00 296 THR A O 1
ATOM 1931 N N . CYS A 1 297 ? -27.626 6.297 17.368 1.00 89.81 297 CYS A N 1
ATOM 1932 C CA . CYS A 1 297 ? -27.015 5.119 16.750 1.00 89.81 297 CYS A CA 1
ATOM 1933 C C . CYS A 1 297 ? -27.458 4.990 15.284 1.00 89.81 297 CYS A C 1
ATOM 1935 O O . CYS A 1 297 ? -28.649 4.888 14.977 1.00 89.81 297 CYS A O 1
ATOM 1937 N N . LYS A 1 298 ? -26.496 4.986 14.361 1.00 90.56 298 LYS A N 1
ATOM 1938 C CA . LYS A 1 298 ? -26.704 4.726 12.932 1.00 90.56 298 LYS A CA 1
ATOM 1939 C C . LYS A 1 298 ? -26.267 3.302 12.606 1.00 90.56 298 LYS A C 1
ATOM 1941 O O . LYS A 1 298 ? -25.353 2.771 13.225 1.00 90.56 298 LYS A O 1
ATOM 1946 N N . ALA A 1 299 ? -26.865 2.711 11.571 1.00 88.44 299 ALA A N 1
ATOM 1947 C CA . ALA A 1 299 ? -26.557 1.346 11.132 1.00 88.44 299 ALA A CA 1
ATOM 1948 C C . ALA A 1 299 ? -25.092 1.134 10.700 1.00 88.44 299 ALA A C 1
ATOM 1950 O O . ALA A 1 299 ? -24.648 -0.006 10.632 1.00 88.44 299 ALA A O 1
ATOM 1951 N N . GLY A 1 300 ? -24.346 2.205 10.401 1.00 87.69 300 GLY A N 1
ATOM 1952 C CA . GLY A 1 300 ? -22.913 2.106 10.122 1.00 87.69 300 GLY A CA 1
ATOM 1953 C C . GLY A 1 300 ? -22.551 1.590 8.728 1.00 87.69 300 GLY A C 1
ATOM 1954 O O . GLY A 1 300 ? -21.378 1.381 8.453 1.00 87.69 300 GLY A O 1
ATOM 1955 N N . SER A 1 301 ? -23.538 1.389 7.849 1.00 83.62 301 SER A N 1
ATOM 1956 C CA . SER A 1 301 ? -23.380 0.872 6.479 1.00 83.62 301 SER A CA 1
ATOM 1957 C C . SER A 1 301 ? -23.600 1.928 5.389 1.00 83.62 301 SER A C 1
ATOM 1959 O O . SER A 1 301 ? -23.564 1.623 4.198 1.00 83.62 301 SER A O 1
ATOM 1961 N N . ASN A 1 302 ? -23.856 3.182 5.773 1.00 85.75 302 ASN A N 1
ATOM 1962 C CA . ASN A 1 302 ? -24.135 4.267 4.836 1.00 85.75 302 ASN A CA 1
ATOM 1963 C C . ASN A 1 302 ? -22.863 5.073 4.543 1.00 85.75 302 ASN A C 1
ATOM 1965 O O . ASN A 1 302 ? -22.093 5.372 5.449 1.00 85.75 302 ASN A O 1
ATOM 1969 N N . VAL A 1 303 ? -22.686 5.507 3.295 1.00 80.88 303 VAL A N 1
ATOM 1970 C CA . VAL A 1 303 ? -21.554 6.344 2.860 1.00 80.88 303 VAL A CA 1
ATOM 1971 C C . VAL A 1 303 ? -21.412 7.654 3.654 1.00 80.88 303 VAL A C 1
ATOM 1973 O O . VAL A 1 303 ? -20.307 8.141 3.841 1.00 80.88 303 VAL A O 1
ATOM 1976 N N . ASN A 1 304 ? -22.505 8.216 4.172 1.00 87.44 304 ASN A N 1
ATOM 1977 C CA . ASN A 1 304 ? -22.509 9.436 4.986 1.00 87.44 304 ASN A CA 1
ATOM 1978 C C . ASN A 1 304 ? -22.487 9.169 6.501 1.00 87.44 304 ASN A C 1
ATOM 1980 O O . ASN A 1 304 ? -22.444 10.118 7.277 1.00 87.44 304 ASN A O 1
ATOM 1984 N N . ALA A 1 305 ? -22.546 7.905 6.922 1.00 90.81 305 ALA A N 1
ATOM 1985 C CA . ALA A 1 305 ? -22.548 7.492 8.322 1.00 90.81 305 ALA A CA 1
ATOM 1986 C C . ALA A 1 305 ? -21.947 6.082 8.442 1.00 90.81 305 ALA A C 1
ATOM 1988 O O . ALA A 1 305 ? -22.648 5.111 8.745 1.00 90.81 305 ALA A O 1
ATOM 1989 N N . CYS A 1 306 ? -20.658 5.984 8.120 1.00 89.69 306 CYS A N 1
ATOM 1990 C CA . CYS A 1 306 ? -19.890 4.749 8.099 1.00 89.69 306 CYS A CA 1
ATOM 1991 C C . CYS A 1 306 ? -19.141 4.553 9.419 1.00 89.69 306 CYS A C 1
ATOM 1993 O O . CYS A 1 306 ? -18.538 5.495 9.937 1.00 89.69 306 CYS A O 1
ATOM 1995 N N . GLY A 1 307 ? -19.183 3.342 9.965 1.00 90.50 307 GLY A N 1
ATOM 1996 C CA . GLY A 1 307 ? -18.517 2.992 11.221 1.00 90.50 307 GLY A CA 1
ATOM 1997 C C . GLY A 1 307 ? -19.153 1.761 11.867 1.00 90.50 307 GLY A C 1
ATOM 1998 O O . GLY A 1 307 ? -20.252 1.364 11.493 1.00 90.50 307 GLY A O 1
ATOM 1999 N N . ALA A 1 308 ? -18.486 1.160 12.847 1.00 90.62 308 ALA A N 1
ATOM 2000 C CA . ALA A 1 308 ? -18.992 -0.000 13.582 1.00 90.62 308 ALA A CA 1
ATOM 2001 C C . ALA A 1 308 ? -18.623 0.079 15.071 1.00 90.62 308 ALA A C 1
ATOM 2003 O O . ALA A 1 308 ? -17.751 0.861 15.460 1.00 90.62 308 ALA A O 1
ATOM 2004 N N . ASN A 1 309 ? -19.258 -0.767 15.888 1.00 88.00 309 ASN A N 1
ATOM 2005 C CA . ASN A 1 309 ? -18.974 -0.933 17.320 1.00 88.00 309 ASN A CA 1
ATOM 2006 C C . ASN A 1 309 ? -19.090 0.369 18.139 1.00 88.00 309 ASN A C 1
ATOM 2008 O O . ASN A 1 309 ? -18.273 0.639 19.019 1.00 88.00 309 ASN A O 1
ATOM 2012 N N . GLY A 1 310 ? -20.071 1.209 17.799 1.00 87.62 310 GLY A N 1
ATOM 2013 C CA . GLY A 1 310 ? -20.370 2.495 18.433 1.00 87.62 310 GLY A CA 1
ATOM 2014 C C . GLY A 1 310 ? -19.234 3.518 18.377 1.00 87.62 310 GLY A C 1
ATOM 2015 O O . GLY A 1 310 ? -19.210 4.449 19.180 1.00 87.62 310 GLY A O 1
ATOM 2016 N N . ALA A 1 311 ? -18.303 3.372 17.430 1.00 89.19 311 ALA A N 1
ATOM 2017 C CA . ALA A 1 311 ? -17.369 4.434 17.069 1.00 89.19 311 ALA A CA 1
ATOM 2018 C C . ALA A 1 311 ? -18.113 5.631 16.452 1.00 89.19 311 ALA A C 1
ATOM 2020 O O . ALA A 1 311 ? -19.243 5.493 15.988 1.00 89.19 311 ALA A O 1
ATOM 2021 N N . THR A 1 312 ? -17.482 6.804 16.396 1.00 91.06 312 THR A N 1
ATOM 2022 C CA . THR A 1 312 ? -18.070 7.985 15.744 1.00 91.06 312 THR A CA 1
ATOM 2023 C C . THR A 1 312 ? -18.295 7.741 14.248 1.00 91.06 312 THR A C 1
ATOM 2025 O O . THR A 1 312 ? -17.395 7.276 13.546 1.00 91.06 312 THR A O 1
ATOM 2028 N N . CYS A 1 313 ? -19.487 8.070 13.742 1.00 92.50 313 CYS A N 1
ATOM 2029 C CA . CYS A 1 313 ? -19.799 7.944 12.320 1.00 92.50 313 CYS A CA 1
ATOM 2030 C C . CYS A 1 313 ? -18.912 8.852 11.463 1.00 92.50 313 CYS A C 1
ATOM 2032 O O . CYS A 1 313 ? -18.721 10.027 11.768 1.00 92.50 313 CYS A O 1
ATOM 2034 N N . THR A 1 314 ? -18.423 8.314 10.347 1.00 91.75 314 THR A N 1
ATOM 2035 C CA . THR A 1 314 ? -17.585 9.036 9.384 1.00 91.75 314 THR A CA 1
ATOM 2036 C C . THR A 1 314 ? -18.241 9.054 8.003 1.00 91.75 314 THR A C 1
ATOM 2038 O O . THR A 1 314 ? -18.817 8.058 7.566 1.00 91.75 314 THR A O 1
ATOM 2041 N N . LYS A 1 315 ? -18.146 10.182 7.288 1.00 91.50 315 LYS A N 1
ATOM 2042 C CA . LYS A 1 315 ? -18.551 10.286 5.879 1.00 91.50 315 LYS A CA 1
ATOM 2043 C C . LYS A 1 315 ? -17.399 9.846 4.974 1.00 91.50 315 LYS A C 1
ATOM 2045 O O . LYS A 1 315 ? -16.310 10.410 5.044 1.00 91.50 315 LYS A O 1
ATOM 2050 N N . CYS A 1 316 ? -17.648 8.877 4.104 1.00 82.12 316 CYS A N 1
ATOM 2051 C CA . CYS A 1 316 ? -16.696 8.445 3.093 1.00 82.12 316 CYS A CA 1
ATOM 2052 C C . CYS A 1 316 ? -16.557 9.517 2.003 1.00 82.12 316 CYS A C 1
ATOM 2054 O O . CYS A 1 316 ? -17.551 10.066 1.523 1.00 82.12 316 CYS A O 1
ATOM 2056 N N . SER A 1 317 ? -15.317 9.838 1.635 1.00 78.62 317 SER A N 1
ATOM 2057 C CA . SER A 1 317 ? -14.986 10.806 0.586 1.00 78.62 317 SER A CA 1
ATOM 2058 C C . SER A 1 317 ? -14.749 10.123 -0.765 1.00 78.62 317 SER A C 1
ATOM 2060 O O . SER A 1 317 ? -14.302 8.977 -0.817 1.00 78.62 317 SER A O 1
ATOM 2062 N N . GLY A 1 318 ? -15.021 10.840 -1.860 1.00 75.62 318 GLY A N 1
ATOM 2063 C CA . GLY A 1 318 ? -14.820 10.338 -3.224 1.00 75.62 318 GLY A CA 1
ATOM 2064 C C . GLY A 1 318 ? -15.799 9.223 -3.611 1.00 75.62 318 GLY A C 1
ATOM 2065 O O . GLY A 1 318 ? -16.988 9.308 -3.307 1.00 75.62 318 GLY A O 1
ATOM 2066 N N . THR A 1 319 ? -15.292 8.190 -4.285 1.00 65.12 319 THR A N 1
ATOM 2067 C CA . THR A 1 319 ? -16.029 7.011 -4.788 1.00 65.12 319 THR A CA 1
ATOM 2068 C C . THR A 1 319 ? -16.177 5.871 -3.768 1.00 65.12 319 THR A C 1
ATOM 2070 O O . THR A 1 319 ? -16.846 4.873 -4.040 1.00 65.12 319 THR A O 1
ATOM 2073 N N . LYS A 1 320 ? -15.622 6.035 -2.562 1.00 74.12 320 LYS A N 1
ATOM 2074 C CA . LYS A 1 320 ? -15.591 5.021 -1.499 1.00 74.12 320 LYS A CA 1
ATOM 2075 C C . LYS A 1 320 ? -16.994 4.621 -1.036 1.00 74.12 320 LYS A C 1
ATOM 2077 O O . LYS A 1 320 ? -17.822 5.473 -0.713 1.00 74.12 320 LYS A O 1
ATOM 2082 N N . LYS A 1 321 ? -17.235 3.316 -0.896 1.00 75.94 321 LYS A N 1
ATOM 2083 C CA . LYS A 1 321 ? -18.428 2.745 -0.255 1.00 75.94 321 LYS A CA 1
ATOM 2084 C C . LYS A 1 321 ? -18.138 2.418 1.208 1.00 75.94 321 LYS A C 1
ATOM 2086 O O . LYS A 1 321 ? -16.995 2.239 1.616 1.00 75.94 321 LYS A O 1
ATOM 2091 N N . CYS A 1 322 ? -19.189 2.335 2.017 1.00 77.44 322 CYS A N 1
ATOM 2092 C CA . CYS A 1 322 ? -19.057 1.853 3.384 1.00 77.44 322 CYS A CA 1
ATOM 2093 C C . CYS A 1 322 ? -19.205 0.328 3.409 1.00 77.44 322 CYS A C 1
ATOM 2095 O O . CYS A 1 322 ? -20.314 -0.188 3.269 1.00 77.44 322 CYS A O 1
ATOM 2097 N N . VAL A 1 323 ? -18.095 -0.389 3.574 1.00 79.56 323 VAL A N 1
ATOM 2098 C CA . VAL A 1 323 ? -18.059 -1.854 3.634 1.00 79.56 323 VAL A CA 1
ATOM 2099 C C . VAL A 1 323 ? -17.661 -2.262 5.046 1.00 79.56 323 VAL A C 1
ATOM 2101 O O . VAL A 1 323 ? -16.603 -1.881 5.538 1.00 79.56 323 VAL A O 1
ATOM 2104 N N . SER A 1 324 ? -18.538 -3.003 5.727 1.00 76.00 324 SER A N 1
ATOM 2105 C CA . SER A 1 324 ? -18.318 -3.486 7.101 1.00 76.00 324 SER A CA 1
ATOM 2106 C C . SER A 1 324 ? -17.908 -2.391 8.102 1.00 76.00 324 SER A C 1
ATOM 2108 O O . SER A 1 324 ? -17.082 -2.622 8.982 1.00 76.00 324 SER A O 1
ATOM 2110 N N . GLY A 1 325 ? -18.476 -1.187 7.968 1.00 79.56 325 GLY A N 1
ATOM 2111 C CA . GLY A 1 325 ? -18.176 -0.052 8.846 1.00 79.56 325 GLY A CA 1
ATOM 2112 C C . GLY A 1 325 ? -16.876 0.690 8.520 1.00 79.56 325 GLY A C 1
ATOM 2113 O O . GLY A 1 325 ? -16.434 1.503 9.326 1.00 79.56 325 GLY A O 1
ATOM 2114 N N . ILE A 1 326 ? -16.261 0.438 7.360 1.00 82.38 326 ILE A N 1
ATOM 2115 C CA . ILE A 1 326 ? -15.038 1.107 6.901 1.00 82.38 326 ILE A CA 1
ATOM 2116 C C . ILE A 1 326 ? -15.272 1.702 5.508 1.00 82.38 326 ILE A C 1
ATOM 2118 O O . ILE A 1 326 ? -15.863 1.067 4.636 1.00 82.38 326 ILE A O 1
ATOM 2122 N N . CYS A 1 327 ? -14.798 2.927 5.280 1.00 82.12 327 CYS A N 1
ATOM 2123 C CA . CYS A 1 327 ? -14.820 3.545 3.956 1.00 82.12 327 CYS A CA 1
ATOM 2124 C C . CYS A 1 327 ? -13.761 2.901 3.049 1.00 82.12 327 CYS A C 1
ATOM 2126 O O . CYS A 1 327 ? -12.572 3.185 3.198 1.00 82.12 327 CYS A O 1
ATOM 2128 N N . GLN A 1 328 ? -14.192 2.052 2.115 1.00 72.06 328 GLN A N 1
ATOM 2129 C CA . GLN A 1 328 ? -13.347 1.315 1.171 1.00 72.06 328 GLN A CA 1
ATOM 2130 C C . GLN A 1 328 ? -13.872 1.437 -0.269 1.00 72.06 328 GLN A C 1
ATOM 2132 O O . GLN A 1 328 ? -15.070 1.557 -0.512 1.00 72.06 328 GLN A O 1
ATOM 2137 N N . GLU A 1 329 ? -12.959 1.414 -1.232 1.00 67.94 329 GLU A N 1
ATOM 2138 C CA . GLU A 1 329 ? -13.261 1.175 -2.652 1.00 67.94 329 GLU A CA 1
ATOM 2139 C C . GLU A 1 329 ? -13.480 -0.348 -2.884 1.00 67.94 329 GLU A C 1
ATOM 2141 O O . GLU A 1 329 ? -12.964 -1.153 -2.107 1.00 67.94 329 GLU A O 1
ATOM 2146 N N . ASP A 1 330 ? -14.227 -0.771 -3.920 1.00 70.00 330 ASP A N 1
ATOM 2147 C CA . ASP A 1 330 ? -14.433 -2.206 -4.246 1.00 70.00 330 ASP A CA 1
ATOM 2148 C C . ASP A 1 330 ? -13.091 -2.917 -4.557 1.00 70.00 330 ASP A C 1
ATOM 2150 O O . ASP A 1 330 ? -12.157 -2.277 -5.049 1.00 70.00 330 ASP A O 1
ATOM 2154 N N . CYS A 1 331 ? -12.980 -4.239 -4.322 1.00 69.94 331 CYS A N 1
ATOM 2155 C CA . CYS A 1 331 ? -11.801 -5.007 -4.758 1.00 69.94 331 CYS A CA 1
ATOM 2156 C C . CYS A 1 331 ? -11.686 -4.962 -6.281 1.00 69.94 331 CYS A C 1
ATOM 2158 O O . CYS A 1 331 ? -12.557 -5.444 -7.004 1.00 69.94 331 CYS A O 1
ATOM 2160 N N . SER A 1 332 ? -10.616 -4.342 -6.750 1.00 66.56 332 SER A N 1
ATOM 2161 C CA . SER A 1 332 ? -10.344 -4.076 -8.152 1.00 66.56 332 SER A CA 1
ATOM 2162 C C . SER A 1 332 ? -8.838 -4.014 -8.359 1.00 66.56 332 SER A C 1
ATOM 2164 O O . SER A 1 332 ? -8.064 -4.031 -7.400 1.00 66.56 332 SER A O 1
ATOM 2166 N N . PHE A 1 333 ? -8.418 -3.880 -9.613 1.00 55.66 333 PHE A N 1
ATOM 2167 C CA . PHE A 1 333 ? -7.011 -3.691 -9.957 1.00 55.66 333 PHE A CA 1
ATOM 2168 C C . PHE A 1 333 ? -6.383 -2.422 -9.353 1.00 55.66 333 PHE A C 1
ATOM 2170 O O . PHE A 1 333 ? -5.166 -2.296 -9.357 1.00 55.66 333 PHE A O 1
ATOM 2177 N N . ILE A 1 334 ? -7.196 -1.492 -8.833 1.00 53.81 334 ILE A N 1
ATOM 2178 C CA . ILE A 1 334 ? -6.746 -0.256 -8.170 1.00 53.81 334 ILE A CA 1
ATOM 2179 C C . ILE A 1 334 ? -6.494 -0.483 -6.676 1.00 53.81 334 ILE A C 1
ATOM 2181 O O . ILE A 1 334 ? -5.624 0.140 -6.076 1.00 53.81 334 ILE A O 1
ATOM 2185 N N . THR A 1 335 ? -7.305 -1.326 -6.046 1.00 59.84 335 THR A N 1
ATOM 2186 C CA . THR A 1 335 ? -7.390 -1.439 -4.582 1.00 59.84 335 THR A CA 1
ATOM 2187 C C . THR A 1 335 ? -6.716 -2.692 -4.053 1.00 59.84 335 THR A C 1
ATOM 2189 O O . THR A 1 335 ? -6.692 -2.919 -2.841 1.00 59.84 335 THR A O 1
ATOM 2192 N N . CYS A 1 336 ? -6.195 -3.517 -4.959 1.00 71.62 336 CYS A N 1
ATOM 2193 C CA . CYS A 1 336 ? -5.605 -4.791 -4.638 1.00 71.62 336 CYS A CA 1
ATOM 2194 C C . CYS A 1 336 ? -4.378 -5.080 -5.498 1.00 71.62 336 CYS A C 1
ATOM 2196 O O . CYS A 1 336 ? -4.499 -5.471 -6.656 1.00 71.62 336 CYS A O 1
ATOM 2198 N N . ASP A 1 337 ? -3.198 -4.993 -4.887 1.00 75.00 337 ASP A N 1
ATOM 2199 C CA . ASP A 1 337 ? -1.951 -5.442 -5.519 1.00 75.00 337 ASP A CA 1
ATOM 2200 C C . ASP A 1 337 ? -1.929 -6.976 -5.711 1.00 75.00 337 ASP A C 1
ATOM 2202 O O . ASP A 1 337 ? -1.222 -7.497 -6.572 1.00 75.00 337 ASP A O 1
ATOM 2206 N N . GLY A 1 338 ? -2.724 -7.708 -4.919 1.00 82.06 338 GLY A N 1
ATOM 2207 C CA . GLY A 1 338 ? -2.931 -9.156 -5.023 1.00 82.06 338 GLY A CA 1
ATOM 2208 C C . GLY A 1 338 ? -4.140 -9.529 -5.882 1.00 82.06 338 GLY A C 1
ATOM 2209 O O . GLY A 1 338 ? -4.360 -8.956 -6.942 1.00 82.06 338 GLY A O 1
ATOM 2210 N N . CYS A 1 339 ? -4.942 -10.494 -5.431 1.00 88.62 339 CYS A N 1
ATOM 2211 C CA . CYS A 1 339 ? -6.121 -10.963 -6.164 1.00 88.62 339 CYS A CA 1
ATOM 2212 C C . CYS A 1 339 ? -7.427 -10.716 -5.404 1.00 88.62 339 CYS A C 1
ATOM 2214 O O . CYS A 1 339 ? -7.449 -10.648 -4.176 1.00 88.62 339 CYS A O 1
ATOM 2216 N N . CYS A 1 340 ? -8.531 -10.617 -6.136 1.00 87.94 340 CYS A N 1
ATOM 2217 C CA . CYS A 1 340 ? -9.869 -10.462 -5.599 1.00 87.94 340 CYS A CA 1
ATOM 2218 C C . CYS A 1 340 ? -10.571 -11.811 -5.444 1.00 87.94 340 CYS A C 1
ATOM 2220 O O . CYS A 1 340 ? -10.752 -12.561 -6.405 1.00 87.94 340 CYS A O 1
ATOM 2222 N N . ASN A 1 341 ? -11.030 -12.087 -4.225 1.00 88.75 341 ASN A N 1
ATOM 2223 C CA . ASN A 1 341 ? -12.042 -13.097 -3.950 1.00 88.75 341 ASN A CA 1
ATOM 2224 C C . ASN A 1 341 ? -13.350 -12.373 -3.607 1.00 88.75 341 ASN A C 1
ATOM 2226 O O . ASN A 1 341 ? -13.533 -11.877 -2.493 1.00 88.75 341 ASN A O 1
ATOM 2230 N N . GLY A 1 342 ? -14.225 -12.219 -4.604 1.00 81.25 342 GLY A N 1
ATOM 2231 C CA . GLY A 1 342 ? -15.372 -11.316 -4.503 1.00 81.25 342 GLY A CA 1
ATOM 2232 C C . GLY A 1 342 ? -14.918 -9.872 -4.265 1.00 81.25 342 GLY A C 1
ATOM 2233 O O . GLY A 1 342 ? -14.163 -9.321 -5.060 1.00 81.25 342 GLY A O 1
ATOM 2234 N N . THR A 1 343 ? -15.358 -9.268 -3.161 1.00 75.12 343 THR A N 1
ATOM 2235 C CA . THR A 1 343 ? -14.977 -7.902 -2.756 1.00 75.12 343 THR A CA 1
ATOM 2236 C C . THR A 1 343 ? -13.754 -7.859 -1.836 1.00 75.12 343 THR A C 1
ATOM 2238 O O . THR A 1 343 ? -13.424 -6.795 -1.319 1.00 75.12 343 THR A O 1
ATOM 2241 N N . THR A 1 344 ? -13.094 -8.991 -1.574 1.00 80.62 344 THR A N 1
ATOM 2242 C CA . THR A 1 344 ? -11.950 -9.071 -0.658 1.00 80.62 344 THR A CA 1
ATOM 2243 C C . THR A 1 344 ? -10.639 -9.143 -1.430 1.00 80.62 344 THR A C 1
ATOM 2245 O O . THR A 1 344 ? -10.439 -10.068 -2.217 1.00 80.62 344 THR A O 1
ATOM 2248 N N . CYS A 1 345 ? -9.729 -8.206 -1.157 1.00 83.38 345 CYS A N 1
ATOM 2249 C CA . CYS A 1 345 ? -8.355 -8.275 -1.642 1.00 83.38 345 CYS A CA 1
ATOM 2250 C C . CYS A 1 345 ? -7.534 -9.268 -0.813 1.00 83.38 345 CYS A C 1
ATOM 2252 O O . CYS A 1 345 ? -7.484 -9.167 0.413 1.00 83.38 345 CYS A O 1
ATOM 2254 N N . ILE A 1 346 ? -6.876 -10.212 -1.481 1.00 86.06 346 ILE A N 1
ATOM 2255 C CA . ILE A 1 346 ? -5.990 -11.197 -0.869 1.00 86.06 346 ILE A CA 1
ATOM 2256 C C . ILE A 1 346 ? -4.539 -10.784 -1.102 1.00 86.06 346 ILE A C 1
ATOM 2258 O O . ILE A 1 346 ? -4.015 -10.899 -2.209 1.00 86.06 346 ILE A O 1
ATOM 2262 N N . THR A 1 347 ? -3.881 -10.347 -0.030 1.00 80.00 347 THR A N 1
ATOM 2263 C CA . THR A 1 347 ? -2.436 -10.104 0.050 1.00 80.00 347 THR A CA 1
ATOM 2264 C C . THR A 1 347 ? -1.915 -10.568 1.425 1.00 80.00 347 THR A C 1
ATOM 2266 O O . THR A 1 347 ? -2.578 -10.334 2.437 1.00 80.00 347 THR A O 1
ATOM 2269 N N . PRO A 1 348 ? -0.751 -11.243 1.516 1.00 80.56 348 PRO A N 1
ATOM 2270 C CA . PRO A 1 348 ? 0.055 -11.769 0.415 1.00 80.56 348 PRO A CA 1
ATOM 2271 C C . PRO A 1 348 ? -0.632 -12.950 -0.293 1.00 80.56 348 PRO A C 1
ATOM 2273 O O . PRO A 1 348 ? -1.343 -13.742 0.329 1.00 80.56 348 PRO A O 1
ATOM 2276 N N . VAL A 1 349 ? -0.401 -13.075 -1.601 1.00 85.94 349 VAL A N 1
ATOM 2277 C CA . VAL A 1 349 ? -0.915 -14.199 -2.399 1.00 85.94 349 VAL A CA 1
ATOM 2278 C C . VAL A 1 349 ? -0.140 -15.483 -2.123 1.00 85.94 349 VAL A C 1
ATOM 2280 O O . VAL A 1 349 ? 1.003 -15.465 -1.667 1.00 85.94 349 VAL A O 1
ATOM 2283 N N . ASN A 1 350 ? -0.784 -16.620 -2.368 1.00 90.62 350 ASN A N 1
ATOM 2284 C CA . ASN A 1 350 ? -0.197 -17.944 -2.180 1.00 90.62 350 ASN A CA 1
ATOM 2285 C C . ASN A 1 350 ? -0.764 -18.930 -3.208 1.00 90.62 350 ASN A C 1
ATOM 2287 O O . ASN A 1 350 ? -1.629 -18.579 -4.003 1.00 90.62 350 ASN A O 1
ATOM 2291 N N . VAL A 1 351 ? -0.291 -20.175 -3.176 1.00 88.81 351 VAL A N 1
ATOM 2292 C CA . VAL A 1 351 ? -0.702 -21.224 -4.126 1.00 88.81 351 VAL A CA 1
ATOM 2293 C C . VAL A 1 351 ? -2.204 -21.527 -4.123 1.00 88.81 351 VAL A C 1
ATOM 2295 O O . VAL A 1 351 ? -2.704 -22.038 -5.112 1.00 88.81 351 VAL A O 1
ATOM 2298 N N . SER A 1 352 ? -2.943 -21.212 -3.060 1.00 91.06 352 SER A N 1
ATOM 2299 C CA . SER A 1 352 ? -4.395 -21.429 -3.009 1.00 91.06 352 SER A CA 1
ATOM 2300 C C . SER A 1 352 ? -5.195 -20.239 -3.541 1.00 91.06 352 SER A C 1
ATOM 2302 O O . SER A 1 352 ? -6.307 -20.432 -4.017 1.00 91.06 352 SER A O 1
ATOM 2304 N N . ASN A 1 353 ? -4.632 -19.029 -3.465 1.00 91.75 353 ASN A N 1
ATOM 2305 C CA . ASN A 1 353 ? -5.263 -17.766 -3.851 1.00 91.75 353 ASN A CA 1
ATOM 2306 C C . ASN A 1 353 ? -4.245 -16.908 -4.615 1.00 91.75 353 ASN A C 1
ATOM 2308 O O . ASN A 1 353 ? -3.767 -15.887 -4.115 1.00 91.75 353 ASN A O 1
ATOM 2312 N N . CYS A 1 354 ? -3.850 -17.385 -5.789 1.00 90.44 354 CYS A N 1
ATOM 2313 C CA . CYS A 1 354 ? -2.892 -16.731 -6.657 1.00 90.44 354 CYS A CA 1
ATOM 2314 C C . CYS A 1 354 ? -3.590 -15.763 -7.611 1.00 90.44 354 CYS A C 1
ATOM 2316 O O . CYS A 1 354 ? -4.691 -16.028 -8.087 1.00 90.44 354 CYS A O 1
ATOM 2318 N N . GLY A 1 355 ? -2.949 -14.640 -7.888 1.00 86.38 355 GLY A N 1
ATOM 2319 C CA . GLY A 1 355 ? -3.415 -13.608 -8.808 1.00 86.38 355 GLY A CA 1
ATOM 2320 C C . GLY A 1 355 ? -2.702 -12.292 -8.505 1.00 86.38 355 GLY A C 1
ATOM 2321 O O . GLY A 1 355 ? -2.037 -12.168 -7.478 1.00 86.38 355 GLY A O 1
ATOM 2322 N N . ALA A 1 356 ? -2.813 -11.319 -9.395 1.00 81.25 356 ALA A N 1
ATOM 2323 C CA . ALA A 1 356 ? -2.250 -9.985 -9.207 1.00 81.25 356 ALA A CA 1
ATOM 2324 C C . ALA A 1 356 ? -3.213 -8.934 -9.753 1.00 81.25 356 ALA A C 1
ATOM 2326 O O . ALA A 1 356 ? -4.134 -9.263 -10.513 1.00 81.25 356 ALA A O 1
ATOM 2327 N N . TYR A 1 357 ? -2.973 -7.681 -9.364 1.00 74.56 357 TYR A N 1
ATOM 2328 C CA . TYR A 1 357 ? -3.667 -6.506 -9.886 1.00 74.56 357 TYR A CA 1
ATOM 2329 C C . TYR A 1 357 ? -5.192 -6.662 -9.836 1.00 74.56 357 TYR A C 1
ATOM 2331 O O . TYR A 1 357 ? -5.888 -6.444 -10.826 1.00 74.56 357 TYR A O 1
ATOM 2339 N N . GLY A 1 358 ? -5.725 -7.120 -8.702 1.00 74.25 358 GLY A N 1
ATOM 2340 C CA . GLY A 1 358 ? -7.161 -7.253 -8.457 1.00 74.25 358 GLY A CA 1
ATOM 2341 C C . GLY A 1 358 ? -7.902 -8.203 -9.402 1.00 74.25 358 GLY A C 1
ATOM 2342 O O . GLY A 1 358 ? -9.133 -8.178 -9.458 1.00 74.25 358 GLY A O 1
ATOM 2343 N N . GLY A 1 359 ? -7.182 -9.050 -10.142 1.00 81.06 359 GLY A N 1
ATOM 2344 C CA . GLY A 1 359 ? -7.770 -10.157 -10.890 1.00 81.06 359 GLY A CA 1
ATOM 2345 C C . GLY A 1 359 ? -8.398 -11.193 -9.954 1.00 81.06 359 GLY A C 1
ATOM 2346 O O . GLY A 1 359 ? -8.110 -11.218 -8.761 1.00 81.06 359 GLY A O 1
ATOM 2347 N N . GLN A 1 360 ? -9.258 -12.070 -10.472 1.00 86.12 360 GLN A N 1
ATOM 2348 C CA . GLN A 1 360 ? -9.858 -13.135 -9.657 1.00 86.12 360 GLN A CA 1
ATOM 2349 C C . GLN A 1 360 ? -8.783 -14.078 -9.096 1.00 86.12 360 GLN A C 1
ATOM 2351 O O . GLN A 1 360 ? -7.898 -14.517 -9.830 1.00 86.12 360 GLN A O 1
ATOM 2356 N N . CYS A 1 361 ? -8.875 -14.407 -7.806 1.00 91.31 361 CYS A N 1
ATOM 2357 C CA . CYS A 1 361 ? -7.993 -15.399 -7.193 1.00 91.31 361 CYS A CA 1
ATOM 2358 C C . CYS A 1 361 ? -8.205 -16.791 -7.806 1.00 91.31 361 CYS A C 1
ATOM 2360 O O . CYS A 1 361 ? -9.341 -17.229 -7.986 1.00 91.31 361 CYS A O 1
ATOM 2362 N N . GLN A 1 362 ? -7.111 -17.514 -8.047 1.00 91.31 362 GLN A N 1
ATOM 2363 C CA . GLN A 1 362 ? -7.115 -18.893 -8.540 1.00 91.31 362 GLN A CA 1
ATOM 2364 C C . GLN A 1 362 ? -6.195 -19.806 -7.721 1.00 91.31 362 GLN A C 1
ATOM 2366 O O . GLN A 1 362 ? -5.210 -19.362 -7.135 1.00 91.31 362 GLN A O 1
ATOM 2371 N N . GLN A 1 363 ? -6.499 -21.102 -7.708 1.00 91.69 363 GLN A N 1
ATOM 2372 C CA . GLN A 1 363 ? -5.669 -22.125 -7.076 1.00 91.69 363 GLN A CA 1
ATOM 2373 C C . GLN A 1 363 ? -4.648 -22.680 -8.081 1.00 91.69 363 GLN A C 1
ATOM 2375 O O . GLN A 1 363 ? -5.026 -23.154 -9.151 1.00 91.69 363 GLN A O 1
ATOM 2380 N N . CYS A 1 364 ? -3.369 -22.668 -7.714 1.00 87.75 364 CYS A N 1
ATOM 2381 C CA . CYS A 1 364 ? -2.285 -23.278 -8.477 1.00 87.75 364 CYS A CA 1
ATOM 2382 C C . CYS A 1 364 ? -2.291 -24.811 -8.352 1.00 87.75 364 CYS A C 1
ATOM 2384 O O . CYS A 1 364 ? -2.689 -25.366 -7.322 1.00 87.75 364 CYS A O 1
ATOM 2386 N N . GLY A 1 365 ? -1.852 -25.508 -9.404 1.00 83.44 365 GLY A N 1
ATOM 2387 C CA . GLY A 1 365 ? -1.836 -26.970 -9.463 1.00 83.44 365 GLY A CA 1
ATOM 2388 C C . GLY A 1 365 ? -0.473 -27.577 -9.112 1.00 83.44 365 GLY A C 1
ATOM 2389 O O . GLY A 1 365 ? 0.555 -26.921 -9.168 1.00 83.44 365 GLY A O 1
ATOM 2390 N N . GLY A 1 366 ? -0.439 -28.870 -8.776 1.00 81.75 366 GLY A N 1
ATOM 2391 C CA . GLY A 1 366 ? 0.814 -29.642 -8.723 1.00 81.75 366 GLY A CA 1
ATOM 2392 C C . GLY A 1 366 ? 1.917 -29.062 -7.817 1.00 81.75 366 GLY A C 1
ATOM 2393 O O . GLY A 1 366 ? 1.707 -28.893 -6.618 1.00 81.75 366 GLY A O 1
ATOM 2394 N N . SER A 1 367 ? 3.107 -28.844 -8.394 1.00 75.44 367 SER A N 1
ATOM 2395 C CA . SER A 1 367 ? 4.311 -28.286 -7.750 1.00 75.44 367 SER A CA 1
ATOM 2396 C C . SER A 1 367 ? 4.492 -26.782 -7.985 1.00 75.44 367 SER A C 1
ATOM 2398 O O . SER A 1 367 ? 5.573 -26.247 -7.727 1.00 75.44 367 SER A O 1
ATOM 2400 N N . ASP A 1 368 ? 3.459 -26.111 -8.490 1.00 84.62 368 ASP A N 1
ATOM 2401 C CA . ASP A 1 368 ? 3.505 -24.693 -8.812 1.00 84.62 368 ASP A CA 1
ATOM 2402 C C . ASP A 1 368 ? 3.733 -23.847 -7.556 1.00 84.62 368 ASP A C 1
ATOM 2404 O O . ASP A 1 368 ? 3.247 -24.140 -6.459 1.00 84.62 368 ASP A O 1
ATOM 2408 N N . VAL A 1 369 ? 4.434 -22.735 -7.735 1.00 84.12 369 VAL A N 1
ATOM 2409 C CA . VAL A 1 369 ? 4.514 -21.655 -6.757 1.00 84.12 369 VAL A CA 1
ATOM 2410 C C . VAL A 1 369 ? 3.785 -20.435 -7.303 1.00 84.12 369 VAL A C 1
ATOM 2412 O O . VAL A 1 369 ? 3.852 -20.146 -8.494 1.00 84.12 369 VAL A O 1
ATOM 2415 N N . CYS A 1 370 ? 3.084 -19.710 -6.434 1.00 86.00 370 CYS A N 1
ATOM 2416 C CA . CYS A 1 370 ? 2.511 -18.421 -6.801 1.00 86.00 370 CYS A CA 1
ATOM 2417 C C . CYS A 1 370 ? 3.582 -17.339 -6.661 1.00 86.00 370 CYS A C 1
ATOM 2419 O O . CYS A 1 370 ? 4.003 -17.028 -5.546 1.00 86.00 370 CYS A O 1
ATOM 2421 N N . GLU A 1 371 ? 4.026 -16.771 -7.774 1.00 83.12 371 GLU A N 1
ATOM 2422 C CA . GLU A 1 371 ? 5.051 -15.729 -7.806 1.00 83.12 371 GLU A CA 1
ATOM 2423 C C . GLU A 1 371 ? 4.594 -14.610 -8.746 1.00 83.12 371 GLU A C 1
ATOM 2425 O O . GLU A 1 371 ? 4.077 -14.880 -9.826 1.00 83.12 371 GLU A O 1
ATOM 2430 N N . LYS A 1 372 ? 4.671 -13.351 -8.284 1.00 74.56 372 LYS A N 1
ATOM 2431 C CA . LYS A 1 372 ? 4.078 -12.171 -8.955 1.00 74.56 372 LYS A CA 1
ATOM 2432 C C . LYS A 1 372 ? 2.608 -12.381 -9.392 1.00 74.56 372 LYS A C 1
ATOM 2434 O O . LYS A 1 372 ? 2.172 -11.882 -10.421 1.00 74.56 372 LYS A O 1
ATOM 2439 N N . GLY A 1 373 ? 1.847 -13.163 -8.619 1.00 80.25 373 GLY A N 1
ATOM 2440 C CA . GLY A 1 373 ? 0.438 -13.461 -8.897 1.00 80.25 373 GLY A CA 1
ATOM 2441 C C . GLY A 1 373 ? 0.172 -14.466 -10.019 1.00 80.25 373 GLY A C 1
ATOM 2442 O O . GLY A 1 373 ? -0.984 -14.654 -10.388 1.00 80.25 373 GLY A O 1
ATOM 2443 N N . THR A 1 374 ? 1.199 -15.149 -10.528 1.00 83.81 374 THR A N 1
ATOM 2444 C CA . THR A 1 374 ? 1.046 -16.220 -11.521 1.00 83.81 374 THR A CA 1
ATOM 2445 C C . THR A 1 374 ? 1.488 -17.555 -10.932 1.00 83.81 374 THR A C 1
ATOM 2447 O O . THR A 1 374 ? 2.466 -17.629 -10.184 1.00 83.81 374 THR A O 1
ATOM 2450 N N . CYS A 1 375 ? 0.765 -18.622 -11.268 1.00 85.50 375 CYS A N 1
ATOM 2451 C CA . CYS A 1 375 ? 1.155 -19.985 -10.928 1.00 85.50 375 CYS A CA 1
ATOM 2452 C C . CYS A 1 375 ? 2.307 -20.421 -11.841 1.00 85.50 375 CYS A C 1
ATOM 2454 O O . CYS A 1 375 ? 2.146 -20.517 -13.056 1.00 85.50 375 CYS A O 1
ATOM 2456 N N . ASN A 1 376 ? 3.485 -20.653 -11.267 1.00 81.06 376 ASN A N 1
ATOM 2457 C CA . ASN A 1 376 ? 4.677 -21.036 -12.012 1.00 81.06 376 ASN A CA 1
ATOM 2458 C C . ASN A 1 376 ? 5.280 -22.338 -11.474 1.00 81.06 376 ASN A C 1
ATOM 2460 O O . ASN A 1 376 ? 5.634 -22.431 -10.298 1.00 81.06 376 ASN A O 1
ATOM 2464 N N . ASP A 1 377 ? 5.470 -23.324 -12.348 1.00 84.50 377 ASP A N 1
ATOM 2465 C CA . ASP A 1 377 ? 6.181 -24.555 -12.013 1.00 84.50 377 ASP A CA 1
ATOM 2466 C C . ASP A 1 377 ? 7.700 -24.339 -12.099 1.00 84.50 377 ASP A C 1
ATOM 2468 O O . ASP A 1 377 ? 8.321 -24.541 -13.149 1.00 84.50 377 ASP A O 1
ATOM 2472 N N . LYS A 1 378 ? 8.323 -23.967 -10.974 1.00 73.00 378 LYS A N 1
ATOM 2473 C CA . LYS A 1 378 ? 9.784 -23.767 -10.885 1.00 73.00 378 LYS A CA 1
ATOM 2474 C C . LYS A 1 378 ? 10.604 -25.019 -11.203 1.00 73.00 378 LYS A C 1
ATOM 2476 O O . LYS A 1 378 ? 11.803 -24.909 -11.443 1.00 73.00 378 LYS A O 1
ATOM 2481 N N . SER A 1 379 ? 9.990 -26.206 -11.210 1.00 76.56 379 SER A N 1
ATOM 2482 C CA . SER A 1 379 ? 10.668 -27.435 -11.636 1.00 76.56 379 SER A CA 1
ATOM 2483 C C . SER A 1 379 ? 10.780 -27.560 -13.160 1.00 76.56 379 SER A C 1
ATOM 2485 O O . SER A 1 379 ? 11.634 -28.298 -13.651 1.00 76.56 379 SER A O 1
ATOM 2487 N N . LYS A 1 380 ? 9.946 -26.828 -13.912 1.00 80.00 380 LYS A N 1
ATOM 2488 C CA . LYS A 1 380 ? 9.885 -26.869 -15.379 1.00 80.00 380 LYS A CA 1
ATOM 2489 C C . LYS A 1 380 ? 10.376 -25.593 -16.049 1.00 80.00 380 LYS A C 1
ATOM 2491 O O . LYS A 1 380 ? 10.927 -25.689 -17.141 1.00 80.00 380 LYS A O 1
ATOM 2496 N N . CYS A 1 381 ? 10.241 -24.432 -15.412 1.00 83.69 381 CYS A N 1
ATOM 2497 C CA . CYS A 1 381 ? 10.722 -23.164 -15.954 1.00 83.69 381 CYS A CA 1
ATOM 2498 C C . CYS A 1 381 ? 11.369 -22.287 -14.873 1.00 83.69 381 CYS A C 1
ATOM 2500 O O . CYS A 1 381 ? 10.800 -22.061 -13.807 1.00 83.69 381 CYS A O 1
ATOM 2502 N N . SER A 1 382 ? 12.580 -21.814 -15.162 1.00 83.12 382 SER A N 1
ATOM 2503 C CA . SER A 1 382 ? 13.420 -20.963 -14.317 1.00 83.12 382 SER A CA 1
ATOM 2504 C C . SER A 1 382 ? 14.460 -20.231 -15.173 1.00 83.12 382 SER A C 1
ATOM 2506 O O . SER A 1 382 ? 14.663 -20.576 -16.338 1.00 83.12 382 SER A O 1
ATOM 2508 N N . SER A 1 383 ? 15.218 -19.311 -14.580 1.00 82.25 383 SER A N 1
ATOM 2509 C CA . SER A 1 383 ? 16.367 -18.658 -15.230 1.00 82.25 383 SER A CA 1
ATOM 2510 C C . SER A 1 383 ? 17.405 -19.633 -15.810 1.00 82.25 383 SER A C 1
ATOM 2512 O O . SER A 1 383 ? 18.061 -19.334 -16.804 1.00 82.25 383 SER A O 1
ATOM 2514 N N . GLY A 1 384 ? 17.529 -20.841 -15.245 1.00 83.88 384 GLY A N 1
ATOM 2515 C CA . GLY A 1 384 ? 18.474 -21.858 -15.716 1.00 83.88 384 GLY A CA 1
ATOM 2516 C C . GLY A 1 384 ? 18.086 -22.535 -17.035 1.00 83.88 384 GLY A C 1
ATOM 2517 O O . GLY A 1 384 ? 18.957 -23.047 -17.735 1.00 83.88 384 GLY A O 1
ATOM 2518 N N . ASN A 1 385 ? 16.799 -22.559 -17.388 1.00 84.94 385 ASN A N 1
ATOM 2519 C CA . ASN A 1 385 ? 16.300 -23.202 -18.610 1.00 84.94 385 ASN A CA 1
ATOM 2520 C C . ASN A 1 385 ? 15.412 -22.292 -19.479 1.00 84.94 385 ASN A C 1
ATOM 2522 O O . ASN A 1 385 ? 14.963 -22.720 -20.540 1.00 84.94 385 ASN A O 1
ATOM 2526 N N . CYS A 1 386 ? 15.226 -21.038 -19.066 1.00 89.50 386 CYS A N 1
ATOM 2527 C CA . CYS A 1 386 ? 14.602 -19.960 -19.823 1.00 89.50 386 CYS A CA 1
ATOM 2528 C C . CYS A 1 386 ? 15.487 -18.695 -19.784 1.00 89.50 386 CYS A C 1
ATOM 2530 O O . CYS A 1 386 ? 15.077 -17.677 -19.245 1.00 89.50 386 CYS A O 1
ATOM 2532 N N . PRO A 1 387 ? 16.725 -18.736 -20.315 1.00 85.19 387 PRO A N 1
ATOM 2533 C CA . PRO A 1 387 ? 17.657 -17.604 -20.232 1.00 85.19 387 PRO A CA 1
ATOM 2534 C C . PRO A 1 387 ? 17.290 -16.438 -21.163 1.00 85.19 387 PRO A C 1
ATOM 2536 O O . PRO A 1 387 ? 17.891 -15.376 -21.087 1.00 85.19 387 PRO A O 1
ATOM 2539 N N . VAL A 1 388 ? 16.355 -16.650 -22.093 1.00 83.69 388 VAL A N 1
ATOM 2540 C CA . VAL A 1 388 ? 15.833 -15.618 -22.989 1.00 83.69 388 VAL A CA 1
ATOM 2541 C C . VAL A 1 388 ? 14.315 -15.704 -22.920 1.00 83.69 388 VAL A C 1
ATOM 2543 O O . VAL A 1 388 ? 13.728 -16.637 -23.469 1.00 83.69 388 VAL A O 1
ATOM 2546 N N . GLY A 1 389 ? 13.709 -14.748 -22.217 1.00 89.00 389 GLY A N 1
ATOM 2547 C CA . GLY A 1 389 ? 12.267 -14.667 -22.000 1.00 89.00 389 GLY A CA 1
ATOM 2548 C C . GLY A 1 389 ? 11.845 -15.001 -20.570 1.00 89.00 389 GLY A C 1
ATOM 2549 O O . GLY A 1 389 ? 12.654 -14.933 -19.652 1.00 89.00 389 GLY A O 1
ATOM 2550 N N . CYS A 1 390 ? 10.572 -15.324 -20.367 1.00 91.88 390 CYS A N 1
ATOM 2551 C CA . CYS A 1 390 ? 9.960 -15.428 -19.042 1.00 91.88 390 CYS A CA 1
ATOM 2552 C C . CYS A 1 390 ? 9.129 -16.709 -18.889 1.00 91.88 390 CYS A C 1
ATOM 2554 O O . CYS A 1 390 ? 8.730 -17.343 -19.865 1.00 91.88 390 CYS A O 1
ATOM 2556 N N . CYS A 1 391 ? 8.832 -17.097 -17.657 1.00 89.75 391 CYS A N 1
ATOM 2557 C CA . CYS A 1 391 ? 8.085 -18.293 -17.312 1.00 89.75 391 CYS A CA 1
ATOM 2558 C C . CYS A 1 391 ? 6.595 -18.009 -17.120 1.00 89.75 391 CYS A C 1
ATOM 2560 O O . CYS A 1 391 ? 6.199 -17.197 -16.284 1.00 89.75 391 CYS A O 1
ATOM 2562 N N . LYS A 1 392 ? 5.755 -18.744 -17.851 1.00 87.44 392 LYS A N 1
ATOM 2563 C CA . LYS A 1 392 ? 4.297 -18.739 -17.692 1.00 87.44 392 LYS A CA 1
ATOM 2564 C C . LYS A 1 392 ? 3.781 -20.170 -17.701 1.00 87.44 392 LYS A C 1
ATOM 2566 O O . LYS A 1 392 ? 4.091 -20.917 -18.629 1.00 87.44 392 LYS A O 1
ATOM 2571 N N . ASP A 1 393 ? 3.040 -20.553 -16.662 1.00 82.44 393 ASP A N 1
ATOM 2572 C CA . ASP A 1 393 ? 2.465 -21.896 -16.496 1.00 82.44 393 ASP A CA 1
ATOM 2573 C C . ASP A 1 393 ? 3.518 -23.019 -16.647 1.00 82.44 393 ASP A C 1
ATOM 2575 O O . ASP A 1 393 ? 3.306 -24.036 -17.312 1.00 82.44 393 ASP A O 1
ATOM 2579 N N . GLY A 1 394 ? 4.719 -22.798 -16.093 1.00 79.88 394 GLY A N 1
ATOM 2580 C CA . GLY A 1 394 ? 5.833 -23.750 -16.165 1.00 79.88 394 GLY A CA 1
ATOM 2581 C C . GLY A 1 394 ? 6.474 -23.898 -17.551 1.00 79.88 394 GLY A C 1
ATOM 2582 O O . GLY A 1 394 ? 7.285 -24.802 -17.746 1.00 79.88 394 GLY A O 1
ATOM 2583 N N . SER A 1 395 ? 6.136 -23.030 -18.508 1.00 87.12 395 SER A N 1
ATOM 2584 C CA . SER A 1 395 ? 6.696 -23.009 -19.863 1.00 87.12 395 SER A CA 1
ATOM 2585 C C . SER A 1 395 ? 7.458 -21.711 -20.127 1.00 87.12 395 SER A C 1
ATOM 2587 O O . SER A 1 395 ? 6.985 -20.628 -19.779 1.00 87.12 395 SER A O 1
ATOM 2589 N N . CYS A 1 396 ? 8.618 -21.815 -20.780 1.00 90.62 396 CYS A N 1
ATOM 2590 C CA . CYS A 1 396 ? 9.397 -20.653 -21.207 1.00 90.62 396 CYS A CA 1
ATOM 2591 C C . CYS A 1 396 ? 8.723 -19.970 -22.404 1.00 90.62 396 CYS A C 1
ATOM 2593 O O . CYS A 1 396 ? 8.538 -20.582 -23.458 1.00 90.62 396 CYS A O 1
ATOM 2595 N N . GLN A 1 397 ? 8.347 -18.710 -22.228 1.00 93.19 397 GLN A N 1
ATOM 2596 C CA . GLN A 1 397 ? 7.824 -17.820 -23.256 1.00 93.19 397 GLN A CA 1
ATOM 2597 C C . GLN A 1 397 ? 8.940 -16.911 -23.758 1.00 93.19 397 GLN A C 1
ATOM 2599 O O . GLN A 1 397 ? 9.876 -16.620 -23.025 1.00 93.19 397 GLN A O 1
ATOM 2604 N N . ALA A 1 398 ? 8.801 -16.388 -24.978 1.00 92.31 398 ALA A N 1
ATOM 2605 C CA . ALA A 1 398 ? 9.788 -15.477 -25.560 1.00 92.31 398 ALA A CA 1
ATOM 2606 C C . ALA A 1 398 ? 9.982 -14.173 -24.763 1.00 92.31 398 ALA A C 1
ATOM 2608 O O . ALA A 1 398 ? 10.993 -13.505 -24.952 1.00 92.31 398 ALA A O 1
ATOM 2609 N N . GLY A 1 399 ? 9.024 -13.795 -23.907 1.00 91.56 399 GLY A N 1
ATOM 2610 C CA . GLY A 1 399 ? 9.130 -12.586 -23.091 1.00 91.56 399 GLY A CA 1
ATOM 2611 C C . GLY A 1 399 ? 8.801 -11.284 -23.814 1.00 91.56 399 GLY A C 1
ATOM 2612 O O . GLY A 1 399 ? 8.949 -10.216 -23.239 1.00 91.56 399 GLY A O 1
ATOM 2613 N N . THR A 1 400 ? 8.364 -11.354 -25.073 1.00 94.00 400 THR A N 1
ATOM 2614 C CA . THR A 1 400 ? 8.180 -10.195 -25.962 1.00 94.00 400 THR A CA 1
ATOM 2615 C C . THR A 1 400 ? 6.717 -9.883 -26.276 1.00 94.00 400 THR A C 1
ATOM 2617 O O . THR A 1 400 ? 6.439 -9.074 -27.158 1.00 94.00 400 THR A O 1
ATOM 2620 N N . PHE A 1 401 ? 5.770 -10.568 -25.636 1.00 92.19 401 PHE A N 1
ATOM 2621 C CA . PHE A 1 401 ? 4.341 -10.406 -25.899 1.00 92.19 401 PHE A CA 1
ATOM 2622 C C . PHE A 1 401 ? 3.656 -9.742 -24.709 1.00 92.19 401 PHE A C 1
ATOM 2624 O O . PHE A 1 401 ? 3.985 -10.039 -23.567 1.00 92.19 401 PHE A O 1
ATOM 2631 N N . ASP A 1 402 ? 2.647 -8.907 -24.963 1.00 90.56 402 ASP A N 1
ATOM 2632 C CA . ASP A 1 402 ? 1.898 -8.202 -23.908 1.00 90.56 402 ASP A CA 1
ATOM 2633 C C . ASP A 1 402 ? 1.278 -9.155 -22.876 1.00 90.56 402 ASP A C 1
ATOM 2635 O O . ASP A 1 402 ? 1.091 -8.795 -21.724 1.00 90.56 402 ASP A O 1
ATOM 2639 N N . ASN A 1 403 ? 0.978 -10.394 -23.267 1.00 86.75 403 ASN A N 1
ATOM 2640 C CA . ASN A 1 403 ? 0.422 -11.415 -22.381 1.00 86.75 403 ASN A CA 1
ATOM 2641 C C . ASN A 1 403 ? 1.462 -12.362 -21.760 1.00 86.75 403 ASN A C 1
ATOM 2643 O O . ASN A 1 403 ? 1.074 -13.324 -21.085 1.00 86.75 403 ASN A O 1
ATOM 2647 N N . ALA A 1 404 ? 2.744 -12.135 -22.036 1.00 91.31 404 ALA A N 1
ATOM 2648 C CA . ALA A 1 404 ? 3.871 -12.904 -21.540 1.00 91.31 404 ALA A CA 1
ATOM 2649 C C . ALA A 1 404 ? 5.155 -12.061 -21.635 1.00 91.31 404 ALA A C 1
ATOM 2651 O O . ALA A 1 404 ? 6.029 -12.350 -22.459 1.00 91.31 404 ALA A O 1
ATOM 2652 N N . CYS A 1 405 ? 5.223 -10.989 -20.844 1.00 92.81 405 CYS A N 1
ATOM 2653 C CA . CYS A 1 405 ? 6.327 -10.040 -20.870 1.00 92.81 405 CYS A CA 1
ATOM 2654 C C . CYS A 1 405 ? 7.354 -10.324 -19.777 1.00 92.81 405 CYS A C 1
ATOM 2656 O O . CYS A 1 405 ? 6.977 -10.602 -18.641 1.00 92.81 405 CYS A O 1
ATOM 2658 N N . GLY A 1 406 ? 8.640 -10.239 -20.103 1.00 91.62 406 GLY A N 1
ATOM 2659 C CA . GLY A 1 406 ? 9.720 -10.399 -19.130 1.00 91.62 406 GLY A CA 1
ATOM 2660 C C . GLY A 1 406 ? 10.960 -11.048 -19.730 1.00 91.62 406 GLY A C 1
ATOM 2661 O O . GLY A 1 406 ? 10.985 -11.413 -20.903 1.00 91.62 406 GLY A O 1
ATOM 2662 N N . GLU A 1 407 ? 11.983 -11.243 -18.912 1.00 92.38 407 GLU A N 1
ATOM 2663 C CA . GLU A 1 407 ? 13.247 -11.866 -19.313 1.00 92.38 407 GLU A CA 1
ATOM 2664 C C . GLU A 1 407 ? 13.872 -12.676 -18.170 1.00 92.38 407 GLU A C 1
ATOM 2666 O O . GLU A 1 407 ? 13.273 -12.819 -17.107 1.00 92.38 407 GLU A O 1
ATOM 2671 N N . ASP A 1 408 ? 15.053 -13.251 -18.412 1.00 89.50 408 ASP A N 1
ATOM 2672 C CA . ASP A 1 408 ? 15.859 -13.986 -17.430 1.00 89.50 408 ASP A CA 1
ATOM 2673 C C . ASP A 1 408 ? 15.136 -15.126 -16.690 1.00 89.50 408 ASP A C 1
ATOM 2675 O O . ASP A 1 408 ? 15.521 -15.524 -15.590 1.00 89.50 408 ASP A O 1
ATOM 2679 N N . GLY A 1 409 ? 14.098 -15.699 -17.303 1.00 85.56 409 GLY A N 1
ATOM 2680 C CA . GLY A 1 409 ? 13.314 -16.798 -16.745 1.00 85.56 409 GLY A CA 1
ATOM 2681 C C . GLY A 1 409 ? 12.525 -16.406 -15.498 1.00 85.56 409 GLY A C 1
ATOM 2682 O O . GLY A 1 409 ? 12.080 -17.288 -14.756 1.00 85.56 409 GLY A O 1
ATOM 2683 N N . ASP A 1 410 ? 12.342 -15.102 -15.279 1.00 87.62 410 ASP A N 1
ATOM 2684 C CA . ASP A 1 410 ? 11.395 -14.566 -14.312 1.00 87.62 410 ASP A CA 1
ATOM 2685 C C . ASP A 1 410 ? 9.967 -14.924 -14.715 1.00 87.62 410 ASP A C 1
ATOM 2687 O O . ASP A 1 410 ? 9.684 -15.265 -15.859 1.00 87.62 410 ASP A O 1
ATOM 2691 N N . VAL A 1 411 ? 9.028 -14.823 -13.779 1.00 86.38 411 VAL A N 1
ATOM 2692 C CA . VAL A 1 411 ? 7.608 -14.980 -14.103 1.00 86.38 411 VAL A CA 1
ATOM 2693 C C . VAL A 1 411 ? 7.168 -13.916 -15.106 1.00 86.38 411 VAL A C 1
ATOM 2695 O O . VAL A 1 411 ? 7.397 -12.727 -14.883 1.00 86.38 411 VAL A O 1
ATOM 2698 N N . CYS A 1 412 ? 6.498 -14.352 -16.173 1.00 89.00 412 CYS A N 1
ATOM 2699 C CA . CYS A 1 412 ? 5.924 -13.457 -17.163 1.00 89.00 412 CYS A CA 1
ATOM 2700 C C . CYS A 1 412 ? 4.847 -12.559 -16.556 1.00 89.00 412 CYS A C 1
ATOM 2702 O O . CYS A 1 412 ? 3.898 -13.042 -15.937 1.00 89.00 412 CYS A O 1
ATOM 2704 N N . GLU A 1 413 ? 4.938 -11.267 -16.836 1.00 88.12 413 GLU A N 1
ATOM 2705 C CA . GLU A 1 413 ? 3.915 -10.284 -16.514 1.00 88.12 413 GLU A CA 1
ATOM 2706 C C . GLU A 1 413 ? 2.898 -10.156 -17.661 1.00 88.12 413 GLU A C 1
ATOM 2708 O O . GLU A 1 413 ? 3.230 -10.281 -18.846 1.00 88.12 413 GLU A O 1
ATOM 2713 N N . LEU A 1 414 ? 1.635 -9.921 -17.299 1.00 87.31 414 LEU A N 1
ATOM 2714 C CA . LEU A 1 414 ? 0.589 -9.493 -18.222 1.00 87.31 414 LEU A CA 1
ATOM 2715 C C . LEU A 1 414 ? 0.571 -7.965 -18.240 1.00 87.31 414 LEU A C 1
ATOM 2717 O O . LEU A 1 414 ? 0.150 -7.336 -17.271 1.00 87.31 414 LEU A O 1
ATOM 2721 N N . CYS A 1 415 ? 0.974 -7.372 -19.355 1.00 87.25 415 CYS A N 1
ATOM 2722 C CA . CYS A 1 415 ? 0.877 -5.938 -19.548 1.00 87.25 415 CYS A CA 1
ATOM 2723 C C . CYS A 1 415 ? -0.596 -5.524 -19.606 1.00 87.25 415 CYS A C 1
ATOM 2725 O O . CYS A 1 415 ? -1.387 -6.081 -20.372 1.00 87.25 415 CYS A O 1
ATOM 2727 N N . GLY A 1 416 ? -0.966 -4.532 -18.791 1.00 80.44 416 GLY A N 1
ATOM 2728 C CA . GLY A 1 416 ? -2.299 -3.933 -18.838 1.00 80.44 416 GLY A CA 1
ATOM 2729 C C . GLY A 1 416 ? -2.619 -3.344 -20.218 1.00 80.44 416 GLY A C 1
ATOM 2730 O O . GLY A 1 416 ? -1.723 -3.083 -21.014 1.00 80.44 416 GLY A O 1
ATOM 2731 N N . GLU A 1 417 ? -3.898 -3.081 -20.497 1.00 80.50 417 GLU A N 1
ATOM 2732 C CA . GLU A 1 417 ? -4.394 -2.639 -21.818 1.00 80.50 417 GLU A CA 1
ATOM 2733 C C . GLU A 1 417 ? -3.656 -1.409 -22.392 1.00 80.50 417 GLU A C 1
ATOM 2735 O O . GLU A 1 417 ? -3.454 -1.275 -23.600 1.00 80.50 417 GLU A O 1
ATOM 2740 N N . HIS A 1 418 ? -3.194 -0.522 -21.513 1.00 84.38 418 HIS A N 1
ATOM 2741 C CA . HIS A 1 418 ? -2.502 0.722 -21.864 1.00 84.38 418 HIS A CA 1
ATOM 2742 C C . HIS A 1 418 ? -0.976 0.598 -21.891 1.00 84.38 418 HIS A C 1
ATOM 2744 O O . HIS A 1 418 ? -0.274 1.564 -22.198 1.00 84.38 418 HIS A O 1
ATOM 2750 N N . LEU A 1 419 ? -0.477 -0.593 -21.584 1.00 89.06 419 LEU A N 1
ATOM 2751 C CA . LEU A 1 419 ? 0.927 -0.950 -21.593 1.00 89.06 419 LEU A CA 1
ATOM 2752 C C . LEU A 1 419 ? 1.207 -1.892 -22.768 1.00 89.06 419 LEU A C 1
ATOM 2754 O O . LEU A 1 419 ? 0.297 -2.475 -23.367 1.00 89.06 419 LEU A O 1
ATOM 2758 N N . TYR A 1 420 ? 2.476 -2.026 -23.115 1.00 92.12 420 TYR A N 1
ATOM 2759 C CA . TYR A 1 420 ? 2.967 -3.007 -24.070 1.00 92.12 420 TYR A CA 1
ATOM 2760 C C . TYR A 1 420 ? 4.273 -3.605 -23.573 1.00 92.12 420 TYR A C 1
ATOM 2762 O O . TYR A 1 420 ? 5.009 -2.967 -22.825 1.00 92.12 420 TYR A O 1
ATOM 2770 N N . CYS A 1 421 ? 4.570 -4.820 -24.007 1.00 93.94 421 CYS A N 1
ATOM 2771 C CA . CYS A 1 421 ? 5.830 -5.454 -23.695 1.00 93.94 421 CYS A CA 1
ATOM 2772 C C . CYS A 1 421 ? 6.945 -4.877 -24.569 1.00 93.94 421 CYS A C 1
ATOM 2774 O O . CYS A 1 421 ? 6.914 -5.002 -25.796 1.00 93.94 421 CYS A O 1
ATOM 2776 N N . GLY A 1 422 ? 7.942 -4.258 -23.945 1.00 92.62 422 GLY A N 1
ATOM 2777 C CA . GLY A 1 422 ? 9.035 -3.603 -24.651 1.00 92.62 422 GLY A CA 1
ATOM 2778 C C . GLY A 1 422 ? 10.332 -3.610 -23.856 1.00 92.62 422 GLY A C 1
ATOM 2779 O O . GLY A 1 422 ? 10.353 -3.952 -22.678 1.00 92.62 422 GLY A O 1
ATOM 2780 N N . LYS A 1 423 ? 11.424 -3.236 -24.525 1.00 91.56 423 LYS A N 1
ATOM 2781 C CA . LYS A 1 423 ? 12.699 -2.991 -23.852 1.00 91.56 423 LYS A CA 1
ATOM 2782 C C . LYS A 1 423 ? 12.737 -1.573 -23.322 1.00 91.56 423 LYS A C 1
ATOM 2784 O O . LYS A 1 423 ? 12.569 -0.635 -24.105 1.00 91.56 423 LYS A O 1
ATOM 2789 N N . ASP A 1 424 ? 12.990 -1.428 -22.029 1.00 85.81 424 ASP A N 1
ATOM 2790 C CA . ASP A 1 424 ? 13.232 -0.130 -21.430 1.00 85.81 424 ASP A CA 1
ATOM 2791 C C . ASP A 1 424 ? 14.467 0.517 -22.091 1.00 85.81 424 ASP A C 1
ATOM 2793 O O . ASP A 1 424 ? 15.534 -0.105 -22.157 1.00 85.81 424 ASP A O 1
ATOM 2797 N N . PRO A 1 425 ? 14.365 1.750 -22.614 1.00 79.56 425 PRO A N 1
ATOM 2798 C CA . PRO A 1 425 ? 15.474 2.388 -23.317 1.00 79.56 425 PRO A CA 1
ATOM 2799 C C . PRO A 1 425 ? 16.712 2.633 -22.445 1.00 79.56 425 PRO A C 1
ATOM 2801 O O . PRO A 1 425 ? 17.816 2.750 -22.981 1.00 79.56 425 PRO A O 1
ATOM 2804 N N . PHE A 1 426 ? 16.546 2.730 -21.125 1.00 79.31 426 PHE A N 1
ATOM 2805 C CA . PHE A 1 426 ? 17.592 3.118 -20.187 1.00 79.31 426 PHE A CA 1
ATOM 2806 C C . PHE A 1 426 ? 18.205 1.909 -19.475 1.00 79.31 426 PHE A C 1
ATOM 2808 O O . PHE A 1 426 ? 19.417 1.702 -19.537 1.00 79.31 426 PHE A O 1
ATOM 2815 N N . TYR A 1 427 ? 17.370 1.086 -18.847 1.00 79.88 427 TYR A N 1
ATOM 2816 C CA . TYR A 1 427 ? 17.771 -0.111 -18.112 1.00 79.88 427 TYR A CA 1
ATOM 2817 C C . TYR A 1 427 ? 17.968 -1.328 -19.019 1.00 79.88 427 TYR A C 1
ATOM 2819 O O . TYR A 1 427 ? 18.570 -2.308 -18.588 1.00 79.88 427 TYR A O 1
ATOM 2827 N N . GLN A 1 428 ? 17.524 -1.251 -20.283 1.00 86.19 428 GLN A N 1
ATOM 2828 C CA . GLN A 1 428 ? 17.598 -2.328 -21.280 1.00 86.19 428 GLN A CA 1
ATOM 2829 C C . GLN A 1 428 ? 16.836 -3.600 -20.882 1.00 86.19 428 GLN A C 1
ATOM 2831 O O . GLN A 1 428 ? 17.008 -4.633 -21.536 1.00 86.19 428 GLN A O 1
ATOM 2836 N N . SER A 1 429 ? 15.977 -3.498 -19.865 1.00 87.50 429 SER A N 1
ATOM 2837 C CA . SER A 1 429 ? 15.156 -4.582 -19.347 1.00 87.50 429 SER A CA 1
ATOM 2838 C C . SER A 1 429 ? 13.891 -4.801 -20.169 1.00 87.50 429 SER A C 1
ATOM 2840 O O . SER A 1 429 ? 13.298 -3.850 -20.676 1.00 87.50 429 SER A O 1
ATOM 2842 N N . GLN A 1 430 ? 13.453 -6.049 -20.306 1.00 91.25 430 GLN A N 1
ATOM 2843 C CA . GLN A 1 430 ? 12.194 -6.406 -20.959 1.00 91.25 430 GLN A CA 1
ATOM 2844 C C . GLN A 1 430 ? 11.036 -6.321 -19.952 1.00 91.25 430 GLN A C 1
ATOM 2846 O O . GLN A 1 430 ? 10.893 -7.182 -19.086 1.00 91.25 430 GLN A O 1
ATOM 2851 N N . GLU A 1 431 ? 10.185 -5.300 -20.067 1.00 90.69 431 GLU A N 1
ATOM 2852 C CA . GLU A 1 431 ? 9.092 -5.049 -19.118 1.00 90.69 431 GLU A CA 1
ATOM 2853 C C . GLU A 1 431 ? 7.855 -4.409 -19.774 1.00 90.69 431 GLU A C 1
ATOM 2855 O O . GLU A 1 431 ? 7.832 -4.104 -20.972 1.00 90.69 431 GLU A O 1
ATOM 2860 N N . CYS A 1 432 ? 6.786 -4.233 -18.993 1.00 91.00 432 CYS A N 1
ATOM 2861 C CA . CYS A 1 432 ? 5.569 -3.571 -19.449 1.00 91.00 432 CYS A CA 1
ATOM 2862 C C . CYS A 1 432 ? 5.725 -2.043 -19.408 1.00 91.00 432 CYS A C 1
ATOM 2864 O O . CYS A 1 432 ? 5.789 -1.435 -18.340 1.00 91.00 432 CYS A O 1
ATOM 2866 N N . LEU A 1 433 ? 5.745 -1.423 -20.587 1.00 91.44 433 LEU A N 1
ATOM 2867 C CA . LEU A 1 433 ? 5.958 0.008 -20.801 1.00 91.44 433 LEU A CA 1
ATOM 2868 C C . LEU A 1 433 ? 4.659 0.704 -21.206 1.00 91.44 433 LEU A C 1
ATOM 2870 O O . LEU A 1 433 ? 3.853 0.138 -21.946 1.00 91.44 433 LEU A O 1
ATOM 2874 N N . ALA A 1 434 ? 4.460 1.956 -20.794 1.00 91.38 434 ALA A N 1
ATOM 2875 C CA . ALA A 1 434 ? 3.311 2.735 -21.250 1.00 91.38 434 ALA A CA 1
ATOM 2876 C C . ALA A 1 434 ? 3.332 2.948 -22.772 1.00 91.38 434 ALA A C 1
ATOM 2878 O O . ALA A 1 434 ? 4.334 3.372 -23.347 1.00 91.38 434 ALA A O 1
ATOM 2879 N N . ARG A 1 435 ? 2.204 2.682 -23.446 1.00 90.94 435 ARG A N 1
ATOM 2880 C CA . ARG A 1 435 ? 2.061 2.968 -24.883 1.00 90.94 435 ARG A CA 1
ATOM 2881 C C . ARG A 1 435 ? 2.061 4.470 -25.109 1.00 90.94 435 ARG A C 1
ATOM 2883 O O . ARG A 1 435 ? 1.330 5.168 -24.418 1.00 90.94 435 ARG A O 1
ATOM 2890 N N . ASP A 1 436 ? 2.723 4.955 -26.153 1.00 92.62 436 ASP A N 1
ATOM 2891 C CA . ASP A 1 436 ? 2.721 6.376 -26.542 1.00 92.62 436 ASP A CA 1
ATOM 2892 C C . ASP A 1 436 ? 1.325 7.020 -26.582 1.00 92.62 436 ASP A C 1
ATOM 2894 O O . ASP A 1 436 ? 1.165 8.191 -26.243 1.00 92.62 436 ASP A O 1
ATOM 2898 N N . THR A 1 437 ? 0.313 6.254 -26.999 1.00 90.44 437 THR A N 1
ATOM 2899 C CA . THR A 1 437 ? -1.083 6.699 -27.124 1.00 90.44 437 THR A CA 1
ATOM 2900 C C . THR A 1 437 ? -1.891 6.595 -25.833 1.00 90.44 437 THR A C 1
ATOM 2902 O O . THR A 1 437 ? -3.031 7.052 -25.803 1.00 90.44 437 THR A O 1
ATOM 2905 N N . SER A 1 438 ? -1.355 5.965 -24.786 1.00 90.50 438 SER A N 1
ATOM 2906 C CA . SER A 1 438 ? -2.030 5.878 -23.491 1.00 90.50 438 SER A CA 1
ATOM 2907 C C . SER A 1 438 ? -2.144 7.264 -22.864 1.00 90.50 438 SER A C 1
ATOM 2909 O O . SER A 1 438 ? -1.212 8.065 -22.929 1.00 90.50 438 SER A O 1
ATOM 2911 N N . THR A 1 439 ? -3.307 7.562 -22.291 1.00 91.56 439 THR A N 1
ATOM 2912 C CA . THR A 1 439 ? -3.611 8.842 -21.645 1.00 91.56 439 THR A CA 1
ATOM 2913 C C . THR A 1 439 ? -3.570 8.699 -20.137 1.00 91.56 439 THR A C 1
ATOM 2915 O O . THR A 1 439 ? -4.149 7.762 -19.600 1.00 91.56 439 THR A O 1
ATOM 2918 N N . TRP A 1 440 ? -2.945 9.654 -19.465 1.00 91.75 440 TRP A N 1
ATOM 2919 C CA . TRP A 1 440 ? -2.695 9.641 -18.034 1.00 91.75 440 TRP A CA 1
ATOM 2920 C C . TRP A 1 440 ? -3.136 10.958 -17.415 1.00 91.75 440 TRP A C 1
ATOM 2922 O O . TRP A 1 440 ? -2.785 12.042 -17.889 1.00 91.75 440 TRP A O 1
ATOM 2932 N N . ASP A 1 441 ? -3.913 10.842 -16.353 1.00 92.06 441 ASP A N 1
ATOM 2933 C CA . ASP A 1 441 ? -4.225 11.921 -15.444 1.00 92.06 441 ASP A CA 1
ATOM 2934 C C . ASP A 1 441 ? -3.003 12.191 -14.567 1.00 92.06 441 ASP A C 1
ATOM 2936 O O . ASP A 1 441 ? -2.438 11.289 -13.944 1.00 92.06 441 ASP A O 1
ATOM 2940 N N . VAL A 1 442 ? -2.578 13.451 -14.570 1.00 93.12 442 VAL A N 1
ATOM 2941 C CA . VAL A 1 442 ? -1.445 13.946 -13.799 1.00 93.12 442 VAL A CA 1
ATOM 2942 C C . VAL A 1 442 ? -2.001 14.547 -12.519 1.00 93.12 442 VAL A C 1
ATOM 2944 O O . VAL A 1 442 ? -2.785 15.499 -12.559 1.00 93.12 442 VAL A O 1
ATOM 2947 N N . ILE A 1 443 ? -1.605 13.975 -11.387 1.00 91.62 443 ILE A N 1
ATOM 2948 C CA . ILE A 1 443 ? -2.027 14.402 -10.056 1.00 91.62 443 ILE A CA 1
ATOM 2949 C C . ILE A 1 443 ? -0.793 14.887 -9.308 1.00 91.62 443 ILE A C 1
ATOM 2951 O O . ILE A 1 443 ? 0.207 14.173 -9.216 1.00 91.62 443 ILE A O 1
ATOM 2955 N N . VAL A 1 444 ? -0.857 16.095 -8.756 1.00 91.81 444 VAL A N 1
ATOM 2956 C CA . VAL A 1 444 ? 0.167 16.574 -7.821 1.00 91.81 444 VAL A CA 1
ATOM 2957 C C . VAL A 1 444 ? -0.252 16.119 -6.429 1.00 91.81 444 VAL A C 1
ATOM 2959 O O . VAL A 1 444 ? -1.353 16.433 -5.985 1.00 91.81 444 VAL A O 1
ATOM 2962 N N . VAL A 1 445 ? 0.614 15.364 -5.752 1.00 92.06 445 VAL A N 1
ATOM 2963 C CA . VAL A 1 445 ? 0.323 14.778 -4.434 1.00 92.06 445 VAL A CA 1
ATOM 2964 C C . VAL A 1 445 ? 0.943 15.608 -3.321 1.00 92.06 445 VAL A C 1
ATOM 2966 O O . VAL A 1 445 ? 0.308 15.889 -2.310 1.00 92.06 445 VAL A O 1
ATOM 2969 N N . LYS A 1 446 ? 2.208 16.001 -3.467 1.00 91.88 446 LYS A N 1
ATOM 2970 C CA . LYS A 1 446 ? 2.912 16.737 -2.414 1.00 91.88 446 LYS A CA 1
ATOM 2971 C C . LYS A 1 446 ? 4.076 17.529 -2.982 1.00 91.88 446 LYS A C 1
ATOM 2973 O O . LYS A 1 446 ? 4.781 17.037 -3.860 1.00 91.88 446 LYS A O 1
ATOM 2978 N N . VAL A 1 447 ? 4.313 18.710 -2.424 1.00 93.12 447 VAL A N 1
ATOM 2979 C CA . VAL A 1 447 ? 5.559 19.463 -2.611 1.00 93.12 447 VAL A CA 1
ATOM 2980 C C . VAL A 1 447 ? 6.294 19.524 -1.279 1.00 93.12 447 VAL A C 1
ATOM 2982 O O . VAL A 1 447 ? 5.676 19.593 -0.217 1.00 93.12 447 VAL A O 1
ATOM 2985 N N . LYS A 1 448 ? 7.622 19.480 -1.332 1.00 92.25 448 LYS A N 1
ATOM 2986 C CA . LYS A 1 448 ? 8.490 19.759 -0.194 1.00 92.25 448 LYS A CA 1
ATOM 2987 C C . LYS A 1 448 ? 9.400 20.927 -0.539 1.00 92.25 448 LYS A C 1
ATOM 2989 O O . LYS A 1 448 ? 10.188 20.832 -1.478 1.00 92.25 448 LYS A O 1
ATOM 2994 N N . LEU A 1 449 ? 9.293 22.000 0.232 1.00 90.56 449 LEU A N 1
ATOM 2995 C CA . LEU A 1 449 ? 10.096 23.208 0.105 1.00 90.56 449 LEU A CA 1
ATOM 2996 C C . LEU A 1 449 ? 11.181 23.268 1.180 1.00 90.56 449 LEU A C 1
ATOM 2998 O O . LEU A 1 449 ? 11.096 22.615 2.224 1.00 90.56 449 LEU A O 1
ATOM 3002 N N . ASN A 1 450 ? 12.215 24.055 0.910 1.00 87.69 450 ASN A N 1
ATOM 3003 C CA . ASN A 1 450 ? 13.240 24.393 1.879 1.00 87.69 450 ASN A CA 1
ATOM 3004 C C . ASN A 1 450 ? 12.638 25.329 2.947 1.00 87.69 450 ASN A C 1
ATOM 3006 O O . ASN A 1 450 ? 12.216 26.432 2.601 1.00 87.69 450 ASN A O 1
ATOM 3010 N N . PRO A 1 451 ? 12.624 24.944 4.237 1.00 85.75 451 PRO A N 1
ATOM 3011 C CA . PRO A 1 451 ? 12.095 25.795 5.305 1.00 85.75 451 PRO A CA 1
ATOM 3012 C C . PRO A 1 451 ? 12.971 27.025 5.597 1.00 85.75 451 PRO A C 1
ATOM 3014 O O . PRO A 1 451 ? 12.572 27.888 6.371 1.00 85.75 451 PRO A O 1
ATOM 3017 N N . ASN A 1 452 ? 14.167 27.108 5.005 1.00 84.44 452 ASN A N 1
ATOM 3018 C CA . ASN A 1 452 ? 15.054 28.267 5.082 1.00 84.44 452 ASN A CA 1
ATOM 3019 C C . ASN A 1 452 ? 15.315 28.805 3.665 1.00 84.44 452 ASN A C 1
ATOM 3021 O O . ASN A 1 452 ? 16.415 28.591 3.138 1.00 84.44 452 ASN A O 1
ATOM 3025 N N . PRO A 1 453 ? 14.309 29.419 3.017 1.00 76.69 453 PRO A N 1
ATOM 3026 C CA . PRO A 1 453 ? 14.419 29.829 1.628 1.00 76.69 453 PRO A CA 1
ATOM 3027 C C . PRO A 1 453 ? 15.428 30.965 1.455 1.00 76.69 453 PRO A C 1
ATOM 3029 O O . PRO A 1 453 ? 15.726 31.721 2.383 1.00 76.69 453 PRO A O 1
ATOM 3032 N N . THR A 1 454 ? 15.951 31.095 0.241 1.00 72.19 454 THR A N 1
ATOM 3033 C CA . THR A 1 454 ? 16.921 32.146 -0.100 1.00 72.19 454 THR A CA 1
ATOM 3034 C C . THR A 1 454 ? 16.319 33.555 -0.066 1.00 72.19 454 THR A C 1
ATOM 3036 O O . THR A 1 454 ? 17.036 34.519 0.208 1.00 72.19 454 THR A O 1
ATOM 3039 N N . SER A 1 455 ? 15.005 33.670 -0.275 1.00 70.81 455 SER A N 1
ATOM 3040 C CA . SER A 1 455 ? 14.208 34.883 -0.089 1.00 70.81 455 SER A CA 1
ATOM 3041 C C . SER A 1 455 ? 12.905 34.535 0.642 1.00 70.81 455 SER A C 1
ATOM 3043 O O . SER A 1 455 ? 12.312 33.502 0.332 1.00 70.81 455 SER A O 1
ATOM 3045 N N . PRO A 1 456 ? 12.439 35.352 1.606 1.00 71.12 456 PRO A N 1
ATOM 3046 C CA . PRO A 1 456 ? 11.119 35.169 2.199 1.00 71.12 456 PRO A CA 1
ATOM 3047 C C . PRO A 1 456 ? 10.037 35.516 1.172 1.00 71.12 456 PRO A C 1
ATOM 3049 O O . PRO A 1 456 ? 10.141 36.550 0.510 1.00 71.12 456 PRO A O 1
ATOM 3052 N N . TRP A 1 457 ? 9.019 34.665 1.063 1.00 76.00 457 TRP A N 1
ATOM 3053 C CA . TRP A 1 457 ? 7.923 34.839 0.109 1.00 76.00 457 TRP A CA 1
ATOM 3054 C C . TRP A 1 457 ? 6.759 35.630 0.751 1.00 76.00 457 TRP A C 1
ATOM 3056 O O . TRP A 1 457 ? 6.442 36.719 0.289 1.00 76.00 457 TRP A O 1
ATOM 3066 N N . ASP A 1 458 ? 6.358 35.283 1.981 1.00 72.94 458 ASP A N 1
ATOM 3067 C CA . ASP A 1 458 ? 5.319 35.990 2.762 1.00 72.94 458 ASP A CA 1
ATOM 3068 C C . ASP A 1 458 ? 5.834 37.097 3.715 1.00 72.94 458 ASP A C 1
ATOM 3070 O O . ASP A 1 458 ? 5.462 37.240 4.886 1.00 72.94 458 ASP A O 1
ATOM 3074 N N . SER A 1 459 ? 6.731 37.949 3.221 1.00 63.66 459 SER A N 1
ATOM 3075 C CA . SER A 1 459 ? 7.464 38.921 4.058 1.00 63.66 459 SER A CA 1
ATOM 3076 C C . SER A 1 459 ? 6.615 40.016 4.748 1.00 63.66 459 SER A C 1
ATOM 3078 O O . SER A 1 459 ? 7.124 40.708 5.633 1.00 63.66 459 SER A O 1
ATOM 3080 N N . PHE A 1 460 ? 5.331 40.171 4.401 1.00 63.50 460 PHE A N 1
ATOM 3081 C CA . PHE A 1 460 ? 4.442 41.227 4.917 1.00 63.50 460 PHE A CA 1
ATOM 3082 C C . PHE A 1 460 ? 3.506 40.806 6.071 1.00 63.50 460 PHE A C 1
ATOM 3084 O O . PHE A 1 460 ? 2.857 41.681 6.649 1.00 63.50 460 PHE A O 1
ATOM 3091 N N . LEU A 1 461 ? 3.428 39.515 6.433 1.00 58.44 461 LEU A N 1
ATOM 3092 C CA . LEU A 1 461 ? 2.417 38.985 7.374 1.00 58.44 461 LEU A CA 1
ATOM 3093 C C . LEU A 1 461 ? 2.982 38.328 8.653 1.00 58.44 461 LEU A C 1
ATOM 3095 O O . LEU A 1 461 ? 2.251 37.634 9.356 1.00 58.44 461 LEU A O 1
ATOM 3099 N N . GLU A 1 462 ? 4.257 38.560 8.986 1.00 56.03 462 GLU A N 1
ATOM 3100 C CA . GLU A 1 462 ? 4.961 37.938 10.134 1.00 56.03 462 GLU A CA 1
ATOM 3101 C C . GLU A 1 462 ? 5.032 36.395 10.094 1.00 56.03 462 GLU A C 1
ATOM 3103 O O . GLU A 1 462 ? 5.367 35.763 11.099 1.00 56.03 462 GLU A O 1
ATOM 3108 N N . LYS A 1 463 ? 4.774 35.771 8.938 1.00 63.78 463 LYS A N 1
ATOM 3109 C CA . LYS A 1 463 ? 4.863 34.320 8.745 1.00 63.78 463 LYS A CA 1
ATOM 3110 C C . LYS A 1 463 ? 5.779 33.970 7.571 1.00 63.78 463 LYS A C 1
ATOM 3112 O O . LYS A 1 463 ? 5.637 34.573 6.516 1.00 63.78 463 LYS A O 1
ATOM 3117 N N . PRO A 1 464 ? 6.750 33.057 7.746 1.00 72.31 464 PRO A N 1
ATOM 3118 C CA . PRO A 1 464 ? 7.696 32.707 6.689 1.00 72.31 464 PRO A CA 1
ATOM 3119 C C . PRO A 1 464 ? 7.169 31.660 5.694 1.00 72.31 464 PRO A C 1
ATOM 3121 O O . PRO A 1 464 ? 7.836 31.422 4.688 1.00 72.31 464 PRO A O 1
ATOM 3124 N N . GLU A 1 465 ? 6.060 30.975 5.991 1.00 85.50 465 GLU A N 1
ATOM 3125 C CA . GLU A 1 465 ? 5.538 29.895 5.151 1.00 85.50 465 GLU A CA 1
ATOM 3126 C C . GLU A 1 465 ? 4.747 30.418 3.938 1.00 85.50 465 GLU A C 1
ATOM 3128 O O . GLU A 1 465 ? 3.820 31.178 4.179 1.00 85.50 465 GLU A O 1
ATOM 3133 N N . PRO A 1 466 ? 5.014 29.944 2.700 1.00 88.38 466 PRO A N 1
ATOM 3134 C CA . PRO A 1 466 ? 4.340 30.408 1.480 1.00 88.38 466 PRO A CA 1
ATOM 3135 C C . PRO A 1 466 ? 2.913 29.857 1.295 1.00 88.38 466 PRO A C 1
ATOM 3137 O O . PRO A 1 466 ? 2.596 28.744 1.736 1.00 88.38 466 PRO A O 1
ATOM 3140 N N . ASP A 1 467 ? 2.095 30.572 0.527 1.00 91.50 467 ASP A N 1
ATOM 3141 C CA . ASP A 1 467 ? 0.779 30.198 0.006 1.00 91.50 467 ASP A CA 1
ATOM 3142 C C . ASP A 1 467 ? 0.892 29.462 -1.350 1.00 91.50 467 ASP A C 1
ATOM 3144 O O . ASP A 1 467 ? 0.719 30.000 -2.448 1.00 91.50 467 ASP A O 1
ATOM 3148 N N . VAL A 1 468 ? 1.180 28.162 -1.284 1.00 93.25 468 VAL A N 1
ATOM 3149 C CA . VAL A 1 468 ? 1.670 27.381 -2.427 1.00 93.25 468 VAL A CA 1
ATOM 3150 C C . VAL A 1 468 ? 0.565 26.888 -3.362 1.00 93.25 468 VAL A C 1
ATOM 3152 O O . VAL A 1 468 ? -0.401 26.244 -2.943 1.00 93.25 468 VAL A O 1
ATOM 3155 N N . PHE A 1 469 ? 0.787 27.037 -4.668 1.00 95.75 469 PHE A N 1
ATOM 3156 C CA . PHE A 1 469 ? 0.127 26.247 -5.712 1.00 95.75 469 PHE A CA 1
ATOM 3157 C C . PHE A 1 469 ? 1.122 25.820 -6.801 1.00 95.75 469 PHE A C 1
ATOM 3159 O O . PHE A 1 469 ? 2.194 26.408 -6.957 1.00 95.75 469 PHE A O 1
ATOM 3166 N N . VAL A 1 470 ? 0.776 24.780 -7.564 1.00 95.94 470 VAL A N 1
ATOM 3167 C CA . VAL A 1 470 ? 1.624 24.246 -8.639 1.00 95.94 470 VAL A CA 1
ATOM 3168 C C . VAL A 1 470 ? 0.922 24.402 -9.978 1.00 95.94 470 VAL A C 1
ATOM 3170 O O . VAL A 1 470 ? -0.210 23.954 -10.135 1.00 95.94 470 VAL A O 1
ATOM 3173 N N . GLU A 1 471 ? 1.597 25.005 -10.953 1.00 96.56 471 GLU A N 1
ATOM 3174 C CA . GLU A 1 471 ? 1.208 24.984 -12.365 1.00 96.56 471 GLU A CA 1
ATOM 3175 C C . GLU A 1 471 ? 2.004 23.908 -13.100 1.00 96.56 471 GLU A C 1
ATOM 3177 O O . GLU A 1 471 ? 3.216 23.818 -12.936 1.00 96.56 471 GLU A O 1
ATOM 3182 N N . VAL A 1 472 ? 1.347 23.115 -13.939 1.00 96.81 472 VAL A N 1
ATOM 3183 C CA . VAL A 1 472 ? 1.964 22.034 -14.716 1.00 96.81 472 VAL A CA 1
ATOM 3184 C C . VAL A 1 472 ? 1.673 22.254 -16.195 1.00 96.81 472 VAL A C 1
ATOM 3186 O O . VAL A 1 472 ? 0.537 22.552 -16.556 1.00 96.81 472 VAL A O 1
ATOM 3189 N N . ASP A 1 473 ? 2.691 22.106 -17.038 1.00 96.62 473 ASP A N 1
ATOM 3190 C CA . ASP A 1 473 ? 2.638 22.155 -18.497 1.00 96.62 473 ASP A CA 1
ATOM 3191 C C . ASP A 1 473 ? 3.174 20.848 -19.090 1.00 96.62 473 ASP A C 1
ATOM 3193 O O . ASP A 1 473 ? 4.285 20.413 -18.770 1.00 96.62 473 ASP A O 1
ATOM 3197 N N . VAL A 1 474 ? 2.381 20.226 -19.962 1.00 96.31 474 VAL A N 1
ATOM 3198 C CA . VAL A 1 474 ? 2.777 19.044 -20.732 1.00 96.31 474 VAL A CA 1
ATOM 3199 C C . VAL A 1 474 ? 2.231 19.173 -22.150 1.00 96.31 474 VAL A C 1
ATOM 3201 O O . VAL A 1 474 ? 1.019 19.258 -22.353 1.00 96.31 474 VAL A O 1
ATOM 3204 N N . GLY A 1 475 ? 3.113 19.180 -23.152 1.00 90.69 475 GLY A N 1
ATOM 3205 C CA . GLY A 1 475 ? 2.705 19.217 -24.563 1.00 90.69 475 GLY A CA 1
ATOM 3206 C C . GLY A 1 475 ? 1.831 20.424 -24.944 1.00 90.69 475 GLY A C 1
ATOM 3207 O O . GLY A 1 475 ? 0.995 20.306 -25.838 1.00 90.69 475 GLY A O 1
ATOM 3208 N N . GLY A 1 476 ? 1.980 21.568 -24.263 1.00 90.69 476 GLY A N 1
ATOM 3209 C CA . GLY A 1 476 ? 1.167 22.770 -24.493 1.00 90.69 476 GLY A CA 1
ATOM 3210 C C . GLY A 1 476 ? -0.193 22.772 -23.784 1.00 90.69 476 GLY A C 1
ATOM 3211 O O . GLY A 1 476 ? -0.988 23.689 -23.990 1.00 90.69 476 GLY A O 1
ATOM 3212 N N . LYS A 1 477 ? -0.477 21.764 -22.951 1.00 95.44 477 LYS A N 1
ATOM 3213 C CA . LYS A 1 477 ? -1.616 21.749 -22.024 1.00 95.44 477 LYS A CA 1
ATOM 3214 C C . LYS A 1 477 ? -1.144 22.258 -20.676 1.00 95.44 477 LYS A C 1
ATOM 3216 O O . LYS A 1 477 ? -0.109 21.806 -20.200 1.00 95.44 477 LYS A O 1
ATOM 3221 N N . THR A 1 478 ? -1.931 23.121 -20.042 1.00 96.50 478 THR A N 1
ATOM 3222 C CA . THR A 1 478 ? -1.630 23.651 -18.711 1.00 96.50 478 THR A CA 1
ATOM 3223 C C . THR A 1 478 ? -2.723 23.309 -17.706 1.00 96.50 478 THR A C 1
ATOM 3225 O O . THR A 1 478 ? -3.909 23.271 -18.035 1.00 96.50 478 THR A O 1
ATOM 3228 N N .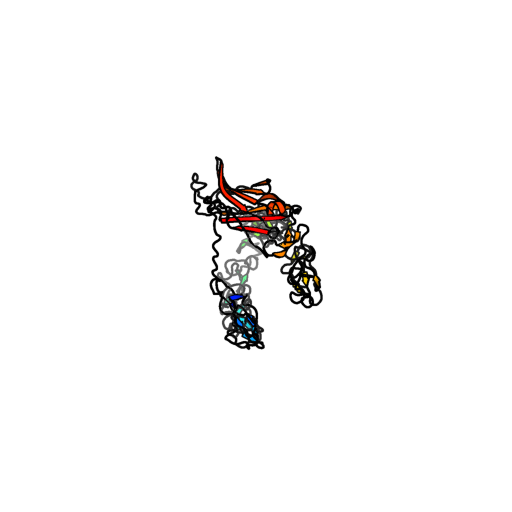 GLY A 1 479 ? -2.313 23.050 -16.469 1.00 96.31 479 GLY A N 1
ATOM 3229 C CA . GLY A 1 479 ? -3.175 22.741 -15.333 1.00 96.31 479 GLY A CA 1
ATOM 3230 C C . GLY A 1 479 ? -2.599 23.325 -14.050 1.00 96.31 479 GLY A C 1
ATOM 3231 O O . GLY A 1 479 ? -1.416 23.660 -14.009 1.00 96.31 479 GLY A O 1
ATOM 3232 N N . LYS A 1 480 ? -3.413 23.471 -13.001 1.00 96.50 480 LYS A N 1
ATOM 3233 C CA . LYS A 1 480 ? -2.923 23.943 -11.700 1.00 96.50 480 LYS A CA 1
ATOM 3234 C C . LYS A 1 480 ? -3.657 23.317 -10.524 1.00 96.50 480 LYS A C 1
ATOM 3236 O O . LYS A 1 480 ? -4.828 22.968 -10.654 1.00 96.50 480 LYS A O 1
ATOM 3241 N N . THR A 1 481 ? -2.974 23.208 -9.392 1.00 97.00 481 THR A N 1
ATOM 3242 C CA . THR A 1 481 ? -3.558 22.725 -8.134 1.00 97.00 481 THR A CA 1
ATOM 3243 C C . THR A 1 481 ? -4.454 23.782 -7.483 1.00 97.00 481 THR A C 1
ATOM 3245 O O . THR A 1 481 ? -4.461 24.958 -7.864 1.00 97.00 481 THR A O 1
ATOM 3248 N N . SER A 1 482 ? -5.187 23.365 -6.450 1.00 93.25 482 SER A N 1
ATOM 3249 C CA . SER A 1 482 ? -5.672 24.273 -5.413 1.00 93.25 482 SER A CA 1
ATOM 3250 C C . SER A 1 482 ? -4.498 24.926 -4.673 1.00 93.25 482 SER A C 1
ATOM 3252 O O . SER A 1 482 ? -3.370 24.430 -4.710 1.00 93.25 482 SER A O 1
ATOM 3254 N N . GLN A 1 483 ? -4.766 26.054 -4.021 1.00 94.12 483 GLN A N 1
ATOM 3255 C CA . GLN A 1 483 ? -3.806 26.733 -3.155 1.00 94.12 483 GLN A CA 1
ATOM 3256 C C . GLN A 1 483 ? -3.793 26.080 -1.769 1.00 94.12 483 GLN A C 1
ATOM 3258 O O . GLN A 1 483 ? -4.835 25.636 -1.270 1.00 94.12 483 GLN A O 1
ATOM 3263 N N . LYS A 1 484 ? -2.610 26.016 -1.159 1.00 94.44 484 LYS A N 1
ATOM 3264 C CA . LYS A 1 484 ? -2.410 25.622 0.234 1.00 94.44 484 LYS A CA 1
ATOM 3265 C C . LYS A 1 484 ? -1.693 26.737 0.963 1.00 94.44 484 LYS A C 1
ATOM 3267 O O . LYS A 1 484 ? -0.527 26.997 0.693 1.00 94.44 484 LYS A O 1
ATOM 3272 N N . ASP A 1 485 ? -2.415 27.342 1.889 1.00 90.62 485 ASP A N 1
ATOM 3273 C CA . ASP A 1 485 ? -1.928 28.514 2.591 1.00 90.62 485 ASP A CA 1
ATOM 3274 C C . ASP A 1 485 ? -0.869 28.130 3.627 1.00 90.62 485 ASP A C 1
ATOM 3276 O O . ASP A 1 485 ? -1.035 27.142 4.353 1.00 90.62 485 ASP A O 1
ATOM 3280 N N . ASN A 1 486 ? 0.176 28.951 3.727 1.00 89.19 486 ASN A N 1
ATOM 3281 C CA . ASN A 1 486 ? 1.144 28.951 4.817 1.00 89.19 486 ASN A CA 1
ATOM 3282 C C . ASN A 1 486 ? 1.801 27.566 5.046 1.00 89.19 486 ASN A C 1
ATOM 3284 O O . ASN A 1 486 ? 1.776 27.030 6.162 1.00 89.19 486 ASN A O 1
ATOM 3288 N N . ALA A 1 487 ? 2.385 26.951 4.007 1.00 90.00 487 ALA A N 1
ATOM 3289 C CA . ALA A 1 487 ? 2.946 25.599 4.103 1.00 90.00 487 ALA A CA 1
ATOM 3290 C C . ALA A 1 487 ? 4.260 25.370 3.328 1.00 90.00 487 ALA A C 1
ATOM 3292 O O . ALA A 1 487 ? 4.322 25.501 2.111 1.00 90.00 487 ALA A O 1
ATOM 3293 N N . PHE A 1 488 ? 5.289 24.852 4.018 1.00 90.50 488 PHE A N 1
ATOM 3294 C CA . PHE A 1 488 ? 6.521 24.338 3.386 1.00 90.50 488 PHE A CA 1
ATOM 3295 C C . PHE A 1 488 ? 6.409 22.895 2.869 1.00 90.50 488 PHE A C 1
ATOM 3297 O O . PHE A 1 488 ? 7.201 22.468 2.032 1.00 90.50 488 PHE A O 1
ATOM 3304 N N . GLU A 1 489 ? 5.442 22.116 3.357 1.00 93.25 489 GLU A N 1
ATOM 3305 C CA . GLU A 1 489 ? 5.180 20.754 2.873 1.00 93.25 489 GLU A CA 1
ATOM 3306 C C . GLU A 1 489 ? 3.705 20.569 2.471 1.00 93.25 489 GLU A C 1
ATOM 3308 O O . GLU A 1 489 ? 3.018 19.712 3.041 1.00 93.25 489 GLU A O 1
ATOM 3313 N N . PRO A 1 490 ? 3.177 21.376 1.532 1.00 93.31 490 PRO A N 1
ATOM 3314 C CA . PRO A 1 490 ? 1.773 21.311 1.161 1.00 93.31 490 PRO A CA 1
ATOM 3315 C C . PRO A 1 490 ? 1.449 19.947 0.544 1.00 93.31 490 PRO A C 1
ATOM 3317 O O . PRO A 1 490 ? 2.076 19.493 -0.421 1.00 93.31 490 PRO A O 1
ATOM 3320 N N . ALA A 1 491 ? 0.453 19.289 1.132 1.00 90.88 491 ALA A N 1
ATOM 3321 C CA . ALA A 1 491 ? -0.164 18.099 0.576 1.00 90.88 491 ALA A CA 1
ATOM 3322 C C . ALA A 1 491 ? -1.356 18.512 -0.289 1.00 90.88 491 ALA A C 1
ATOM 3324 O O . ALA A 1 491 ? -2.239 19.263 0.136 1.00 90.88 491 ALA A O 1
ATOM 3325 N N . PHE A 1 492 ? -1.363 17.985 -1.499 1.00 89.69 492 PHE A N 1
ATOM 3326 C CA . PHE A 1 492 ? -2.433 18.089 -2.471 1.00 89.69 492 PHE A CA 1
ATOM 3327 C C . PHE A 1 492 ? -3.037 16.688 -2.657 1.00 89.69 492 PHE A C 1
ATOM 3329 O O . PHE A 1 492 ? -2.664 15.735 -1.976 1.00 89.69 492 PHE A O 1
ATOM 3336 N N . ASP A 1 493 ? -3.987 16.574 -3.567 1.00 86.88 493 ASP A N 1
ATOM 3337 C CA . ASP A 1 493 ? -4.364 15.329 -4.249 1.00 86.88 493 ASP A CA 1
ATOM 3338 C C . ASP A 1 493 ? -5.133 15.748 -5.511 1.00 86.88 493 ASP A C 1
ATOM 3340 O O . ASP A 1 493 ? -6.229 15.278 -5.815 1.00 86.88 493 ASP A O 1
ATOM 3344 N N . ASP A 1 494 ? -4.611 16.791 -6.165 1.00 86.31 494 ASP A N 1
ATOM 3345 C CA . ASP A 1 494 ? -5.353 17.555 -7.154 1.00 86.31 494 ASP A CA 1
ATOM 3346 C C . ASP A 1 494 ? -5.021 17.039 -8.546 1.00 86.31 494 ASP A C 1
ATOM 3348 O O . ASP A 1 494 ? -3.861 17.016 -8.970 1.00 86.31 494 ASP A O 1
ATOM 3352 N N . TYR A 1 495 ? -6.066 16.679 -9.282 1.00 88.69 495 TYR A N 1
ATOM 3353 C CA . TYR A 1 495 ? -5.985 16.478 -10.717 1.00 88.69 495 TYR A CA 1
ATOM 3354 C C . TYR A 1 495 ? -5.677 17.814 -11.401 1.00 88.69 495 TYR A C 1
ATOM 3356 O O . TYR A 1 495 ? -6.459 18.762 -11.296 1.00 88.69 495 TYR A O 1
ATOM 3364 N N . VAL A 1 496 ? -4.552 17.886 -12.116 1.00 93.31 496 VAL A N 1
ATOM 3365 C CA . VAL A 1 496 ? -4.129 19.126 -12.780 1.00 93.31 496 VAL A CA 1
ATOM 3366 C C . VAL A 1 496 ? -4.411 19.113 -14.279 1.00 93.31 496 VAL A C 1
ATOM 3368 O O . VAL A 1 496 ? -4.951 20.087 -14.801 1.00 93.31 496 VAL A O 1
ATOM 3371 N N . LEU A 1 497 ? -4.073 18.030 -14.983 1.00 95.50 497 LEU A N 1
ATOM 3372 C CA . LEU A 1 497 ? -4.290 17.878 -16.425 1.00 95.50 497 LEU A CA 1
ATOM 3373 C C . LEU A 1 497 ? -4.225 16.405 -16.848 1.00 95.50 497 LEU A C 1
ATOM 3375 O O . LEU A 1 497 ? -3.795 15.548 -16.081 1.00 95.50 497 LEU A O 1
ATOM 3379 N N . THR A 1 498 ? -4.573 16.130 -18.105 1.00 94.06 498 THR A N 1
ATOM 3380 C CA . THR A 1 498 ? -4.292 14.845 -18.762 1.00 94.06 498 THR A CA 1
ATOM 3381 C C . THR A 1 498 ? -3.248 15.028 -19.856 1.00 94.06 498 THR A C 1
ATOM 3383 O O . THR A 1 498 ? -3.387 15.910 -20.710 1.00 94.06 498 THR A O 1
ATOM 3386 N N . ALA A 1 499 ? -2.288 14.113 -19.921 1.00 95.00 499 ALA A N 1
ATOM 3387 C CA . ALA A 1 499 ? -1.329 14.010 -21.012 1.00 95.00 499 ALA A CA 1
ATOM 3388 C C . ALA A 1 499 ? -1.201 12.568 -21.518 1.00 95.00 499 ALA A C 1
ATOM 3390 O O . ALA A 1 499 ? -1.567 11.615 -20.841 1.00 95.00 499 ALA A O 1
ATOM 3391 N N . THR A 1 500 ? -0.714 12.398 -22.738 1.00 94.69 500 THR A N 1
ATOM 3392 C CA . THR A 1 500 ? -0.335 11.088 -23.272 1.00 94.69 500 THR A CA 1
ATOM 3393 C C . THR A 1 500 ? 1.050 10.690 -22.771 1.00 94.69 500 THR A C 1
ATOM 3395 O O . THR A 1 500 ? 1.873 11.561 -22.482 1.00 94.69 500 THR A O 1
ATOM 3398 N N . ALA A 1 501 ? 1.344 9.389 -22.724 1.00 92.69 501 ALA A N 1
ATOM 3399 C CA . ALA A 1 501 ? 2.683 8.905 -22.380 1.00 92.69 501 ALA A CA 1
ATOM 3400 C C . ALA A 1 501 ? 3.759 9.504 -23.297 1.00 92.69 501 ALA A C 1
ATOM 3402 O O . ALA A 1 501 ? 4.830 9.872 -22.832 1.00 92.69 501 ALA A O 1
ATOM 3403 N N . LYS A 1 502 ? 3.447 9.701 -24.585 1.00 93.56 502 LYS A N 1
ATOM 3404 C CA . LYS A 1 502 ? 4.348 10.368 -25.531 1.00 93.56 502 LYS A CA 1
ATOM 3405 C C . LYS A 1 502 ? 4.638 11.827 -25.169 1.00 93.56 502 LYS A C 1
ATOM 3407 O O . LYS A 1 502 ? 5.772 12.282 -25.304 1.00 93.56 502 LYS A O 1
ATOM 3412 N N . GLU A 1 503 ? 3.624 12.579 -24.744 1.00 95.25 503 GLU A N 1
ATOM 3413 C CA . GLU A 1 503 ? 3.810 13.971 -24.318 1.00 95.25 503 GLU A CA 1
ATOM 3414 C C . GLU A 1 503 ? 4.651 14.039 -23.029 1.00 95.25 503 GLU A C 1
ATOM 3416 O O . GLU A 1 503 ? 5.589 14.832 -22.955 1.00 95.25 503 GLU A O 1
ATOM 3421 N N . LEU A 1 504 ? 4.380 13.157 -22.059 1.00 93.50 504 LEU A N 1
ATOM 3422 C CA . LEU A 1 504 ? 5.120 13.051 -20.792 1.00 93.50 504 LEU A CA 1
ATOM 3423 C C . LEU A 1 504 ? 6.575 12.594 -20.987 1.00 93.50 504 LEU A C 1
ATOM 3425 O O . LEU A 1 504 ? 7.485 13.149 -20.373 1.00 93.50 504 LEU A O 1
ATOM 3429 N N . GLY A 1 505 ? 6.797 11.656 -21.910 1.00 90.88 505 GLY A N 1
ATOM 3430 C CA . GLY A 1 505 ? 8.121 11.210 -22.348 1.00 90.88 505 GLY A CA 1
ATOM 3431 C C . GLY A 1 505 ? 8.851 12.212 -23.241 1.00 90.88 505 GLY A C 1
ATOM 3432 O O . GLY A 1 505 ? 10.005 11.988 -23.595 1.00 90.88 505 GLY A O 1
ATOM 3433 N N . THR A 1 506 ? 8.206 13.324 -23.608 1.00 92.12 506 THR A N 1
ATOM 3434 C CA . THR A 1 506 ? 8.883 14.448 -24.259 1.00 92.12 506 THR A CA 1
ATOM 3435 C C . THR A 1 506 ? 9.350 15.457 -23.222 1.00 92.12 506 THR A C 1
ATOM 3437 O O . THR A 1 506 ? 10.530 15.804 -23.204 1.00 92.12 506 THR A O 1
ATOM 3440 N N . LYS A 1 507 ? 8.417 15.986 -22.416 1.00 91.62 507 LYS A N 1
ATOM 3441 C CA . LYS A 1 507 ? 8.707 17.009 -21.409 1.00 91.62 507 LYS A CA 1
ATOM 3442 C C . LYS A 1 507 ? 7.503 17.279 -20.507 1.00 91.62 507 LYS A C 1
ATOM 3444 O O . LYS A 1 507 ? 6.413 17.557 -21.009 1.00 91.62 507 LYS A O 1
ATOM 3449 N N . ILE A 1 508 ? 7.740 17.344 -19.203 1.00 93.00 508 ILE A N 1
ATOM 3450 C CA . ILE A 1 508 ? 6.847 17.958 -18.219 1.00 93.00 508 ILE A CA 1
ATOM 3451 C C . ILE A 1 508 ? 7.555 19.155 -17.590 1.00 93.00 508 ILE A C 1
ATOM 3453 O O . ILE A 1 508 ? 8.686 19.036 -17.131 1.00 93.00 508 ILE A O 1
ATOM 3457 N N . THR A 1 509 ? 6.901 20.314 -17.571 1.00 93.06 509 THR A N 1
ATOM 3458 C CA . THR A 1 509 ? 7.396 21.507 -16.877 1.00 93.06 509 THR A CA 1
ATOM 3459 C C . THR A 1 509 ? 6.419 21.869 -15.773 1.00 93.06 509 THR A C 1
ATOM 3461 O O . THR A 1 509 ? 5.229 22.004 -16.030 1.00 93.06 509 THR A O 1
ATOM 3464 N N . TYR A 1 510 ? 6.894 22.057 -14.548 1.00 93.50 510 TYR A N 1
ATOM 3465 C CA . TYR A 1 510 ? 6.048 22.458 -13.429 1.00 93.50 510 TYR A CA 1
ATOM 3466 C C . TYR A 1 510 ? 6.663 23.613 -12.648 1.00 93.50 510 TYR A C 1
ATOM 3468 O O . TYR A 1 510 ? 7.880 23.710 -12.493 1.00 93.50 510 TYR A O 1
ATOM 3476 N N . ARG A 1 511 ? 5.797 24.521 -12.198 1.00 92.62 511 ARG A N 1
ATOM 3477 C CA . ARG A 1 511 ? 6.139 25.767 -11.516 1.00 92.62 511 ARG A CA 1
ATOM 3478 C C . ARG A 1 511 ? 5.444 25.801 -10.174 1.00 92.62 511 ARG A C 1
ATOM 3480 O O . ARG A 1 511 ? 4.219 25.755 -10.119 1.00 92.62 511 ARG A O 1
ATOM 3487 N N . ILE A 1 512 ? 6.229 25.897 -9.116 1.00 92.75 512 ILE A N 1
ATOM 3488 C CA . ILE A 1 512 ? 5.744 26.091 -7.762 1.00 92.75 512 ILE A CA 1
ATOM 3489 C C . ILE A 1 512 ? 5.713 27.595 -7.529 1.00 92.75 512 ILE A C 1
ATOM 3491 O O . ILE A 1 512 ? 6.723 28.273 -7.738 1.00 92.75 512 ILE A O 1
ATOM 3495 N N . LYS A 1 513 ? 4.553 28.113 -7.142 1.00 91.81 513 LYS A N 1
ATOM 3496 C CA . LYS A 1 513 ? 4.337 29.541 -6.944 1.00 91.81 513 LYS A CA 1
ATOM 3497 C C . LYS A 1 513 ? 3.750 29.821 -5.573 1.00 91.81 513 LYS A C 1
ATOM 3499 O O . LYS A 1 513 ? 2.968 29.014 -5.074 1.00 91.81 513 LYS A O 1
ATOM 3504 N N . ASP A 1 514 ? 4.122 30.968 -5.031 1.00 90.69 514 ASP A N 1
ATOM 3505 C CA . ASP A 1 514 ? 3.489 31.587 -3.876 1.00 90.69 514 ASP A CA 1
ATOM 3506 C C . ASP A 1 514 ? 2.381 32.535 -4.346 1.00 90.69 514 ASP A C 1
ATOM 3508 O O . ASP A 1 514 ? 2.535 33.186 -5.383 1.00 90.69 514 ASP A O 1
ATOM 3512 N N . LYS A 1 515 ? 1.241 32.590 -3.657 1.00 90.44 515 LYS A N 1
ATOM 3513 C CA . LYS A 1 515 ? 0.093 33.397 -4.066 1.00 90.44 515 LYS A CA 1
ATOM 3514 C C . LYS A 1 515 ? -0.102 34.614 -3.166 1.00 90.44 515 LYS A C 1
ATOM 3516 O O . LYS A 1 515 ? -0.858 34.580 -2.208 1.00 90.44 515 LYS A O 1
ATOM 3521 N N . ASP A 1 516 ? 0.378 35.754 -3.648 1.00 83.44 516 ASP A N 1
ATOM 3522 C CA . ASP A 1 516 ? 0.182 37.047 -2.995 1.00 83.44 516 ASP A CA 1
ATOM 3523 C C . ASP A 1 516 ? -1.068 37.819 -3.436 1.00 83.44 516 ASP A C 1
ATOM 3525 O O . ASP A 1 516 ? -1.718 37.557 -4.462 1.00 83.44 516 ASP A O 1
ATOM 3529 N N . PHE A 1 517 ? -1.353 38.895 -2.697 1.00 77.94 517 PHE A N 1
ATOM 3530 C CA . PHE A 1 517 ? -2.383 39.874 -3.047 1.00 77.94 517 PHE A CA 1
ATOM 3531 C C . PHE A 1 517 ? -2.144 40.527 -4.422 1.00 77.94 517 PHE A C 1
ATOM 3533 O O . PHE A 1 517 ? -3.092 40.724 -5.184 1.00 77.94 517 PHE A O 1
ATOM 3540 N N . PHE A 1 518 ? -0.888 40.835 -4.769 1.00 78.31 518 PHE A N 1
ATOM 3541 C CA . PHE A 1 518 ? -0.529 41.557 -6.001 1.00 78.31 518 PHE A CA 1
ATOM 3542 C C . PHE A 1 518 ? 0.032 40.683 -7.128 1.00 78.31 518 PHE A C 1
ATOM 3544 O O . PHE A 1 518 ? 0.453 41.209 -8.157 1.00 78.31 518 PHE A O 1
ATOM 3551 N N . GLY A 1 519 ? 0.014 39.361 -6.993 1.00 82.69 519 GLY A N 1
ATOM 3552 C CA . GLY A 1 519 ? 0.631 38.505 -7.997 1.00 82.69 519 GLY A CA 1
ATOM 3553 C C . GLY A 1 519 ? 0.742 37.072 -7.536 1.00 82.69 519 GLY A C 1
ATOM 3554 O O . GLY A 1 519 ? 0.041 36.662 -6.621 1.00 82.69 519 GLY A O 1
ATOM 3555 N N . ALA A 1 520 ? 1.553 36.299 -8.238 1.00 88.31 520 ALA A N 1
ATOM 3556 C CA . ALA A 1 520 ? 2.053 35.041 -7.725 1.00 88.31 520 ALA A CA 1
ATOM 3557 C C . ALA A 1 520 ? 3.550 35.001 -8.011 1.00 88.31 520 ALA A C 1
ATOM 3559 O O . ALA A 1 520 ? 3.942 35.165 -9.174 1.00 88.31 520 ALA A O 1
ATOM 3560 N N . ASP A 1 521 ? 4.346 34.795 -6.973 1.00 87.50 521 ASP A N 1
ATOM 3561 C CA . ASP A 1 521 ? 5.797 34.769 -7.057 1.00 87.50 521 ASP A CA 1
ATOM 3562 C C . ASP A 1 521 ? 6.280 33.355 -7.378 1.00 87.50 521 ASP A C 1
ATOM 3564 O O . ASP A 1 521 ? 5.718 32.355 -6.935 1.00 87.50 521 ASP A O 1
ATOM 3568 N N . LEU A 1 522 ? 7.300 33.244 -8.228 1.00 88.25 522 LEU A N 1
ATOM 3569 C CA . LEU A 1 522 ? 7.845 31.948 -8.622 1.00 88.25 522 LEU A CA 1
ATOM 3570 C C . LEU A 1 522 ? 8.832 31.459 -7.559 1.00 88.25 522 LEU A C 1
ATOM 3572 O O . LEU A 1 522 ? 9.925 32.007 -7.455 1.00 88.25 522 LEU A O 1
ATOM 3576 N N . ILE A 1 523 ? 8.476 30.385 -6.852 1.00 87.38 523 ILE A N 1
ATOM 3577 C CA . ILE A 1 523 ? 9.366 29.703 -5.900 1.00 87.38 523 ILE A CA 1
ATOM 3578 C C . ILE A 1 523 ? 10.371 28.831 -6.659 1.00 87.38 523 ILE A C 1
ATOM 3580 O O . ILE A 1 523 ? 11.562 28.826 -6.358 1.00 87.38 523 ILE A O 1
ATOM 3584 N N . GLY A 1 524 ? 9.899 28.092 -7.667 1.00 87.06 524 GLY A N 1
ATOM 3585 C CA . GLY A 1 524 ? 10.756 27.220 -8.463 1.00 87.06 524 GLY A CA 1
ATOM 3586 C C . GLY A 1 524 ? 10.101 26.722 -9.744 1.00 87.06 524 GLY A C 1
ATOM 3587 O O . GLY A 1 524 ? 8.888 26.543 -9.813 1.00 87.06 524 GLY A O 1
ATOM 3588 N N . GLU A 1 525 ? 10.922 26.470 -10.762 1.00 89.62 525 GLU A N 1
ATOM 3589 C CA . GLU A 1 525 ? 10.524 25.865 -12.036 1.00 89.62 525 GLU A CA 1
ATOM 3590 C C . GLU A 1 525 ? 11.399 24.648 -12.339 1.00 89.62 525 GLU A C 1
ATOM 3592 O O . GLU A 1 525 ? 12.625 24.684 -12.198 1.00 89.62 525 GLU A O 1
ATOM 3597 N N . CYS A 1 526 ? 10.753 23.562 -12.744 1.00 86.94 526 CYS A N 1
ATOM 3598 C CA . CYS A 1 526 ? 11.361 22.250 -12.893 1.00 86.94 526 CYS A CA 1
ATOM 3599 C C . CYS A 1 526 ? 10.911 21.660 -14.226 1.00 86.94 526 CYS A C 1
ATOM 3601 O O . CYS A 1 526 ? 9.776 21.880 -14.655 1.00 86.94 526 CYS A O 1
ATOM 3603 N N . THR A 1 527 ? 11.811 20.963 -14.910 1.00 89.56 527 THR A N 1
ATOM 3604 C CA . THR A 1 527 ? 11.534 20.371 -16.217 1.00 89.56 527 THR A CA 1
ATOM 3605 C C . THR A 1 527 ? 12.166 18.998 -16.285 1.00 89.56 527 THR A C 1
ATOM 3607 O O . THR A 1 527 ? 13.377 18.886 -16.149 1.00 89.56 527 THR A O 1
ATOM 3610 N N . GLU A 1 528 ? 11.341 17.988 -16.526 1.00 89.62 528 GLU A N 1
ATOM 3611 C CA . GLU A 1 528 ? 11.733 16.582 -16.484 1.00 89.62 528 GLU A CA 1
ATOM 3612 C C . GLU A 1 528 ? 11.175 15.826 -17.695 1.00 89.62 528 GLU A C 1
ATOM 3614 O O . GLU A 1 528 ? 10.295 16.312 -18.416 1.00 89.62 528 GLU A O 1
ATOM 3619 N N . VAL A 1 529 ? 11.693 14.621 -17.911 1.00 90.06 529 VAL A N 1
ATOM 3620 C CA . VAL A 1 529 ? 11.157 13.635 -18.853 1.00 90.06 529 VAL A CA 1
ATOM 3621 C C . VAL A 1 529 ? 10.656 12.459 -18.033 1.00 90.06 529 VAL A C 1
ATOM 3623 O O . VAL A 1 529 ? 11.407 11.947 -17.211 1.00 90.06 529 VAL A O 1
ATOM 3626 N N . ILE A 1 530 ? 9.409 12.040 -18.252 1.00 90.38 530 ILE A N 1
ATOM 3627 C CA . ILE A 1 530 ? 8.851 10.865 -17.576 1.00 90.38 530 ILE A CA 1
ATOM 3628 C C . ILE A 1 530 ? 8.925 9.682 -18.531 1.00 90.38 530 ILE A C 1
ATOM 3630 O O . ILE A 1 530 ? 8.256 9.667 -19.567 1.00 90.38 530 ILE A O 1
ATOM 3634 N N . TYR A 1 531 ? 9.751 8.696 -18.203 1.00 88.31 531 TYR A N 1
ATOM 3635 C CA . TYR A 1 531 ? 9.970 7.547 -19.067 1.00 88.31 531 TYR A CA 1
ATOM 3636 C C . TYR A 1 531 ? 8.764 6.594 -19.059 1.00 88.31 531 TYR A C 1
ATOM 3638 O O . TYR A 1 531 ? 8.065 6.469 -18.051 1.00 88.31 531 TYR A O 1
ATOM 3646 N N . PRO A 1 532 ? 8.518 5.853 -20.157 1.00 87.25 532 PRO A N 1
ATOM 3647 C CA . PRO A 1 532 ? 7.413 4.898 -20.229 1.00 87.25 532 PRO A CA 1
ATOM 3648 C C . PRO A 1 532 ? 7.398 3.832 -19.123 1.00 87.25 532 PRO A C 1
ATOM 3650 O O . PRO A 1 532 ? 6.315 3.382 -18.756 1.00 87.25 532 PRO A O 1
ATOM 3653 N N . ALA A 1 533 ? 8.561 3.434 -18.591 1.00 84.19 533 ALA A N 1
ATOM 3654 C CA . ALA A 1 533 ? 8.666 2.493 -17.470 1.00 84.19 533 ALA A CA 1
ATOM 3655 C C . ALA A 1 533 ? 8.305 3.112 -16.106 1.00 84.19 533 ALA A C 1
ATOM 3657 O O . ALA A 1 533 ? 7.999 2.384 -15.161 1.00 84.19 533 ALA A O 1
ATOM 3658 N N . GLU A 1 534 ? 8.323 4.442 -15.992 1.00 86.44 534 GLU A N 1
ATOM 3659 C CA . GLU A 1 534 ? 7.946 5.183 -14.780 1.00 86.44 534 GLU A CA 1
ATOM 3660 C C . GLU A 1 534 ? 6.437 5.468 -14.733 1.00 86.44 534 GLU A C 1
ATOM 3662 O O . GLU A 1 534 ? 5.881 5.738 -13.668 1.00 86.44 534 GLU A O 1
ATOM 3667 N N . LEU A 1 535 ? 5.755 5.367 -15.879 1.00 86.94 535 LEU A N 1
ATOM 3668 C CA . LEU A 1 535 ? 4.303 5.484 -15.995 1.00 86.94 535 LEU A CA 1
ATOM 3669 C C . LEU A 1 535 ? 3.620 4.180 -15.574 1.00 86.94 535 LEU A C 1
ATOM 3671 O O . LEU A 1 535 ? 3.221 3.349 -16.392 1.00 86.94 535 LEU A O 1
ATOM 3675 N N . LYS A 1 536 ? 3.488 4.017 -14.260 1.00 76.12 536 LYS A N 1
ATOM 3676 C CA . LYS A 1 536 ? 2.769 2.926 -13.593 1.00 76.12 536 LYS A CA 1
ATOM 3677 C C . LYS A 1 536 ? 1.725 3.547 -12.652 1.00 76.12 536 LYS A C 1
ATOM 3679 O O . LYS A 1 536 ? 1.943 4.651 -12.155 1.00 76.12 536 LYS A O 1
ATOM 3684 N N . ASP A 1 537 ? 0.590 2.876 -12.418 1.00 66.38 537 ASP A N 1
ATOM 3685 C CA . ASP A 1 537 ? -0.437 3.367 -11.479 1.00 66.38 537 ASP A CA 1
ATOM 3686 C C . ASP A 1 537 ? 0.186 3.443 -10.067 1.00 66.38 537 ASP A C 1
ATOM 3688 O O . ASP A 1 537 ? 0.388 2.429 -9.401 1.00 66.38 537 ASP A O 1
ATOM 3692 N N . GLY A 1 538 ? 0.560 4.649 -9.631 1.00 62.38 538 GLY A N 1
ATOM 3693 C CA . GLY A 1 538 ? 1.396 4.840 -8.447 1.00 62.38 538 GLY A CA 1
ATOM 3694 C C . GLY A 1 538 ? 1.986 6.247 -8.345 1.00 62.38 538 GLY A C 1
ATOM 3695 O O . GLY A 1 538 ? 1.764 7.103 -9.202 1.00 62.38 538 GLY A O 1
ATOM 3696 N N . GLY A 1 539 ? 2.696 6.508 -7.247 1.00 67.25 539 GLY A N 1
ATOM 3697 C CA . GLY A 1 539 ? 3.369 7.785 -7.014 1.00 67.25 539 GLY A CA 1
ATOM 3698 C C . GLY A 1 539 ? 4.804 7.778 -7.540 1.00 67.25 539 GLY A C 1
ATOM 3699 O O . GLY A 1 539 ? 5.571 6.881 -7.199 1.00 67.25 539 GLY A O 1
ATOM 3700 N N . LEU A 1 540 ? 5.178 8.798 -8.311 1.00 80.56 540 LEU A N 1
ATOM 3701 C CA . LEU A 1 540 ? 6.551 9.098 -8.707 1.00 80.56 540 LEU A CA 1
ATOM 3702 C C . LEU A 1 540 ? 7.038 10.328 -7.932 1.00 80.56 540 LEU A C 1
ATOM 3704 O O . LEU A 1 540 ? 6.501 11.427 -8.082 1.00 80.56 540 LEU A O 1
ATOM 3708 N N . THR A 1 541 ? 8.070 10.152 -7.108 1.00 79.50 541 THR A N 1
ATOM 3709 C CA . THR A 1 541 ? 8.697 11.257 -6.370 1.00 79.50 541 THR A CA 1
ATOM 3710 C C . THR A 1 541 ? 9.918 11.758 -7.122 1.00 79.50 541 THR A C 1
ATOM 3712 O O . THR A 1 541 ? 10.936 11.071 -7.187 1.00 79.50 541 THR A O 1
ATOM 3715 N N . LEU A 1 542 ? 9.836 12.984 -7.628 1.00 83.00 542 LEU A N 1
ATOM 3716 C CA . LEU A 1 542 ? 10.935 13.669 -8.295 1.00 83.00 542 LEU A CA 1
ATOM 3717 C C . LEU A 1 542 ? 11.694 14.504 -7.258 1.00 83.00 542 LEU A C 1
ATOM 3719 O O . LEU A 1 542 ? 11.111 15.325 -6.543 1.00 83.00 542 LEU A O 1
ATOM 3723 N N . SER A 1 543 ? 12.991 14.231 -7.118 1.00 79.06 543 SER A N 1
ATOM 3724 C CA . SER A 1 543 ? 13.851 14.882 -6.124 1.00 79.06 543 SER A CA 1
ATOM 3725 C C . SER A 1 543 ? 14.514 16.121 -6.713 1.00 79.06 543 SER A C 1
ATOM 3727 O O . SER A 1 543 ? 15.264 16.019 -7.680 1.00 79.06 543 SER A O 1
ATOM 3729 N N . GLY A 1 544 ? 14.291 17.271 -6.079 1.00 66.56 544 GLY A N 1
ATOM 3730 C CA . GLY A 1 544 ? 14.813 18.563 -6.512 1.00 66.56 544 GLY A CA 1
ATOM 3731 C C . GLY A 1 544 ? 14.344 18.970 -7.910 1.00 66.56 544 GLY A C 1
ATOM 3732 O O . GLY A 1 544 ? 13.482 18.337 -8.515 1.00 66.56 544 GLY A O 1
ATOM 3733 N N . CYS A 1 545 ? 14.925 20.054 -8.419 1.00 67.25 545 CYS A N 1
ATOM 3734 C CA . CYS A 1 545 ? 14.718 20.520 -9.787 1.00 67.25 545 CYS A CA 1
ATOM 3735 C C . CYS A 1 545 ? 16.084 20.620 -10.460 1.00 67.25 545 CYS A C 1
ATOM 3737 O O . CYS A 1 545 ? 16.759 21.652 -10.413 1.00 67.25 545 CYS A O 1
ATOM 3739 N N . GLY A 1 546 ? 16.542 19.493 -11.003 1.00 54.03 546 GLY A N 1
ATOM 3740 C CA . GLY A 1 546 ? 17.874 19.347 -11.576 1.00 54.03 546 GLY A CA 1
ATOM 3741 C C . GLY A 1 546 ? 17.992 20.055 -12.923 1.00 54.03 546 GLY A C 1
ATOM 3742 O O . GLY A 1 546 ? 17.928 19.411 -13.959 1.00 54.03 546 GLY A O 1
ATOM 3743 N N . GLY A 1 547 ? 18.188 21.377 -12.936 1.00 51.00 547 GLY A N 1
ATOM 3744 C CA . GLY A 1 547 ? 18.509 22.074 -14.190 1.00 51.00 547 GLY A CA 1
ATOM 3745 C C . GLY A 1 547 ? 18.364 23.594 -14.214 1.00 51.00 547 GLY A C 1
ATOM 3746 O O . GLY A 1 547 ? 18.911 24.224 -15.117 1.00 51.00 547 GLY A O 1
ATOM 3747 N N . ALA A 1 548 ? 17.680 24.208 -13.246 1.00 49.53 548 ALA A N 1
ATOM 3748 C CA . ALA A 1 548 ? 17.520 25.661 -13.211 1.00 49.53 548 ALA A CA 1
ATOM 3749 C C . ALA A 1 548 ? 18.553 26.311 -12.267 1.00 49.53 548 ALA A C 1
ATOM 3751 O O . ALA A 1 548 ? 18.602 25.956 -11.084 1.00 49.53 548 ALA A O 1
ATOM 3752 N N . PRO A 1 549 ? 19.370 27.276 -12.733 1.00 44.53 549 PRO A N 1
ATOM 3753 C CA . PRO A 1 549 ? 20.171 28.088 -11.827 1.00 44.53 549 PRO A CA 1
ATOM 3754 C C . PRO A 1 549 ? 19.193 28.879 -10.945 1.00 44.53 549 PRO A C 1
ATOM 3756 O O . PRO A 1 549 ? 18.372 29.615 -11.483 1.00 44.53 549 PRO A O 1
ATOM 3759 N N . ASN A 1 550 ? 19.268 28.700 -9.619 1.00 51.34 550 ASN A N 1
ATOM 3760 C CA . ASN A 1 550 ? 18.473 29.356 -8.553 1.00 51.34 550 ASN A CA 1
ATOM 3761 C C . ASN A 1 550 ? 17.303 28.560 -7.929 1.00 51.34 550 ASN A C 1
ATOM 3763 O O . ASN A 1 550 ? 16.547 29.139 -7.160 1.00 51.34 550 ASN A O 1
ATOM 3767 N N . ASN A 1 551 ? 17.154 27.253 -8.174 1.00 64.31 551 ASN A N 1
ATOM 3768 C CA . ASN A 1 551 ? 16.030 26.472 -7.623 1.00 64.31 551 ASN A CA 1
ATOM 3769 C C . ASN A 1 551 ? 16.404 25.611 -6.390 1.00 64.31 551 ASN A C 1
ATOM 3771 O O . ASN A 1 551 ? 16.163 24.407 -6.366 1.00 64.31 551 ASN A O 1
ATOM 3775 N N . THR A 1 552 ? 17.047 26.203 -5.373 1.00 69.88 552 THR A N 1
ATOM 3776 C CA . THR A 1 552 ? 17.417 25.495 -4.121 1.00 69.88 552 THR A CA 1
ATOM 3777 C C . THR A 1 552 ? 16.256 25.324 -3.146 1.00 69.88 552 THR A C 1
ATOM 3779 O O . THR A 1 552 ? 16.376 24.579 -2.174 1.00 69.88 552 THR A O 1
ATOM 3782 N N . ASP A 1 553 ? 15.144 26.015 -3.393 1.00 83.44 553 ASP A N 1
ATOM 3783 C CA . ASP A 1 553 ? 14.042 26.105 -2.441 1.00 83.44 553 ASP A CA 1
ATOM 3784 C C . ASP A 1 553 ? 12.951 25.048 -2.677 1.00 83.44 553 ASP A C 1
ATOM 3786 O O . ASP A 1 553 ? 12.120 24.829 -1.798 1.00 83.44 553 ASP A O 1
ATOM 3790 N N . VAL A 1 554 ? 13.012 24.299 -3.786 1.00 87.31 554 VAL A N 1
ATOM 3791 C CA . VAL A 1 554 ? 12.184 23.106 -4.035 1.00 87.31 554 VAL A CA 1
ATOM 3792 C C . VAL A 1 554 ? 13.008 21.840 -3.789 1.00 87.31 554 VAL A C 1
ATOM 3794 O O . VAL A 1 554 ? 13.932 21.522 -4.536 1.00 87.31 554 VAL A O 1
ATOM 3797 N N . LEU A 1 555 ? 12.658 21.083 -2.747 1.00 85.56 555 LEU A N 1
ATOM 3798 C CA . LEU A 1 555 ? 13.357 19.853 -2.359 1.00 85.56 555 LEU A CA 1
ATOM 3799 C C . LEU A 1 555 ? 12.805 18.612 -3.063 1.00 85.56 555 LEU A C 1
ATOM 3801 O O . LEU A 1 555 ? 13.576 17.725 -3.423 1.00 85.56 555 LEU A O 1
ATOM 3805 N N . SER A 1 556 ? 11.489 18.512 -3.248 1.00 89.50 556 SER A N 1
ATOM 3806 C CA . SER A 1 556 ? 10.877 17.448 -4.053 1.00 89.50 556 SER A CA 1
ATOM 3807 C C . SER A 1 556 ? 9.446 17.776 -4.461 1.00 89.50 556 SER A C 1
ATOM 3809 O O . SER A 1 556 ? 8.747 18.543 -3.794 1.00 89.50 556 SER A O 1
ATOM 3811 N N . VAL A 1 557 ? 8.996 17.139 -5.542 1.00 90.31 557 VAL A N 1
ATOM 3812 C CA . VAL A 1 557 ? 7.592 17.117 -5.959 1.00 90.31 557 VAL A CA 1
ATOM 3813 C C . VAL A 1 557 ? 7.181 15.672 -6.211 1.00 90.31 557 VAL A C 1
ATOM 3815 O O . VAL A 1 557 ? 7.863 14.925 -6.905 1.00 90.31 557 VAL A O 1
ATOM 3818 N N . THR A 1 558 ? 6.072 15.260 -5.606 1.00 91.06 558 THR A N 1
ATOM 3819 C CA . THR A 1 558 ? 5.491 13.930 -5.793 1.00 91.06 558 THR A CA 1
ATOM 3820 C C . THR A 1 558 ? 4.304 14.032 -6.731 1.00 91.06 558 THR A C 1
ATOM 3822 O O . THR A 1 558 ? 3.319 14.709 -6.420 1.00 91.06 558 THR A O 1
ATOM 3825 N N . PHE A 1 559 ? 4.399 13.338 -7.857 1.00 90.94 559 PHE A N 1
ATOM 3826 C CA . PHE A 1 559 ? 3.305 13.138 -8.792 1.00 90.94 559 PHE A CA 1
ATOM 3827 C C . PHE A 1 559 ? 2.678 11.768 -8.576 1.00 90.94 559 PHE A C 1
ATOM 3829 O O . PHE A 1 559 ? 3.325 10.837 -8.107 1.00 90.94 559 PHE A O 1
ATOM 3836 N N . LYS A 1 560 ? 1.418 11.632 -8.962 1.00 88.56 560 LYS A N 1
ATOM 3837 C CA . LYS A 1 560 ? 0.774 10.349 -9.207 1.00 88.56 560 LYS A CA 1
ATOM 3838 C C . LYS A 1 560 ? 0.229 10.378 -10.627 1.00 88.56 560 LYS A C 1
ATOM 3840 O O . LYS A 1 560 ? -0.442 11.337 -11.006 1.00 88.56 560 LYS A O 1
ATOM 3845 N N . PHE A 1 561 ? 0.531 9.341 -11.398 1.00 89.19 561 PHE A N 1
ATOM 3846 C CA . PHE A 1 561 ? -0.007 9.164 -12.742 1.00 89.19 561 PHE A CA 1
ATOM 3847 C C . PHE A 1 561 ? -1.060 8.066 -12.690 1.00 89.19 561 PHE A C 1
ATOM 3849 O O . PHE A 1 561 ? -0.814 6.991 -12.146 1.00 89.19 561 PHE A O 1
ATOM 3856 N N . VAL A 1 562 ? -2.248 8.356 -13.214 1.00 86.06 562 VAL A N 1
ATOM 3857 C CA . VAL A 1 562 ? -3.365 7.404 -13.248 1.00 86.06 562 VAL A CA 1
ATOM 3858 C C . VAL A 1 562 ? -3.858 7.292 -14.675 1.00 86.06 562 VAL A C 1
ATOM 3860 O O . VAL A 1 562 ? -4.074 8.308 -15.327 1.00 86.06 562 VAL A O 1
ATOM 3863 N N . VAL A 1 563 ? -4.044 6.081 -15.192 1.00 85.81 563 VAL A N 1
ATOM 3864 C CA . VAL A 1 563 ? -4.547 5.936 -16.566 1.00 85.81 563 VAL A CA 1
ATOM 3865 C C . VAL A 1 563 ? -5.962 6.517 -16.700 1.00 85.81 563 VAL A C 1
ATOM 3867 O O . VAL A 1 563 ? -6.875 6.118 -15.980 1.00 85.81 563 VAL A O 1
ATOM 3870 N N . LYS A 1 564 ? -6.158 7.433 -17.656 1.00 75.00 564 LYS A N 1
ATOM 3871 C CA . LYS A 1 564 ? -7.449 8.065 -17.948 1.00 75.00 564 LYS A CA 1
ATOM 3872 C C . LYS A 1 564 ? -8.366 7.127 -18.727 1.00 75.00 564 LYS A C 1
ATOM 3874 O O . LYS A 1 564 ? -7.953 6.547 -19.729 1.00 75.00 564 LYS A O 1
ATOM 3879 N N . GLY A 1 565 ? -9.635 7.077 -18.323 1.00 60.53 565 GLY A N 1
ATOM 3880 C CA . GLY A 1 565 ? -10.630 6.127 -18.837 1.00 60.53 565 GLY A CA 1
ATOM 3881 C C . GLY A 1 565 ? -10.957 5.002 -17.852 1.00 60.53 565 GLY A C 1
ATOM 3882 O O . GLY A 1 565 ? -11.674 4.074 -18.219 1.00 60.53 565 GLY A O 1
ATOM 3883 N N . LYS A 1 566 ? -10.440 5.113 -16.625 1.00 50.06 566 LYS A N 1
ATOM 3884 C CA . LYS A 1 566 ? -10.812 4.334 -15.446 1.00 50.06 566 LYS A CA 1
ATOM 3885 C C . LYS A 1 566 ? -11.777 5.121 -14.570 1.00 50.06 566 LYS A C 1
ATOM 3887 O O . LYS A 1 566 ? -11.577 6.353 -14.453 1.00 50.06 566 LYS A O 1
#

Sequence (566 aa):
MHRWSPLIAALALVFVAGCEPESSTPNKSCGPSNCNGCCATDGTCLGGTVLTACGVRGAACMSCGTTQTCEAGVCKDPSAACNSSNCGGCCLGGQCQPGNKNSACGINGLTCKTCNGSDVCAGGQCSAVCSPSTCSNGCCKNGACVNGSQQGVQQCGTGGQACRVCGNGEQCINQTCAKTACDSSNCQGCCDSVGNCKTGSADNACGAGGQACAVCDGSKNETCMNGSCQTVSTTCNATTCAGCCDDQGQCVPGNAADNCGTGGKACAQCGSNLACVGQKCTCTATSCPGCCDGDTCKAGSNVNACGANGATCTKCSGTKKCVSGICQEDCSFITCDGCCNGTTCITPVNVSNCGAYGGQCQQCGGSDVCEKGTCNDKSKCSSGNCPVGCCKDGSCQAGTFDNACGEDGDVCELCGEHLYCGKDPFYQSQECLARDTSTWDVIVVKVKLNPNPTSPWDSFLEKPEPDVFVEVDVGGKTGKTSQKDNAFEPAFDDYVLTATAKELGTKITYRIKDKDFFGADLIGECTEVIYPAELKDGGLTLSGCGGAPNNTDVLSVTFKFVVKGK

pLDDT: mean 81.29, std 12.7, range [28.94, 97.0]

Radius of gyration: 39.59 Å; chains: 1; bounding box: 116×73×128 Å

Foldseek 3Di:
DDDDDDDDDDDDDDDDDDDDPDPDDPPVQQFLVPEQAEAEPVRDRDPQFAQCFHAGSHHHGHHADPQFGRDPRDTHHPQQQFALVPEQAEHDPSDHDPQQALCFHAGRHHHGDRQPDQFGRDPRDGHHQQALVNFQQFEHDPSDGDHQQDFDQFTAAGRHHGTHGADQQFTRDSSDGDRDQQFLVREQAEAEPVRGHDPQQFLCFHAGRHHHGDRADVVQCWGRAPRDTARWDQAFALVREQAEAEPSNIHDNQQALCAAAGRRYHGDNLPQQWGRDPSDTAHALVRAQAEDPGRDRDVQQAQCFHAGSHHHGHHADDPFGRDSRDGHDFQFLQREQFEDPGRDHDPPDWQCFAAGSHHHGHHADDCFTRDSRATENPVQFALVPQQAFETHNSDRDNQQFLCFHFHSHHHGDRAPPQWTFDQFPPVRTTDTFGDQQFKKFKWWFKWAWDLDAPDQPPVPPPARFFFKKKWKDWPNDIFIFDTDHRDNIDGGGDGTDMDGLNRLQVKMKMWIWGDDPVGIHTQDIAMDHQGRVNQDQDKDKAAFRPDDVRNRTTGIIIMGIDTPPD